Protein AF-A0A956GUH8-F1 (afdb_monomer_lite)

Secondary structure (DSSP, 8-state):
-PEEEEE-HHHHHHHHHHHHHS---SS--HHHHHHHHHHHHHHHHHHHTTPPBP-S-----GGGSPPSEE-PPEEEEETTTTEEEEE-HHHHHTT-SSTHHHHHHTTTSGGGGTS-STHHHHHSTTEE---EEEEB-TTPPSEEEEEPTTEEEEEEEEE---GGG--EEEEEEEEE-HHHHHHHTTTTHHHH--SS--GGGEEEE--TT--SS-EEEETTT--EEEEGGGGGG--HHHHHHHH--SHHHHHHHHT-EEETT-SHHHH-S--SS--S-TTTS-HHHHHHHHHHHHHHHHTT--SSTTHHHHHHHHHHHTT-PPTTPPPPHHHHHHHHHHHHHTTS--EEEE--GGGTT--EEEEEGGGTEEEEEE-GGGTS--GGGTHHHHHHHHHHHHHHHHHHHHHHT-EEEEEETTS---HHHHHHHHTTTSPPPPGGGS---

Structure (mmCIF, N/CA/C/O backbone):
data_AF-A0A956GUH8-F1
#
_entry.id   AF-A0A956GUH8-F1
#
loop_
_atom_site.group_PDB
_atom_site.id
_atom_site.type_symbol
_atom_site.label_atom_id
_atom_site.label_alt_id
_atom_site.label_comp_id
_atom_site.label_asym_id
_atom_site.label_entity_id
_atom_site.label_seq_id
_atom_site.pdbx_PDB_ins_code
_atom_site.Cartn_x
_atom_site.Cartn_y
_atom_site.Cartn_z
_atom_site.occupancy
_atom_site.B_iso_or_equiv
_atom_site.auth_seq_id
_atom_site.auth_comp_id
_atom_site.auth_asym_id
_atom_site.auth_atom_id
_atom_site.pdbx_PDB_model_num
ATOM 1 N N . MET A 1 1 ? -29.004 4.337 26.528 1.00 63.50 1 MET A N 1
ATOM 2 C CA . MET A 1 1 ? -27.646 3.787 26.706 1.00 63.50 1 MET A CA 1
ATOM 3 C C . MET A 1 1 ? -27.148 3.359 25.343 1.00 63.50 1 MET A C 1
ATOM 5 O O . MET A 1 1 ? -27.968 2.829 24.595 1.00 63.50 1 MET A O 1
ATOM 9 N N . PRO A 1 2 ? -25.886 3.648 24.997 1.00 78.38 2 PRO A N 1
ATOM 10 C CA . PRO A 1 2 ? -25.337 3.213 23.726 1.00 78.38 2 PRO A CA 1
ATOM 11 C C . PRO A 1 2 ? -25.348 1.683 23.643 1.00 78.38 2 PRO A C 1
ATOM 13 O O . PRO A 1 2 ? -25.110 1.008 24.643 1.00 78.38 2 PRO A O 1
ATOM 16 N N . ILE A 1 3 ? -25.642 1.142 22.463 1.00 85.44 3 ILE A N 1
ATOM 17 C CA . ILE A 1 3 ? -25.472 -0.281 22.170 1.00 85.44 3 ILE A CA 1
ATOM 18 C C . ILE A 1 3 ? -23.972 -0.587 22.245 1.00 85.44 3 ILE A C 1
ATOM 20 O O . ILE A 1 3 ? -23.157 0.117 21.645 1.00 85.44 3 ILE A O 1
ATOM 24 N N . GLU A 1 4 ? -23.614 -1.632 22.979 1.00 91.31 4 GLU A N 1
ATOM 25 C CA . GLU A 1 4 ? -22.242 -2.120 23.080 1.00 91.31 4 GLU A CA 1
ATOM 26 C C . GLU A 1 4 ? -22.052 -3.299 22.126 1.00 91.31 4 GLU A C 1
ATOM 28 O O . GLU A 1 4 ? -22.771 -4.290 22.220 1.00 91.31 4 GLU A O 1
ATOM 33 N N . VAL A 1 5 ? -21.092 -3.194 21.203 1.00 94.00 5 VAL A N 1
ATOM 34 C CA . VAL A 1 5 ? -20.653 -4.323 20.364 1.00 94.00 5 VAL A CA 1
ATOM 35 C C . VAL A 1 5 ? -19.319 -4.824 20.889 1.00 94.00 5 VAL A C 1
ATOM 37 O O . VAL A 1 5 ? -18.309 -4.128 20.735 1.00 94.00 5 VAL A O 1
ATOM 40 N N . PRO A 1 6 ? -19.284 -6.020 21.488 1.00 95.75 6 PRO A N 1
ATOM 41 C CA . PRO A 1 6 ? -18.037 -6.665 21.850 1.00 95.75 6 PRO A CA 1
ATOM 42 C C . PRO A 1 6 ? -17.247 -7.020 20.591 1.00 95.75 6 PRO A C 1
ATOM 44 O O . PRO A 1 6 ? -17.747 -7.726 19.720 1.00 95.75 6 PRO A O 1
ATOM 47 N N . VAL A 1 7 ? -15.994 -6.584 20.511 1.00 96.81 7 VAL A N 1
ATOM 48 C CA . VAL A 1 7 ? -15.049 -7.071 19.500 1.00 96.81 7 VAL A CA 1
ATOM 49 C C . VAL A 1 7 ? -14.087 -8.022 20.197 1.00 96.81 7 VAL A C 1
ATOM 51 O O . VAL A 1 7 ? -13.165 -7.595 20.893 1.00 96.81 7 VAL A O 1
ATOM 54 N N . SER A 1 8 ? -14.361 -9.321 20.067 1.00 96.81 8 SER A N 1
ATOM 55 C CA . SER A 1 8 ? -13.638 -10.378 20.785 1.00 96.81 8 SER A CA 1
ATOM 56 C C . SER A 1 8 ? -12.213 -10.604 20.261 1.00 96.81 8 SER A C 1
ATOM 58 O O . SER A 1 8 ? -11.855 -10.193 19.157 1.00 96.81 8 SER A O 1
ATOM 60 N N . SER A 1 9 ? -11.400 -11.330 21.030 1.00 95.00 9 SER A N 1
ATOM 61 C CA . SER A 1 9 ? -10.072 -11.767 20.590 1.00 95.00 9 SER A CA 1
ATOM 62 C C . SER A 1 9 ? -10.132 -12.646 19.332 1.00 95.00 9 SER A C 1
ATOM 64 O O . SER A 1 9 ? -9.258 -12.539 18.476 1.00 95.00 9 SER A O 1
ATOM 66 N N . ASP A 1 10 ? -11.185 -13.452 19.150 1.00 95.44 10 ASP A N 1
ATOM 67 C CA . ASP A 1 10 ? -11.367 -14.252 17.930 1.00 95.44 10 ASP A CA 1
ATOM 68 C C . ASP A 1 10 ? -11.594 -13.367 16.693 1.00 95.44 10 ASP A C 1
ATOM 70 O O . ASP A 1 10 ? -10.982 -13.609 15.655 1.00 95.44 10 ASP A O 1
ATOM 74 N N . HIS A 1 11 ? -12.361 -12.275 16.812 1.00 97.12 11 HIS A N 1
ATOM 75 C CA . HIS A 1 11 ? -12.510 -11.288 15.732 1.00 97.12 11 HIS A CA 1
ATOM 76 C C . HIS A 1 11 ? -11.162 -10.702 15.299 1.00 97.12 11 HIS A C 1
ATOM 78 O O . HIS A 1 11 ? -10.900 -10.560 14.099 1.00 97.12 11 HIS A O 1
ATOM 84 N N . VAL A 1 12 ? -10.300 -10.387 16.272 1.00 96.06 12 VAL A N 1
ATOM 85 C CA . VAL A 1 12 ? -8.937 -9.901 16.026 1.00 96.06 12 VAL A CA 1
ATOM 86 C C . VAL A 1 12 ? -8.097 -10.996 15.363 1.00 96.06 12 VAL A C 1
ATOM 88 O O . VAL A 1 12 ? -7.492 -10.742 14.324 1.00 96.06 12 VAL A O 1
ATOM 91 N N . ARG A 1 13 ? -8.118 -12.234 15.880 1.00 94.62 13 ARG A N 1
ATOM 92 C CA . ARG A 1 13 ? -7.367 -13.367 15.309 1.00 94.62 13 ARG A CA 1
ATOM 93 C C . ARG A 1 13 ? -7.743 -13.596 13.849 1.00 94.62 13 ARG A C 1
ATOM 95 O O . ARG A 1 13 ? -6.864 -13.666 12.995 1.00 94.62 13 ARG A O 1
ATOM 102 N N . ARG A 1 14 ? -9.046 -13.662 13.549 1.00 93.50 14 ARG A N 1
ATOM 103 C CA . ARG A 1 14 ? -9.557 -13.841 12.182 1.00 93.50 14 ARG A CA 1
ATOM 104 C C . ARG A 1 14 ? -9.120 -12.702 11.266 1.00 93.50 14 ARG A C 1
ATOM 106 O O . ARG A 1 14 ? -8.728 -12.978 10.138 1.00 93.50 14 ARG A O 1
ATOM 113 N N . ALA A 1 15 ? -9.144 -11.452 11.734 1.00 95.50 15 ALA A N 1
ATOM 114 C CA . ALA A 1 15 ? -8.703 -10.313 10.930 1.00 95.50 15 ALA A CA 1
ATOM 115 C C . ALA A 1 15 ? -7.225 -10.429 10.530 1.00 95.50 15 ALA A C 1
ATOM 117 O O . ALA A 1 15 ? -6.894 -10.290 9.354 1.00 95.50 15 ALA A O 1
ATOM 118 N N . PHE A 1 16 ? -6.348 -10.722 11.494 1.00 93.44 16 PHE A N 1
ATOM 119 C CA . PHE A 1 16 ? -4.915 -10.871 11.242 1.00 93.44 16 PHE A CA 1
ATOM 120 C C . PHE A 1 16 ? -4.612 -12.066 10.335 1.00 93.44 16 PHE A C 1
ATOM 122 O O . PHE A 1 16 ? -3.887 -11.900 9.359 1.00 93.44 16 PHE A O 1
ATOM 129 N N . MET A 1 17 ? -5.209 -13.234 10.594 1.00 89.31 17 MET A N 1
ATOM 130 C CA . MET A 1 17 ? -4.996 -14.425 9.762 1.00 89.31 17 MET A CA 1
ATOM 131 C C . MET A 1 17 ? -5.504 -14.223 8.331 1.00 89.31 17 MET A C 1
ATOM 133 O O . MET A 1 17 ? -4.785 -14.508 7.383 1.00 89.31 17 MET A O 1
ATOM 137 N N . ARG A 1 18 ? -6.688 -13.620 8.147 1.00 91.44 18 ARG A N 1
ATOM 138 C CA . ARG A 1 18 ? -7.182 -13.281 6.803 1.00 91.44 18 ARG A CA 1
ATOM 139 C C . ARG A 1 18 ? -6.256 -12.295 6.094 1.00 91.44 18 ARG A C 1
ATOM 141 O O . ARG A 1 18 ? -6.012 -12.455 4.908 1.00 91.44 18 ARG A O 1
ATOM 148 N N . ALA A 1 19 ? -5.737 -11.285 6.796 1.00 91.00 19 ALA A N 1
ATOM 149 C CA . ALA A 1 19 ? -4.821 -10.313 6.198 1.00 91.00 19 ALA A CA 1
ATOM 150 C C . ALA A 1 19 ? -3.511 -10.971 5.756 1.00 91.00 19 ALA A C 1
ATOM 152 O O . ALA A 1 19 ? -2.982 -10.650 4.693 1.00 91.00 19 ALA A O 1
ATOM 153 N N . VAL A 1 20 ? -3.024 -11.911 6.559 1.00 84.44 20 VAL A N 1
ATOM 154 C CA . VAL A 1 20 ? -1.877 -12.763 6.261 1.00 84.44 20 VAL A CA 1
ATOM 155 C C . VAL A 1 20 ? -2.119 -13.622 5.010 1.00 84.44 20 VAL A C 1
ATOM 157 O O . VAL A 1 20 ? -1.280 -13.616 4.111 1.00 84.44 20 VAL A O 1
ATOM 160 N N . ASP A 1 21 ? -3.290 -14.251 4.903 1.00 83.25 21 ASP A N 1
ATOM 161 C CA . ASP A 1 21 ? -3.670 -15.116 3.776 1.00 83.25 21 ASP A CA 1
ATOM 162 C C . ASP A 1 21 ? -3.989 -14.343 2.482 1.00 83.25 21 ASP A C 1
ATOM 164 O O . ASP A 1 21 ? -4.051 -14.930 1.398 1.00 83.25 21 ASP A O 1
ATOM 168 N N . LEU A 1 22 ? -4.200 -13.023 2.562 1.00 84.88 22 LEU A N 1
ATOM 169 C CA . LEU A 1 22 ? -4.392 -12.198 1.372 1.00 84.88 22 LEU A CA 1
ATOM 170 C C . LEU A 1 22 ? -3.118 -12.188 0.528 1.00 84.88 22 LEU A C 1
ATOM 172 O O . LEU A 1 22 ? -2.041 -11.809 0.987 1.00 84.88 22 LEU A O 1
ATOM 176 N N . ALA A 1 23 ? -3.260 -12.550 -0.744 1.00 73.25 23 ALA A N 1
ATOM 177 C CA . ALA A 1 23 ? -2.186 -12.383 -1.705 1.00 73.25 23 ALA A CA 1
ATOM 178 C C . ALA A 1 23 ? -1.826 -10.888 -1.837 1.00 73.25 23 ALA A C 1
ATOM 180 O O . ALA A 1 23 ? -2.742 -10.061 -1.911 1.00 73.25 23 ALA A O 1
ATOM 181 N N . PRO A 1 24 ? -0.528 -10.537 -1.935 1.00 69.44 24 PRO A N 1
ATOM 182 C CA . PRO A 1 24 ? -0.069 -9.213 -2.334 1.00 69.44 24 PRO A CA 1
ATOM 183 C C . PRO A 1 24 ? -0.874 -8.676 -3.517 1.00 69.44 24 PRO A C 1
ATOM 185 O O . PRO A 1 24 ? -0.795 -9.197 -4.634 1.00 69.44 24 PRO A O 1
ATOM 188 N N . THR A 1 25 ? -1.657 -7.623 -3.295 1.00 63.94 25 THR A N 1
ATOM 189 C CA . THR A 1 25 ? -2.315 -6.904 -4.389 1.00 63.94 25 THR A CA 1
ATOM 190 C C . THR A 1 25 ? -1.521 -5.644 -4.687 1.00 63.94 25 THR A C 1
ATOM 192 O O . THR A 1 25 ? -0.944 -5.040 -3.786 1.00 63.94 25 THR A O 1
ATOM 195 N N . ARG A 1 26 ? -1.514 -5.156 -5.937 1.00 54.47 26 ARG A N 1
ATOM 196 C CA . ARG A 1 26 ? -0.841 -3.867 -6.199 1.00 54.47 26 ARG A CA 1
ATOM 197 C C . ARG A 1 26 ? -1.619 -2.633 -5.683 1.00 54.47 26 ARG A C 1
ATOM 199 O O . ARG A 1 26 ? -1.192 -1.520 -5.971 1.00 54.47 26 ARG A O 1
ATOM 206 N N . ARG A 1 27 ? -2.748 -2.790 -4.960 1.00 53.59 27 ARG A N 1
ATOM 207 C CA . ARG A 1 27 ? -3.555 -1.666 -4.413 1.00 53.59 27 ARG A CA 1
ATOM 208 C C . ARG A 1 27 ? -3.230 -1.326 -2.966 1.00 53.59 27 ARG A C 1
ATOM 210 O O . ARG A 1 27 ? -3.296 -0.156 -2.610 1.00 53.59 27 ARG A O 1
ATOM 217 N N . SER A 1 28 ? -2.924 -2.325 -2.152 1.00 72.25 28 SER A N 1
ATOM 218 C CA . SER A 1 28 ? -2.795 -2.206 -0.699 1.00 72.25 28 SER A CA 1
ATOM 219 C C . SER A 1 28 ? -1.472 -2.797 -0.239 1.00 72.25 28 SER A C 1
ATOM 221 O O . SER A 1 28 ? -0.873 -3.624 -0.918 1.00 72.25 28 SER A O 1
ATOM 223 N N . ASP A 1 29 ? -0.919 -2.265 0.846 1.00 88.19 29 ASP A N 1
ATOM 224 C CA . ASP A 1 29 ? 0.162 -2.937 1.566 1.00 88.19 29 ASP A CA 1
ATOM 225 C C . ASP A 1 29 ? -0.411 -3.768 2.725 1.00 88.19 29 ASP A C 1
ATOM 227 O O . ASP A 1 29 ? -1.602 -3.674 3.035 1.00 88.19 29 ASP A O 1
ATOM 231 N N . PHE A 1 30 ? 0.436 -4.554 3.392 1.00 92.25 30 PHE A N 1
ATOM 232 C CA . PHE A 1 30 ? 0.013 -5.370 4.531 1.00 92.25 30 PHE A CA 1
ATOM 233 C C . PHE A 1 30 ? -0.740 -4.589 5.626 1.00 92.25 30 PHE A C 1
ATOM 235 O O . PHE A 1 30 ? -1.679 -5.123 6.214 1.00 92.25 30 PHE A O 1
ATOM 242 N N . PHE A 1 31 ? -0.390 -3.328 5.912 1.00 93.44 31 PHE A N 1
ATOM 243 C CA . PHE A 1 31 ? -1.117 -2.548 6.920 1.00 93.44 31 PHE A CA 1
ATOM 244 C C . PHE A 1 31 ? -2.520 -2.182 6.447 1.00 93.44 31 PHE A C 1
ATOM 246 O O . PHE A 1 31 ? -3.473 -2.317 7.216 1.00 93.44 31 PHE A O 1
ATOM 253 N N . ALA A 1 32 ? -2.674 -1.770 5.191 1.00 91.81 32 ALA A N 1
ATOM 254 C CA . ALA A 1 32 ? -3.987 -1.546 4.597 1.00 91.81 32 ALA A CA 1
ATOM 255 C C . ALA A 1 32 ? -4.836 -2.836 4.583 1.00 91.81 32 ALA A C 1
ATOM 257 O O . ALA A 1 32 ? -6.034 -2.786 4.878 1.00 91.81 32 ALA A O 1
ATOM 258 N N . ASP A 1 33 ? -4.222 -3.997 4.342 1.00 92.81 33 ASP A N 1
ATOM 259 C CA . ASP A 1 33 ? -4.909 -5.294 4.380 1.00 92.81 33 ASP A CA 1
ATOM 260 C C . ASP A 1 33 ? -5.386 -5.656 5.793 1.00 92.81 33 ASP A C 1
ATOM 262 O O . ASP A 1 33 ? -6.557 -5.998 5.976 1.00 92.81 33 ASP A O 1
ATOM 266 N N . VAL A 1 34 ? -4.534 -5.494 6.814 1.00 94.56 34 VAL A N 1
ATOM 267 C CA . VAL A 1 34 ? -4.920 -5.670 8.227 1.00 94.56 34 VAL A CA 1
ATOM 268 C C . VAL A 1 34 ? -6.087 -4.752 8.585 1.00 94.56 34 VAL A C 1
ATOM 270 O O . VAL A 1 34 ? -7.063 -5.197 9.186 1.00 94.56 34 VAL A O 1
ATOM 273 N N . ARG A 1 35 ? -6.046 -3.483 8.169 1.00 94.88 35 ARG A N 1
ATOM 274 C CA . ARG A 1 35 ? -7.131 -2.518 8.415 1.00 94.88 35 ARG A CA 1
ATOM 275 C C . ARG A 1 35 ? -8.437 -2.923 7.739 1.00 94.88 35 ARG A C 1
ATOM 277 O O . ARG A 1 35 ? -9.499 -2.816 8.351 1.00 94.88 35 ARG A O 1
ATOM 284 N N . SER A 1 36 ? -8.366 -3.398 6.499 1.00 93.19 36 SER A N 1
ATOM 285 C CA . SER A 1 36 ? -9.522 -3.894 5.748 1.00 93.19 36 SER A CA 1
ATOM 286 C C . SER A 1 36 ? -10.155 -5.115 6.426 1.00 93.19 36 SER A C 1
ATOM 288 O O . SER A 1 36 ? -11.377 -5.183 6.605 1.00 93.19 36 SER A O 1
ATOM 290 N N . MET A 1 37 ? -9.328 -6.059 6.881 1.00 95.44 37 MET A N 1
ATOM 291 C CA . MET A 1 37 ? -9.799 -7.254 7.580 1.00 95.44 37 MET A CA 1
ATOM 292 C C . MET A 1 37 ? -10.326 -6.942 8.980 1.00 95.44 37 MET A C 1
ATOM 294 O O . MET A 1 37 ? -11.349 -7.496 9.372 1.00 95.44 37 MET A O 1
ATOM 298 N N . LEU A 1 38 ? -9.726 -5.992 9.702 1.00 96.69 38 LEU A N 1
ATOM 299 C CA . LEU A 1 38 ? -10.272 -5.503 10.969 1.00 96.69 38 LEU A CA 1
ATOM 300 C C . LEU A 1 38 ? -11.622 -4.815 10.766 1.00 96.69 38 LEU A C 1
ATOM 302 O O . LEU A 1 38 ? -12.553 -5.093 11.512 1.00 96.69 38 LEU A O 1
ATOM 306 N N . ARG A 1 39 ? -11.776 -3.976 9.733 1.00 95.69 39 ARG A N 1
ATOM 307 C CA . ARG A 1 39 ? -13.078 -3.381 9.393 1.00 95.69 39 ARG A CA 1
ATOM 308 C C . ARG A 1 39 ? -14.136 -4.462 9.157 1.00 95.69 39 ARG A C 1
ATOM 310 O O . ARG A 1 39 ? -15.240 -4.343 9.677 1.00 95.69 39 ARG A O 1
ATOM 317 N N . THR A 1 40 ? -13.780 -5.520 8.431 1.00 95.94 40 THR A N 1
ATOM 318 C CA . THR A 1 40 ? -14.668 -6.671 8.196 1.00 95.94 40 THR A CA 1
ATOM 319 C C . THR A 1 40 ? -15.043 -7.360 9.510 1.00 95.94 40 THR A C 1
ATOM 321 O O . THR A 1 40 ? -16.219 -7.595 9.764 1.00 95.94 40 THR A O 1
ATOM 324 N N . SER A 1 41 ? -14.079 -7.615 10.397 1.00 96.56 41 SER A N 1
ATOM 325 C CA . SER A 1 41 ? -14.352 -8.191 11.720 1.00 96.56 41 SER A CA 1
ATOM 326 C C . SER A 1 41 ? -15.214 -7.285 12.612 1.00 96.56 41 SER A C 1
ATOM 328 O O . SER A 1 41 ? -16.003 -7.785 13.407 1.00 96.56 41 SER A O 1
ATOM 330 N N . PHE A 1 42 ? -15.101 -5.959 12.492 1.00 96.44 42 PHE A N 1
ATOM 331 C CA . PHE A 1 42 ? -15.964 -5.015 13.215 1.00 96.44 42 PHE A CA 1
ATOM 332 C C . PHE A 1 42 ? -17.403 -5.064 12.682 1.00 96.44 42 PHE A C 1
ATOM 334 O O . PHE A 1 42 ? -18.351 -4.996 13.461 1.00 96.44 42 PHE A O 1
ATOM 341 N N . GLU A 1 43 ? -17.575 -5.210 11.366 1.00 96.12 43 GLU A N 1
ATOM 342 C CA . GLU A 1 43 ? -18.882 -5.425 10.737 1.00 96.12 43 GLU A CA 1
ATOM 343 C C . GLU A 1 43 ? -19.509 -6.760 11.170 1.00 96.12 43 GLU A C 1
ATOM 345 O O . GLU A 1 43 ? -20.700 -6.792 11.477 1.00 96.12 43 GLU A O 1
ATOM 350 N N . GLU A 1 44 ? -18.722 -7.837 11.261 1.00 96.62 44 GLU A N 1
ATOM 351 C CA . GLU A 1 44 ? -19.163 -9.131 11.809 1.00 96.62 44 GLU A CA 1
ATOM 352 C C . GLU A 1 44 ? -19.641 -8.985 13.262 1.00 96.62 44 GLU A C 1
ATOM 354 O O . GLU A 1 44 ? -20.774 -9.352 13.571 1.00 96.62 44 GLU A O 1
ATOM 359 N N . ALA A 1 45 ? -18.836 -8.352 14.121 1.00 96.62 45 ALA A N 1
ATOM 360 C CA . ALA A 1 45 ? -19.189 -8.110 15.520 1.00 96.62 45 ALA A CA 1
ATOM 361 C C . ALA A 1 45 ? -20.474 -7.271 15.662 1.00 96.62 45 ALA A C 1
ATOM 363 O O . ALA A 1 45 ? -21.303 -7.519 16.540 1.00 96.62 45 ALA A O 1
ATOM 364 N N . MET A 1 46 ? -20.685 -6.291 14.773 1.00 94.62 46 MET A N 1
ATOM 365 C CA . MET A 1 46 ? -21.941 -5.538 14.716 1.00 94.62 46 MET A CA 1
ATOM 366 C C . MET A 1 46 ? -23.132 -6.443 14.414 1.00 94.62 46 MET A C 1
ATOM 368 O O . MET A 1 46 ? -24.144 -6.359 15.109 1.00 94.62 46 MET A O 1
ATOM 372 N N . VAL A 1 47 ? -23.011 -7.316 13.410 1.00 94.62 47 VAL A N 1
ATOM 373 C CA . VAL A 1 47 ? -24.077 -8.251 13.030 1.00 94.62 47 VAL A CA 1
ATOM 374 C C . VAL A 1 47 ? -24.402 -9.207 14.178 1.00 94.62 47 VAL A C 1
ATOM 376 O O . VAL A 1 47 ? -25.581 -9.417 14.463 1.00 94.62 47 VAL A O 1
ATOM 379 N N . GLU A 1 48 ? -23.387 -9.728 14.872 1.00 95.19 48 GLU A N 1
ATOM 380 C CA . GLU A 1 48 ? -23.549 -10.598 16.046 1.00 95.19 48 GLU A CA 1
ATOM 381 C C . GLU A 1 48 ? -24.306 -9.902 17.192 1.00 95.19 48 GLU A C 1
ATOM 383 O O . GLU A 1 48 ? -25.130 -10.526 17.859 1.00 95.19 48 GLU A O 1
ATOM 388 N N . ALA A 1 49 ? -24.111 -8.592 17.374 1.00 92.44 49 ALA A N 1
ATOM 389 C CA . ALA A 1 49 ? -24.858 -7.789 18.347 1.00 92.44 49 ALA A CA 1
ATOM 390 C C . ALA A 1 49 ? -26.212 -7.259 17.827 1.00 92.44 49 ALA A C 1
ATOM 392 O O . ALA A 1 49 ? -26.853 -6.434 18.482 1.00 92.44 49 ALA A O 1
ATOM 393 N N . GLY A 1 50 ? -26.652 -7.677 16.635 1.00 91.25 50 GLY A N 1
ATOM 394 C CA . GLY A 1 50 ? -27.919 -7.249 16.036 1.00 91.25 50 GLY A CA 1
ATOM 395 C C . GLY A 1 50 ? -27.904 -5.849 15.406 1.00 91.25 50 GLY A C 1
ATOM 396 O O . GLY A 1 50 ? -28.965 -5.314 15.078 1.00 91.25 50 GLY A O 1
ATOM 397 N N . VAL A 1 51 ? -26.729 -5.250 15.196 1.00 90.38 51 VAL A N 1
ATOM 398 C CA . VAL A 1 51 ? -26.552 -3.959 14.517 1.00 90.38 51 VAL A CA 1
ATOM 399 C C . VAL A 1 51 ? -26.218 -4.192 13.044 1.00 90.38 51 VAL A C 1
ATOM 401 O O . VAL A 1 51 ? -25.286 -4.915 12.705 1.00 90.38 51 VAL A O 1
ATOM 404 N N . ARG A 1 52 ? -26.959 -3.557 12.128 1.00 88.31 52 ARG A N 1
ATOM 405 C CA . ARG A 1 52 ? -26.715 -3.710 10.685 1.00 88.31 52 ARG A CA 1
ATOM 406 C C . ARG A 1 52 ? -25.721 -2.659 10.166 1.00 88.31 52 ARG A C 1
ATOM 408 O O . ARG A 1 52 ? -26.038 -1.467 10.210 1.00 88.31 52 ARG A O 1
ATOM 415 N N . PRO A 1 53 ? -24.556 -3.059 9.624 1.00 91.81 53 PRO A N 1
ATOM 416 C CA . PRO A 1 53 ? -23.693 -2.138 8.895 1.00 91.81 53 PRO A CA 1
ATOM 417 C C . PRO A 1 53 ? -24.344 -1.722 7.567 1.00 91.81 53 PRO A C 1
ATOM 419 O O . PRO A 1 53 ? -25.150 -2.454 6.984 1.00 91.81 53 PRO A O 1
ATOM 422 N N . ALA A 1 54 ? -24.004 -0.532 7.077 1.00 89.69 54 ALA A N 1
ATOM 423 C CA . ALA A 1 54 ? -24.459 -0.039 5.779 1.00 89.69 54 ALA A CA 1
ATOM 424 C C . ALA A 1 54 ? -23.393 -0.217 4.691 1.00 89.69 54 ALA A C 1
ATOM 426 O O . ALA A 1 54 ? -22.193 -0.154 4.941 1.00 89.69 54 ALA A O 1
ATOM 427 N N . GLN A 1 55 ? -23.850 -0.371 3.448 1.00 83.75 55 GLN A N 1
ATOM 428 C CA . GLN A 1 55 ? -22.994 -0.494 2.268 1.00 83.75 55 GLN A CA 1
ATOM 429 C C . GLN A 1 55 ? -23.012 0.808 1.460 1.00 83.75 55 GLN A C 1
ATOM 431 O O . GLN A 1 55 ? -23.679 0.924 0.432 1.00 83.75 55 GLN A O 1
ATOM 436 N N . TRP A 1 56 ? -22.308 1.827 1.951 1.00 84.75 56 TRP A N 1
ATOM 437 C CA . TRP A 1 56 ? -22.059 3.061 1.203 1.00 84.75 56 TRP A CA 1
ATOM 438 C C . TRP A 1 56 ? -20.692 3.661 1.535 1.00 84.75 56 TRP A C 1
ATOM 440 O O . TRP A 1 56 ? -20.153 3.437 2.615 1.00 84.75 56 TRP A O 1
ATOM 450 N N . ASP A 1 57 ? -20.142 4.453 0.613 1.00 80.88 57 ASP A N 1
ATOM 451 C CA . ASP A 1 57 ? -18.882 5.169 0.839 1.00 80.88 57 ASP A CA 1
ATOM 452 C C . ASP A 1 57 ? -19.113 6.414 1.716 1.00 80.88 57 ASP A C 1
ATOM 454 O O . ASP A 1 57 ? -19.918 7.298 1.367 1.00 80.88 57 ASP A O 1
ATOM 458 N N . VAL A 1 58 ? -18.405 6.475 2.849 1.00 83.50 58 VAL A N 1
ATOM 459 C CA . VAL A 1 58 ? -18.438 7.568 3.833 1.00 83.50 58 VAL A CA 1
ATOM 460 C C . VAL A 1 58 ? -17.019 8.050 4.101 1.00 83.50 58 VAL A C 1
ATOM 462 O O . VAL A 1 58 ? -16.142 7.268 4.458 1.00 83.50 58 VAL A O 1
ATOM 465 N N . ARG A 1 59 ? -16.806 9.364 3.980 1.00 82.19 59 ARG A N 1
ATOM 466 C CA . ARG A 1 59 ? -15.518 10.021 4.241 1.00 82.19 59 ARG A CA 1
ATOM 467 C C . ARG A 1 59 ? -15.729 11.248 5.127 1.00 82.19 59 ARG A C 1
ATOM 469 O O . ARG A 1 59 ? -15.792 12.367 4.617 1.00 82.19 59 ARG A O 1
ATOM 476 N N . PRO A 1 60 ? -15.944 11.052 6.435 1.00 83.19 60 PRO A N 1
ATOM 477 C CA . PRO A 1 60 ? -16.245 12.154 7.331 1.00 83.19 60 PRO A CA 1
ATOM 478 C C . PRO A 1 60 ? -14.976 12.914 7.730 1.00 83.19 60 PRO A C 1
ATOM 480 O O . PRO A 1 60 ? -13.874 12.366 7.754 1.00 83.19 60 PRO A O 1
ATOM 483 N N . GLN A 1 61 ? -15.140 14.178 8.116 1.00 83.50 61 GLN A N 1
ATOM 484 C CA . GLN A 1 61 ? -14.087 14.940 8.787 1.00 83.50 61 GLN A CA 1
ATOM 485 C C . GLN A 1 61 ? -14.114 14.622 10.285 1.00 83.50 61 GLN A C 1
ATOM 487 O O . GLN A 1 61 ? -14.789 15.306 11.054 1.00 83.50 61 GLN A O 1
ATOM 492 N N . LEU A 1 62 ? -13.393 13.572 10.695 1.00 81.56 62 LEU A N 1
ATOM 493 C CA . LEU A 1 62 ? -13.395 13.098 12.085 1.00 81.56 62 LEU A CA 1
ATOM 494 C C . LEU A 1 62 ? -12.968 14.176 13.094 1.00 81.56 62 LEU A C 1
ATOM 496 O O . LEU A 1 62 ? -13.563 14.263 14.159 1.00 81.56 62 LEU A O 1
ATOM 500 N N . SER A 1 63 ? -12.016 15.044 12.745 1.00 76.62 63 SER A N 1
ATOM 501 C CA . SER A 1 63 ? -11.536 16.134 13.614 1.00 76.62 63 SER A CA 1
ATOM 502 C C . SER A 1 63 ? -12.596 17.180 13.977 1.00 76.62 63 SER A C 1
ATOM 504 O O . SER A 1 63 ? -12.419 17.931 14.932 1.00 76.62 63 SER A O 1
ATOM 506 N N . ARG A 1 64 ? -13.696 17.247 13.218 1.00 78.56 64 ARG A N 1
ATOM 507 C CA . ARG A 1 64 ? -14.838 18.134 13.488 1.00 78.56 64 ARG A CA 1
ATOM 508 C C . ARG A 1 64 ? -16.021 17.399 14.109 1.00 78.56 64 ARG A C 1
ATOM 510 O O . ARG A 1 64 ? -17.018 18.033 14.451 1.00 78.56 64 ARG A O 1
ATOM 517 N N . ALA A 1 65 ? -15.945 16.076 14.206 1.00 76.12 65 ALA A N 1
ATOM 518 C CA . ALA A 1 65 ? -16.995 15.277 14.802 1.00 76.12 65 ALA A CA 1
ATOM 519 C C . ALA A 1 65 ? -16.842 15.276 16.325 1.00 76.12 65 ALA A C 1
ATOM 521 O O . ALA A 1 65 ? -15.737 15.247 16.866 1.00 76.12 65 ALA A O 1
ATOM 522 N N . ARG A 1 66 ? -17.973 15.316 17.030 1.00 69.31 66 ARG A N 1
ATOM 523 C CA . ARG A 1 66 ? -17.979 15.228 18.488 1.00 69.31 66 ARG A CA 1
ATOM 524 C C . ARG A 1 66 ? -17.663 13.785 18.882 1.00 69.31 66 ARG A C 1
ATOM 526 O O . ARG A 1 66 ? -18.408 12.881 18.507 1.00 69.31 66 ARG A O 1
ATOM 533 N N . ALA A 1 67 ? -16.569 13.578 19.613 1.00 66.62 67 ALA A N 1
ATOM 534 C CA . ALA A 1 67 ? -16.284 12.285 20.222 1.00 66.62 67 ALA A CA 1
ATOM 535 C C . ALA A 1 67 ? -17.415 11.919 21.188 1.00 66.62 67 ALA A C 1
ATOM 537 O O . ALA A 1 67 ? -17.892 12.763 21.950 1.00 66.62 67 ALA A O 1
ATOM 538 N N . VAL A 1 68 ? -17.862 10.671 21.101 1.00 61.81 68 VAL A N 1
ATOM 539 C CA . VAL A 1 68 ? -18.931 10.128 21.946 1.00 61.81 68 VAL A CA 1
ATOM 540 C C . VAL A 1 68 ? -18.335 9.541 23.223 1.00 61.81 68 VAL A C 1
ATOM 542 O O . VAL A 1 68 ? -18.964 9.594 24.273 1.00 61.81 68 VAL A O 1
ATOM 545 N N . ASP A 1 69 ? -17.102 9.036 23.142 1.00 71.44 69 ASP A N 1
ATOM 546 C CA . ASP A 1 69 ? -16.371 8.467 24.271 1.00 71.44 69 ASP A CA 1
ATOM 547 C C . ASP A 1 69 ? -14.853 8.588 24.045 1.00 71.44 69 ASP A C 1
ATOM 549 O O . ASP A 1 69 ? -14.369 8.433 22.916 1.00 71.44 69 ASP A O 1
ATOM 553 N N . SER A 1 70 ? -14.105 8.857 25.114 1.00 73.00 70 SER A N 1
ATOM 554 C CA . SER A 1 70 ? -12.642 8.924 25.127 1.00 73.00 70 SER A CA 1
ATOM 555 C C . SER A 1 70 ? -12.104 7.905 26.128 1.00 73.00 70 SER A C 1
ATOM 557 O O . SER A 1 70 ? -12.286 8.065 27.334 1.00 73.00 70 SER A O 1
ATOM 559 N N . GLY A 1 71 ? -11.432 6.875 25.621 1.00 72.19 71 GLY A N 1
ATOM 560 C CA . GLY A 1 71 ? -10.710 5.898 26.429 1.00 72.19 71 GLY A CA 1
ATOM 561 C C . GLY A 1 71 ? -9.387 6.450 26.963 1.00 72.19 71 GLY A C 1
ATOM 562 O O . GLY A 1 71 ? -9.010 7.596 26.709 1.00 72.19 71 GLY A O 1
ATOM 563 N N . THR A 1 72 ? -8.661 5.614 27.710 1.00 80.44 72 THR A N 1
ATOM 564 C CA . THR A 1 72 ? -7.350 5.970 28.268 1.00 80.44 72 THR A CA 1
ATOM 565 C C . THR A 1 72 ? -6.354 6.256 27.140 1.00 80.44 72 THR A C 1
ATOM 567 O O . THR A 1 72 ? -6.067 5.340 26.359 1.00 80.44 72 THR A O 1
ATOM 570 N N . PRO A 1 73 ? -5.791 7.478 27.065 1.00 84.25 73 PRO A N 1
ATOM 571 C CA . PRO A 1 73 ? -4.789 7.816 26.066 1.00 84.25 73 PRO A CA 1
ATOM 572 C C . PRO A 1 73 ? -3.569 6.897 26.132 1.00 84.25 73 PRO A C 1
ATOM 574 O O . PRO A 1 73 ? -3.208 6.391 27.198 1.00 84.25 73 PRO A O 1
ATOM 577 N N . ILE A 1 74 ? -2.898 6.721 24.998 1.00 83.81 74 ILE A N 1
ATOM 578 C CA . ILE A 1 74 ? -1.648 5.962 24.940 1.00 83.81 74 ILE A CA 1
ATOM 579 C C . ILE A 1 74 ? -0.482 6.929 25.055 1.00 83.81 74 ILE A C 1
ATOM 581 O O . ILE A 1 74 ? -0.469 7.984 24.427 1.00 83.81 74 ILE A O 1
ATOM 585 N N . GLN A 1 75 ? 0.495 6.581 25.883 1.00 80.50 75 GLN A N 1
ATOM 586 C CA . GLN A 1 75 ? 1.678 7.399 26.100 1.00 80.50 75 GLN A CA 1
ATOM 587 C C . GLN A 1 75 ? 2.890 6.719 25.477 1.00 80.50 75 GLN A C 1
ATOM 589 O O . GLN A 1 75 ? 3.246 5.606 25.853 1.00 80.50 75 GLN A O 1
ATOM 594 N N . HIS A 1 76 ? 3.544 7.412 24.552 1.00 72.94 76 HIS A N 1
ATOM 595 C CA . HIS A 1 76 ? 4.826 6.997 23.990 1.00 72.94 76 HIS A CA 1
ATOM 596 C C . HIS A 1 76 ? 5.934 7.936 24.461 1.00 72.94 76 HIS A C 1
ATOM 598 O O . HIS A 1 76 ? 5.696 9.114 24.729 1.00 72.94 76 HIS A O 1
ATOM 604 N N . ARG A 1 77 ? 7.166 7.431 24.537 1.00 66.75 77 ARG A N 1
ATOM 605 C CA . ARG A 1 77 ? 8.357 8.264 24.745 1.00 66.75 77 ARG A CA 1
ATOM 606 C C . ARG A 1 77 ? 8.996 8.555 23.392 1.00 66.75 77 ARG A C 1
ATOM 608 O O . ARG A 1 77 ? 9.215 7.633 22.615 1.00 66.75 77 ARG A O 1
ATOM 615 N N . ALA A 1 78 ? 9.275 9.826 23.118 1.00 60.38 78 ALA A N 1
ATOM 616 C CA . ALA A 1 78 ? 9.799 10.291 21.839 1.00 60.38 78 ALA A CA 1
ATOM 617 C C . ALA A 1 78 ? 11.105 11.086 21.992 1.00 60.38 78 ALA A C 1
ATOM 619 O O . ALA A 1 78 ? 11.207 11.960 22.859 1.00 60.38 78 ALA A O 1
ATOM 620 N N . GLY A 1 79 ? 12.048 10.837 21.076 1.00 52.66 79 GLY A N 1
ATOM 621 C CA . GLY A 1 79 ? 13.319 11.559 20.943 1.00 52.66 79 GLY A CA 1
ATOM 622 C C . GLY A 1 79 ? 14.342 11.274 22.048 1.00 52.66 79 GLY A C 1
ATOM 623 O O . GLY A 1 79 ? 14.036 10.614 23.042 1.00 52.66 79 GLY A O 1
ATOM 624 N N . ASP A 1 80 ? 15.546 11.833 21.891 1.00 45.00 80 ASP A N 1
ATOM 625 C CA . ASP A 1 80 ? 16.676 11.653 22.822 1.00 45.00 80 ASP A CA 1
ATOM 626 C C . ASP A 1 80 ? 16.359 12.128 24.251 1.00 45.00 80 ASP A C 1
ATOM 628 O O . ASP A 1 80 ? 16.895 11.615 25.230 1.00 45.00 80 ASP A O 1
ATOM 632 N N . TYR A 1 81 ? 15.423 13.072 24.383 1.00 54.25 81 TYR A N 1
ATOM 633 C CA . TYR A 1 81 ? 14.983 13.641 25.661 1.00 54.25 81 TYR A CA 1
ATOM 634 C C . TYR A 1 81 ? 13.783 12.915 26.294 1.00 54.25 81 TYR A C 1
ATOM 636 O O . TYR A 1 81 ? 13.245 13.394 27.289 1.00 54.25 81 TYR A O 1
ATOM 644 N N . GLN A 1 82 ? 13.329 11.794 25.717 1.00 62.97 82 GLN A N 1
ATOM 645 C CA . GLN A 1 82 ? 12.188 11.001 26.197 1.00 62.97 82 GLN A CA 1
ATOM 646 C C . GLN A 1 82 ? 10.928 11.827 26.503 1.00 62.97 82 GLN A C 1
ATOM 648 O O . GLN A 1 82 ? 10.254 11.622 27.517 1.00 62.97 82 GLN A O 1
ATOM 653 N N . LYS A 1 83 ? 10.576 12.763 25.616 1.00 63.03 83 LYS A N 1
ATOM 654 C CA . LYS A 1 83 ? 9.349 13.544 25.777 1.00 63.03 83 LYS A CA 1
ATOM 655 C C . LYS A 1 83 ? 8.151 12.599 25.709 1.00 63.03 83 LYS A C 1
ATOM 657 O O . LYS A 1 83 ? 8.006 11.847 24.746 1.00 63.03 83 LYS A O 1
ATOM 662 N N . LEU A 1 84 ? 7.294 12.653 26.724 1.00 72.56 84 LEU A N 1
ATOM 663 C CA . LEU A 1 84 ? 6.047 11.902 26.740 1.00 72.56 84 LEU A CA 1
ATOM 664 C C . LEU A 1 84 ? 5.081 12.518 25.721 1.00 72.56 84 LEU A C 1
ATOM 666 O O . LEU A 1 84 ? 4.743 13.700 25.810 1.00 72.56 84 LEU A O 1
ATOM 670 N N . VAL A 1 85 ? 4.658 11.724 24.746 1.00 78.56 85 VAL A N 1
ATOM 671 C CA . VAL A 1 85 ? 3.620 12.077 23.780 1.00 78.56 85 VAL A CA 1
ATOM 672 C C . VAL A 1 85 ? 2.364 11.310 24.142 1.00 78.56 85 VAL A C 1
ATOM 674 O O . VAL A 1 85 ? 2.386 10.084 24.227 1.00 78.56 85 VAL A O 1
ATOM 677 N N . THR A 1 86 ? 1.270 12.042 24.314 1.00 84.38 86 THR A N 1
ATOM 678 C CA . THR A 1 86 ? -0.054 11.476 24.553 1.00 84.38 86 THR A CA 1
ATOM 679 C C . THR A 1 86 ? -0.808 11.368 23.230 1.00 84.38 86 THR A C 1
ATOM 681 O O . THR A 1 86 ? -1.076 12.376 22.580 1.00 84.38 86 THR A O 1
ATOM 684 N N . LEU A 1 87 ? -1.155 10.144 22.846 1.00 86.44 87 LEU A N 1
ATOM 685 C CA . LEU A 1 87 ? -2.050 9.825 21.741 1.00 86.44 87 LEU A CA 1
ATOM 686 C C . LEU A 1 87 ? -3.460 9.658 22.315 1.00 86.44 87 LEU A C 1
ATOM 688 O O . LEU A 1 87 ? -3.832 8.583 22.786 1.00 86.44 87 LEU A O 1
ATOM 692 N N . ASP A 1 88 ? -4.221 10.749 22.345 1.00 89.12 88 ASP A N 1
ATOM 693 C CA . ASP A 1 88 ? -5.622 10.749 22.765 1.00 89.12 88 ASP A CA 1
ATOM 694 C C . ASP A 1 88 ? -6.582 10.656 21.563 1.00 89.12 88 ASP A C 1
ATOM 696 O O . ASP A 1 88 ? -6.179 10.558 20.397 1.00 89.12 88 ASP A O 1
ATOM 700 N N . SER A 1 89 ? -7.885 10.659 21.849 1.00 89.19 89 SER A N 1
ATOM 701 C CA . SER A 1 89 ? -8.925 10.563 20.822 1.00 89.19 89 SER A CA 1
ATOM 702 C C . SER A 1 89 ? -8.903 11.753 19.854 1.00 89.19 89 SER A C 1
ATOM 704 O O . SER A 1 89 ? -9.127 11.565 18.658 1.00 89.19 89 SER A O 1
ATOM 706 N N . ALA A 1 90 ? -8.573 12.958 20.327 1.00 88.00 90 ALA A N 1
ATOM 707 C CA . ALA A 1 90 ? -8.494 14.153 19.492 1.00 88.00 90 ALA A CA 1
ATOM 708 C C . ALA A 1 90 ? -7.310 14.078 18.516 1.00 88.00 90 ALA A C 1
ATOM 710 O O . ALA A 1 90 ? -7.478 14.353 17.325 1.00 88.00 90 ALA A O 1
ATOM 711 N N . PHE A 1 91 ? -6.143 13.633 18.994 1.00 88.75 91 PHE A N 1
ATOM 712 C CA . PHE A 1 91 ? -4.975 13.366 18.158 1.00 88.75 91 PHE A CA 1
ATOM 713 C C . PHE A 1 91 ? -5.311 12.344 17.071 1.00 88.75 91 PHE A C 1
ATOM 715 O O . PHE A 1 91 ? -5.093 12.606 15.888 1.00 88.75 91 PHE A O 1
ATOM 722 N N . CYS A 1 92 ? -5.908 11.209 17.450 1.00 90.81 92 CYS A N 1
ATOM 723 C CA . CYS A 1 92 ? -6.271 10.157 16.503 1.00 90.81 92 CYS A CA 1
ATOM 724 C C . CYS A 1 92 ? -7.271 10.664 15.451 1.00 90.81 92 CYS A C 1
ATOM 726 O O . CYS A 1 92 ? -7.062 10.459 14.255 1.00 90.81 92 CYS A O 1
ATOM 728 N N . ALA A 1 93 ? -8.321 11.386 15.860 1.00 89.56 93 ALA A N 1
ATOM 729 C CA . ALA A 1 93 ? -9.327 11.944 14.951 1.00 89.56 93 ALA A CA 1
ATOM 730 C C . ALA A 1 93 ? -8.743 12.934 13.922 1.00 89.56 93 ALA A C 1
ATOM 732 O O . ALA A 1 93 ? -9.276 13.056 12.814 1.00 89.56 93 ALA A O 1
ATOM 733 N N . GLY A 1 94 ? -7.635 13.606 14.254 1.00 87.75 94 GLY A N 1
ATOM 734 C CA . GLY A 1 94 ? -6.918 14.523 13.364 1.00 87.75 94 GLY A CA 1
ATOM 735 C C . GLY A 1 94 ? -6.452 13.899 12.043 1.00 87.75 94 GLY A C 1
ATOM 736 O O . GLY A 1 94 ? -6.346 14.609 11.045 1.00 87.75 94 GLY A O 1
ATOM 737 N N . TYR A 1 95 ? -6.245 12.578 12.007 1.00 87.50 95 TYR A N 1
ATOM 738 C CA . TYR A 1 95 ? -5.670 11.868 10.857 1.00 87.50 95 TYR A CA 1
ATOM 739 C C . TYR A 1 95 ? -6.689 11.109 9.990 1.00 87.50 95 TYR A C 1
ATOM 741 O O . TYR A 1 95 ? -6.304 10.380 9.075 1.00 87.50 95 TYR A O 1
ATOM 749 N N . GLY A 1 96 ? -7.993 11.292 10.232 1.00 88.75 96 GLY A N 1
ATOM 750 C CA . GLY A 1 96 ? -9.054 10.703 9.403 1.00 88.75 96 GLY A CA 1
ATOM 751 C C . GLY A 1 96 ? -9.041 9.167 9.392 1.00 88.75 96 GLY A C 1
ATOM 752 O O . GLY A 1 96 ? -8.562 8.543 10.328 1.00 88.75 96 GLY A O 1
ATOM 753 N N . THR A 1 97 ? -9.597 8.537 8.354 1.00 85.38 97 THR A N 1
ATOM 754 C CA . THR A 1 97 ? -9.760 7.064 8.270 1.00 85.38 97 THR A CA 1
ATOM 755 C C . THR A 1 97 ? -9.023 6.432 7.090 1.00 85.38 97 THR A C 1
ATOM 757 O O . THR A 1 97 ? -9.184 5.241 6.824 1.00 85.38 97 THR A O 1
ATOM 760 N N . ALA A 1 98 ? -8.227 7.214 6.360 1.00 84.19 98 ALA A N 1
ATOM 761 C CA . ALA A 1 98 ? -7.402 6.715 5.263 1.00 84.19 98 ALA A CA 1
ATOM 762 C C . ALA A 1 98 ? -6.218 5.876 5.784 1.00 84.19 98 ALA A C 1
ATOM 764 O O . ALA A 1 98 ? -5.928 5.884 6.984 1.00 84.19 98 ALA A O 1
ATOM 765 N N . ASP A 1 99 ? -5.520 5.181 4.881 1.00 80.31 99 ASP A N 1
ATOM 766 C CA . ASP A 1 99 ? -4.337 4.357 5.203 1.00 80.31 99 ASP A CA 1
ATOM 767 C C . ASP A 1 99 ? -3.251 5.150 5.935 1.00 80.31 99 ASP A C 1
ATOM 769 O O . ASP A 1 99 ? -2.645 4.654 6.887 1.00 80.31 99 ASP A O 1
ATOM 773 N N . TYR A 1 100 ? -3.110 6.436 5.601 1.00 83.00 100 TYR A N 1
ATOM 774 C CA . TYR A 1 100 ? -2.217 7.361 6.294 1.00 83.00 100 TYR A CA 1
ATOM 775 C C . TYR A 1 100 ? -2.444 7.419 7.817 1.00 83.00 100 TYR A C 1
ATOM 777 O O . TYR A 1 100 ? -1.476 7.610 8.555 1.00 83.00 100 TYR A O 1
ATOM 785 N N . SER A 1 101 ? -3.671 7.200 8.312 1.00 89.56 101 SER A N 1
ATOM 786 C CA . SER A 1 101 ? -3.969 7.257 9.754 1.00 89.56 101 SER A CA 1
ATOM 787 C C . SER A 1 101 ? -3.114 6.289 10.576 1.00 89.56 101 SER A C 1
ATOM 789 O O . SER A 1 101 ? -2.633 6.667 11.642 1.00 89.56 101 SER A O 1
ATOM 791 N N . ALA A 1 102 ? -2.847 5.081 10.066 1.00 90.62 102 ALA A N 1
ATOM 792 C CA . ALA A 1 102 ? -1.982 4.115 10.739 1.00 90.62 102 ALA A CA 1
ATOM 793 C C . ALA A 1 102 ? -0.534 4.618 10.807 1.00 90.62 102 ALA A C 1
ATOM 795 O O . ALA A 1 102 ? 0.081 4.598 11.871 1.00 90.62 102 ALA A O 1
ATOM 796 N N . SER A 1 103 ? -0.002 5.145 9.702 1.00 87.06 103 SER A N 1
ATOM 797 C CA . SER A 1 103 ? 1.362 5.691 9.677 1.00 87.06 103 SER A CA 1
ATOM 798 C C . SER A 1 103 ? 1.528 6.908 10.600 1.00 87.06 103 SER A C 1
ATOM 800 O O . SER A 1 103 ? 2.549 7.045 11.270 1.00 87.06 103 SER A O 1
ATOM 802 N N . ALA A 1 104 ? 0.508 7.768 10.677 1.00 86.88 104 ALA A N 1
ATOM 803 C CA . ALA A 1 104 ? 0.534 8.990 11.468 1.00 86.88 104 ALA A CA 1
ATOM 804 C C . ALA A 1 104 ? 0.418 8.721 12.969 1.00 86.88 104 ALA A C 1
ATOM 806 O O . ALA A 1 104 ? 1.098 9.368 13.757 1.00 86.88 104 ALA A O 1
ATOM 807 N N . ILE A 1 105 ? -0.407 7.752 13.372 1.00 90.50 105 ILE A N 1
ATOM 808 C CA . ILE A 1 105 ? -0.544 7.356 14.779 1.00 90.50 105 ILE A CA 1
ATOM 809 C C . ILE A 1 105 ? 0.711 6.607 15.251 1.00 90.50 105 ILE A C 1
ATOM 811 O O . ILE A 1 105 ? 1.175 6.834 16.365 1.00 90.50 105 ILE A O 1
ATOM 815 N N . ASN A 1 106 ? 1.329 5.805 14.381 1.00 91.12 106 ASN A N 1
ATOM 816 C CA . ASN A 1 106 ? 2.561 5.072 14.682 1.00 91.12 106 ASN A CA 1
ATOM 817 C C . ASN A 1 106 ? 3.847 5.867 14.408 1.00 91.12 106 ASN A C 1
ATOM 819 O O . ASN A 1 106 ? 4.917 5.274 14.318 1.00 91.12 106 ASN A O 1
ATOM 823 N N . TYR A 1 107 ? 3.804 7.194 14.266 1.00 85.94 107 TYR A N 1
ATOM 824 C CA . TYR A 1 107 ? 4.973 7.978 13.834 1.00 85.94 107 TYR A CA 1
ATOM 825 C C . TYR A 1 107 ? 6.210 7.854 14.752 1.00 85.94 107 TYR A C 1
ATOM 827 O O . TYR A 1 107 ? 7.323 8.162 14.326 1.00 85.94 107 TYR A O 1
ATOM 835 N N . LEU A 1 108 ? 6.019 7.397 15.995 1.00 83.69 108 LEU A N 1
ATOM 836 C CA . LEU A 1 108 ? 7.067 7.135 16.990 1.00 83.69 108 LEU A CA 1
ATOM 837 C C . LEU A 1 108 ? 7.595 5.696 16.976 1.00 83.69 108 LEU A C 1
ATOM 839 O O . LEU A 1 108 ? 8.570 5.398 17.656 1.00 83.69 108 LEU A O 1
ATOM 843 N N . CYS A 1 109 ? 6.988 4.803 16.197 1.00 84.12 109 CYS A N 1
ATOM 844 C CA . CYS A 1 109 ? 7.394 3.401 16.075 1.00 84.12 109 CYS A CA 1
ATOM 845 C C . CYS A 1 109 ? 8.567 3.211 15.094 1.00 84.12 109 CYS A C 1
ATOM 847 O O . CYS A 1 109 ? 8.846 2.090 14.662 1.00 84.12 109 CYS A O 1
ATOM 849 N N . GLY A 1 110 ? 9.230 4.306 14.707 1.00 79.38 110 GLY A N 1
ATOM 850 C CA . GLY A 1 110 ? 10.400 4.296 13.839 1.00 79.38 110 GLY A CA 1
ATOM 851 C C . GLY A 1 110 ? 10.139 3.557 12.518 1.00 79.38 110 GLY A C 1
ATOM 852 O O . GLY A 1 110 ? 9.080 3.734 11.899 1.00 79.38 110 GLY A O 1
ATOM 853 N N . PRO A 1 111 ? 11.063 2.688 12.079 1.00 76.94 111 PRO A N 1
ATOM 854 C CA . PRO A 1 111 ? 10.930 1.952 10.826 1.00 76.94 111 PRO A CA 1
ATOM 855 C C . PRO A 1 111 ? 9.723 1.002 10.759 1.00 76.94 111 PRO A C 1
ATOM 857 O O . PRO A 1 111 ? 9.278 0.662 9.661 1.00 76.94 111 PRO A O 1
ATOM 860 N N . HIS A 1 112 ? 9.160 0.564 11.892 1.00 85.06 112 HIS A N 1
ATOM 861 C CA . HIS A 1 112 ? 7.962 -0.288 11.894 1.00 85.06 112 HIS A CA 1
ATOM 862 C C . HIS A 1 112 ? 6.731 0.430 11.341 1.00 85.06 112 HIS A C 1
ATOM 864 O O . HIS A 1 112 ? 5.875 -0.214 10.752 1.00 85.06 112 HIS A O 1
ATOM 870 N N . ALA A 1 113 ? 6.655 1.757 11.452 1.00 85.62 113 ALA A N 1
ATOM 871 C CA . ALA A 1 113 ? 5.521 2.529 10.941 1.00 85.62 113 ALA A CA 1
ATOM 872 C C . ALA A 1 113 ? 5.476 2.622 9.409 1.00 85.62 113 ALA A C 1
ATOM 874 O O . ALA A 1 113 ? 4.434 2.938 8.840 1.00 85.62 113 ALA A O 1
ATOM 875 N N . LYS A 1 114 ? 6.616 2.393 8.747 1.00 83.56 114 LYS A N 1
ATOM 876 C CA . LYS A 1 114 ? 6.785 2.574 7.297 1.00 83.56 114 LYS A CA 1
ATOM 877 C C . LYS A 1 114 ? 6.961 1.269 6.535 1.00 83.56 114 LYS A C 1
ATOM 879 O O . LYS A 1 114 ? 6.876 1.278 5.313 1.00 83.56 114 LYS A O 1
ATOM 884 N N . LEU A 1 115 ? 7.252 0.180 7.244 1.00 87.88 115 LEU A N 1
ATOM 885 C CA . LEU A 1 115 ? 7.500 -1.127 6.658 1.00 87.88 115 LEU A CA 1
ATOM 886 C C . LEU A 1 115 ? 6.373 -2.101 7.017 1.00 87.88 115 LEU A C 1
ATOM 888 O O . LEU A 1 115 ? 6.398 -2.690 8.104 1.00 87.88 115 LEU A O 1
ATOM 892 N N . PRO A 1 116 ? 5.391 -2.256 6.114 1.00 91.25 116 PRO A N 1
ATOM 893 C CA . PRO A 1 116 ? 4.163 -2.982 6.381 1.00 91.25 116 PRO A CA 1
ATOM 894 C C . PRO A 1 116 ? 4.449 -4.481 6.511 1.00 91.25 116 PRO A C 1
ATOM 896 O O . PRO A 1 116 ? 4.758 -5.163 5.539 1.00 91.25 116 PRO A O 1
ATOM 899 N N . SER A 1 117 ? 4.392 -4.984 7.745 1.00 92.44 117 SER A N 1
ATOM 900 C CA . SER A 1 117 ? 4.576 -6.402 8.076 1.00 92.44 117 SER A CA 1
ATOM 901 C C . SER A 1 117 ? 3.980 -6.736 9.443 1.00 92.44 117 SER A C 1
ATOM 903 O O . SER A 1 117 ? 3.846 -5.869 10.313 1.00 92.44 117 SER A O 1
ATOM 905 N N . LEU A 1 118 ? 3.675 -8.013 9.664 1.00 92.81 118 LEU A N 1
ATOM 906 C CA . LEU A 1 118 ? 3.186 -8.549 10.931 1.00 92.81 118 LEU A CA 1
ATOM 907 C C . LEU A 1 118 ? 4.175 -8.288 12.073 1.00 92.81 118 LEU A C 1
ATOM 909 O O . LEU A 1 118 ? 3.761 -8.037 13.204 1.00 92.81 118 LEU A O 1
ATOM 913 N N . ARG A 1 119 ? 5.477 -8.250 11.761 1.00 90.44 119 ARG A N 1
ATOM 914 C CA . ARG A 1 119 ? 6.554 -7.928 12.704 1.00 90.44 119 ARG A CA 1
ATOM 915 C C . ARG A 1 119 ? 6.282 -6.659 13.520 1.00 90.44 119 ARG A C 1
ATOM 917 O O . ARG A 1 119 ? 6.589 -6.639 14.707 1.00 90.44 119 ARG A O 1
ATOM 924 N N . ALA A 1 120 ? 5.674 -5.624 12.932 1.00 91.88 120 ALA A N 1
ATOM 925 C CA . ALA A 1 120 ? 5.347 -4.392 13.654 1.00 91.88 120 ALA A CA 1
ATOM 926 C C . ALA A 1 120 ? 4.451 -4.645 14.880 1.00 91.88 120 ALA A C 1
ATOM 928 O O . ALA A 1 120 ? 4.749 -4.152 15.963 1.00 91.88 120 ALA A O 1
ATOM 929 N N . PHE A 1 121 ? 3.428 -5.489 14.737 1.00 93.19 121 PHE A N 1
ATOM 930 C CA . PHE A 1 121 ? 2.512 -5.853 15.823 1.00 93.19 121 PHE A CA 1
ATOM 931 C C . PHE A 1 121 ? 3.128 -6.838 16.832 1.00 93.19 121 PHE A C 1
ATOM 933 O O . PHE A 1 121 ? 2.670 -6.930 17.968 1.00 93.19 121 PHE A O 1
ATOM 940 N N . LEU A 1 122 ? 4.171 -7.576 16.434 1.00 90.50 122 LEU A N 1
ATOM 941 C CA . LEU A 1 122 ? 4.839 -8.577 17.275 1.00 90.50 122 LEU A CA 1
ATOM 942 C C . LEU A 1 122 ? 6.050 -8.032 18.044 1.00 90.50 122 LEU A C 1
ATOM 944 O O . LEU A 1 122 ? 6.503 -8.673 19.001 1.00 90.50 122 LEU A O 1
ATOM 948 N N . GLU A 1 123 ? 6.581 -6.874 17.654 1.00 87.25 123 GLU A N 1
ATOM 949 C CA . GLU A 1 123 ? 7.764 -6.258 18.272 1.00 87.25 123 GLU A CA 1
ATOM 950 C C . GLU A 1 123 ? 7.481 -4.927 18.956 1.00 87.25 123 GLU A C 1
ATOM 952 O O . GLU A 1 123 ? 8.120 -4.624 19.963 1.00 87.25 123 GLU A O 1
ATOM 957 N N . VAL A 1 124 ? 6.508 -4.157 18.465 1.00 89.06 124 VAL A N 1
ATOM 958 C CA . VAL A 1 124 ? 6.167 -2.857 19.039 1.00 89.06 124 VAL A CA 1
ATOM 959 C C . VAL A 1 124 ? 4.919 -2.998 19.896 1.00 89.06 124 VAL A C 1
ATOM 961 O O . VAL A 1 124 ? 3.849 -3.358 19.410 1.00 89.06 124 VAL A O 1
ATOM 964 N N . ASP A 1 125 ? 5.059 -2.707 21.188 1.00 90.75 125 ASP A N 1
ATOM 965 C CA . ASP A 1 125 ? 3.912 -2.685 22.088 1.00 90.75 125 ASP A CA 1
ATOM 966 C C . ASP A 1 125 ? 2.988 -1.510 21.774 1.00 90.75 125 ASP A C 1
ATOM 968 O O . ASP A 1 125 ? 3.445 -0.387 21.547 1.00 90.75 125 ASP A O 1
ATOM 972 N N . LEU A 1 126 ? 1.684 -1.795 21.740 1.00 92.44 126 LEU A N 1
ATOM 973 C CA . LEU A 1 126 ? 0.637 -0.853 21.352 1.00 92.44 126 LEU A CA 1
ATOM 974 C C . LEU A 1 126 ? 0.818 -0.287 19.935 1.00 92.44 126 LEU A C 1
ATOM 976 O O . LEU A 1 126 ? 0.458 0.863 19.684 1.00 92.44 126 LEU A O 1
ATOM 980 N N . PHE A 1 127 ? 1.320 -1.080 18.982 1.00 94.25 127 PHE A N 1
ATOM 981 C CA . PHE A 1 127 ? 1.269 -0.697 17.567 1.00 94.25 127 PHE A CA 1
ATOM 982 C C . PHE A 1 127 ? -0.189 -0.558 17.099 1.00 94.25 127 PHE A C 1
ATOM 984 O O . PHE A 1 127 ? -1.058 -1.352 17.471 1.00 94.25 127 PHE A O 1
ATOM 991 N N . SER A 1 128 ? -0.468 0.470 16.300 1.00 95.38 128 SER A N 1
ATOM 992 C CA . SER A 1 128 ? -1.821 0.847 15.887 1.00 95.38 128 SER A CA 1
ATOM 993 C C . SER A 1 128 ? -2.166 0.372 14.475 1.00 95.38 128 SER A C 1
ATOM 995 O O . SER A 1 128 ? -1.363 0.502 13.556 1.00 95.38 128 SER A O 1
ATOM 997 N N . ALA A 1 129 ? -3.406 -0.059 14.253 1.00 96.00 129 ALA A N 1
ATOM 998 C CA . ALA A 1 129 ? -4.004 -0.133 12.915 1.00 96.00 129 ALA A CA 1
ATOM 999 C C . ALA A 1 129 ? -4.599 1.221 12.461 1.00 96.00 129 ALA A C 1
ATOM 1001 O O . ALA A 1 129 ? -5.241 1.319 11.412 1.00 96.00 129 ALA A O 1
ATOM 1002 N N . GLY A 1 130 ? -4.394 2.289 13.235 1.00 95.12 130 GLY A N 1
ATOM 1003 C CA . GLY A 1 130 ? -4.952 3.608 12.972 1.00 95.12 130 GLY A CA 1
ATOM 1004 C C . GLY A 1 130 ? -6.434 3.687 13.329 1.00 95.12 130 GLY A C 1
ATOM 1005 O O . GLY A 1 130 ? -6.890 3.056 14.283 1.00 95.12 130 GLY A O 1
ATOM 1006 N N . ASN A 1 131 ? -7.195 4.476 12.571 1.00 95.12 131 ASN A N 1
ATOM 1007 C CA . ASN A 1 131 ? -8.637 4.612 12.786 1.00 95.12 131 ASN A CA 1
ATOM 1008 C C . ASN A 1 131 ? -9.412 3.657 11.872 1.00 95.12 131 ASN A C 1
ATOM 1010 O O . ASN A 1 131 ? -9.081 3.519 10.689 1.00 95.12 131 ASN A O 1
ATOM 1014 N N . ILE A 1 132 ? -10.479 3.056 12.398 1.00 95.50 132 ILE A N 1
ATOM 1015 C CA . ILE A 1 132 ? -11.356 2.131 11.668 1.00 95.50 132 ILE A CA 1
ATOM 1016 C C . ILE A 1 132 ? -12.764 2.707 11.640 1.00 95.50 132 ILE A C 1
ATOM 1018 O O . ILE A 1 132 ? -13.304 3.061 12.684 1.00 95.50 132 ILE A O 1
ATOM 1022 N N . LEU A 1 133 ? -13.361 2.796 10.450 1.00 93.94 133 LEU A N 1
ATOM 1023 C CA . LEU A 1 133 ? -14.717 3.305 10.253 1.00 93.94 133 LEU A CA 1
ATOM 1024 C C . LEU A 1 133 ? -15.620 2.242 9.643 1.00 93.94 133 LEU A C 1
ATOM 1026 O O . LEU A 1 133 ? -15.265 1.600 8.652 1.00 93.94 133 LEU A O 1
ATOM 1030 N N . VAL A 1 134 ? -16.824 2.137 10.198 1.00 94.12 134 VAL A N 1
ATOM 1031 C CA . VAL A 1 134 ? -17.908 1.315 9.669 1.00 94.12 134 VAL A CA 1
ATOM 1032 C C . VAL A 1 134 ? -19.129 2.204 9.403 1.00 94.12 134 VAL A C 1
ATOM 1034 O O . VAL A 1 134 ? -19.569 2.934 10.296 1.00 94.12 134 VAL A O 1
ATOM 1037 N N . PRO A 1 135 ? -19.693 2.202 8.183 1.00 92.38 135 PRO A N 1
ATOM 1038 C CA . PRO A 1 135 ? -20.940 2.904 7.911 1.00 92.38 135 PRO A CA 1
ATOM 1039 C C . PRO A 1 135 ? -22.129 2.257 8.635 1.00 92.38 135 PRO A C 1
ATOM 1041 O O . PRO A 1 135 ? -22.229 1.034 8.717 1.00 92.38 135 PRO A O 1
ATOM 1044 N N . LEU A 1 136 ? -23.069 3.069 9.115 1.00 90.12 136 LEU A N 1
ATOM 1045 C CA . LEU A 1 136 ? -24.245 2.613 9.863 1.00 90.12 136 LEU A CA 1
ATOM 1046 C C . LEU A 1 136 ? -25.518 2.725 9.033 1.00 90.12 136 LEU A C 1
ATOM 1048 O O . LEU A 1 136 ? -25.647 3.616 8.196 1.00 90.12 136 LEU A O 1
ATOM 1052 N N . THR A 1 137 ? -26.513 1.882 9.303 1.00 86.88 137 THR A N 1
ATOM 1053 C CA . THR A 1 137 ? -27.866 2.130 8.793 1.00 86.88 137 THR A CA 1
ATOM 1054 C C . THR A 1 137 ? -28.512 3.341 9.489 1.00 86.88 137 THR A C 1
ATOM 1056 O O . THR A 1 137 ? -28.264 3.574 10.674 1.00 86.88 137 THR A O 1
ATOM 1059 N N . PRO A 1 138 ? -29.355 4.140 8.808 1.00 85.38 138 PRO A N 1
ATOM 1060 C CA . PRO A 1 138 ? -30.026 5.285 9.424 1.00 85.38 138 PRO A CA 1
ATOM 1061 C C . PRO A 1 138 ? -30.960 4.846 10.547 1.00 85.38 138 PRO A C 1
ATOM 1063 O O . PRO A 1 138 ? -31.656 3.846 10.399 1.00 85.38 138 PRO A O 1
ATOM 1066 N N . GLY A 1 139 ? -31.010 5.622 11.630 1.00 80.50 139 GLY A N 1
ATOM 1067 C CA . GLY A 1 139 ? -31.844 5.303 12.792 1.00 80.50 139 GLY A CA 1
ATOM 1068 C C . GLY A 1 139 ? -31.235 4.263 13.737 1.00 80.50 139 GLY A C 1
ATOM 1069 O O . GLY A 1 139 ? -31.916 3.816 14.653 1.00 80.50 139 GLY A O 1
ATOM 1070 N N . THR A 1 140 ? -29.966 3.888 13.539 1.00 83.19 140 THR A N 1
ATOM 1071 C CA . THR A 1 140 ? -29.206 3.133 14.546 1.00 83.19 140 THR A CA 1
ATOM 1072 C C . THR A 1 140 ? -29.064 3.995 15.804 1.00 83.19 140 THR A C 1
ATOM 1074 O O . THR A 1 140 ? -28.726 5.172 15.698 1.00 83.19 140 THR A O 1
ATOM 1077 N N . ASN A 1 141 ? -29.336 3.432 16.984 1.00 82.62 141 ASN A N 1
ATOM 1078 C CA . ASN A 1 141 ? -29.136 4.124 18.263 1.00 82.62 141 ASN A CA 1
ATOM 1079 C C . ASN A 1 141 ? -27.655 4.473 18.488 1.00 82.62 141 ASN A C 1
ATOM 1081 O O . ASN A 1 141 ? -26.781 3.968 17.782 1.00 82.62 141 ASN A O 1
ATOM 1085 N N . GLU A 1 142 ? -27.366 5.323 19.484 1.00 80.62 142 GLU A N 1
ATOM 1086 C CA . GLU A 1 142 ? -25.983 5.531 19.936 1.00 80.62 142 GLU A CA 1
ATOM 1087 C C . GLU A 1 142 ? -25.299 4.187 20.189 1.00 80.62 142 GLU A C 1
ATOM 1089 O O . GLU A 1 142 ? -25.925 3.231 20.648 1.00 80.62 142 GLU A O 1
ATOM 1094 N N . PHE A 1 143 ? -24.024 4.107 19.830 1.00 82.00 143 PHE A N 1
ATOM 1095 C CA . PHE A 1 143 ? -23.345 2.840 19.617 1.00 82.00 143 PHE A CA 1
ATOM 1096 C C . PHE A 1 143 ? -21.836 2.988 19.858 1.00 82.00 143 PHE A C 1
ATOM 1098 O O . PHE A 1 143 ? -21.254 3.995 19.443 1.00 82.00 143 PHE A O 1
ATOM 1105 N N . ARG A 1 144 ? -21.200 1.995 20.499 1.00 88.75 144 ARG A N 1
ATOM 1106 C CA . ARG A 1 144 ? -19.738 1.926 20.676 1.00 88.75 144 ARG A CA 1
ATOM 1107 C C . ARG A 1 144 ? -19.197 0.499 20.571 1.00 88.75 144 ARG A C 1
ATOM 1109 O O . ARG A 1 144 ? -19.880 -0.461 20.931 1.00 88.75 144 ARG A O 1
ATOM 1116 N N . PHE A 1 145 ? -17.943 0.376 20.140 1.00 93.19 145 PHE A N 1
ATOM 1117 C CA . PHE A 1 145 ? -17.216 -0.889 20.203 1.00 93.19 145 PHE A CA 1
ATOM 1118 C C . PHE A 1 145 ? -16.628 -1.081 21.603 1.00 93.19 145 PHE A C 1
ATOM 1120 O O . PHE A 1 145 ? -16.112 -0.145 22.213 1.00 93.19 145 PHE A O 1
ATOM 1127 N N . VAL A 1 146 ? -16.693 -2.307 22.107 1.00 93.88 146 VAL A N 1
ATOM 1128 C CA . VAL A 1 146 ? -16.080 -2.714 23.370 1.00 93.88 146 VAL A CA 1
ATOM 1129 C C . VAL A 1 146 ? -14.963 -3.700 23.029 1.00 93.88 146 VAL A C 1
ATOM 1131 O O . VAL A 1 146 ? -15.249 -4.855 22.705 1.00 93.88 146 VAL A O 1
ATOM 1134 N N . PRO A 1 147 ? -13.695 -3.253 23.010 1.00 94.62 147 PRO A N 1
ATOM 1135 C CA . PRO A 1 147 ? -12.588 -4.102 22.603 1.00 94.62 147 PRO A CA 1
ATOM 1136 C C . PRO A 1 147 ? -12.249 -5.115 23.705 1.00 94.62 147 PRO A C 1
ATOM 1138 O O . PRO A 1 147 ? -12.129 -4.748 24.873 1.00 94.62 147 PRO A O 1
ATOM 1141 N N . ALA A 1 148 ? -12.065 -6.382 23.334 1.00 94.31 148 ALA A N 1
ATOM 1142 C CA . ALA A 1 148 ? -11.428 -7.375 24.194 1.00 94.31 148 ALA A CA 1
ATOM 1143 C C . ALA A 1 148 ? -9.902 -7.349 24.016 1.00 94.31 148 ALA A C 1
ATOM 1145 O O . ALA A 1 148 ? -9.396 -6.972 22.954 1.00 94.31 148 ALA A O 1
ATOM 1146 N N . THR A 1 149 ? -9.161 -7.809 25.028 1.00 91.69 149 THR A N 1
ATOM 1147 C CA . THR A 1 149 ? -7.712 -8.021 24.908 1.00 91.69 149 THR A CA 1
ATOM 1148 C C . THR A 1 149 ? -7.407 -8.959 23.727 1.00 91.69 149 THR A C 1
ATOM 1150 O O . THR A 1 149 ? -8.166 -9.901 23.479 1.00 91.69 149 THR A O 1
ATOM 1153 N N . PRO A 1 150 ? -6.335 -8.713 22.947 1.00 94.44 150 PRO A N 1
ATOM 1154 C CA . PRO A 1 150 ? -5.274 -7.714 23.150 1.00 94.44 150 PRO A CA 1
ATOM 1155 C C . PRO A 1 150 ? -5.548 -6.326 22.548 1.00 94.44 150 PRO A C 1
ATOM 1157 O O . PRO A 1 150 ? -4.634 -5.509 22.457 1.00 94.44 150 PRO A O 1
ATOM 1160 N N . MET A 1 151 ? -6.763 -6.056 22.068 1.00 96.25 151 MET A N 1
ATOM 1161 C CA . MET A 1 151 ? -7.083 -4.801 21.393 1.00 96.25 151 MET A CA 1
ATOM 1162 C C . MET A 1 151 ? -7.457 -3.701 22.390 1.00 96.25 151 MET A C 1
ATOM 1164 O O . MET A 1 151 ? -8.143 -3.927 23.385 1.00 96.25 151 MET A O 1
ATOM 1168 N N . ARG A 1 152 ? -7.055 -2.470 22.077 1.00 94.81 152 ARG A N 1
ATOM 1169 C CA . ARG A 1 152 ? -7.429 -1.247 22.786 1.00 94.81 152 ARG A CA 1
ATOM 1170 C C . ARG A 1 152 ? -7.909 -0.204 21.788 1.00 94.81 152 ARG A C 1
ATOM 1172 O O . ARG A 1 152 ? -7.341 -0.065 20.711 1.00 94.81 152 ARG A O 1
ATOM 1179 N N . ILE A 1 153 ? -8.940 0.546 22.160 1.00 94.75 153 ILE A N 1
ATOM 1180 C CA . ILE A 1 153 ? -9.474 1.651 21.358 1.00 94.75 153 ILE A CA 1
ATOM 1181 C C . ILE A 1 153 ? -9.364 2.928 22.189 1.00 94.75 153 ILE A C 1
ATOM 1183 O O . ILE A 1 153 ? -9.846 2.974 23.321 1.00 94.75 153 ILE A O 1
ATOM 1187 N N . VAL A 1 154 ? -8.715 3.956 21.639 1.00 93.19 154 VAL A N 1
ATOM 1188 C CA . VAL A 1 154 ? -8.473 5.234 22.330 1.00 93.19 154 VAL A CA 1
ATOM 1189 C C . VAL A 1 154 ? -9.731 6.104 22.373 1.00 93.19 154 VAL A C 1
ATOM 1191 O O . VAL A 1 154 ? -9.912 6.887 23.302 1.00 93.19 154 VAL A O 1
ATOM 1194 N N . GLY A 1 155 ? -10.635 5.986 21.404 1.00 91.88 155 GLY A N 1
ATOM 1195 C CA . GLY A 1 155 ? -11.905 6.710 21.451 1.00 91.88 155 GLY A CA 1
ATOM 1196 C C . GLY A 1 155 ? -12.904 6.293 20.386 1.00 91.88 155 GLY A C 1
ATOM 1197 O O . GLY A 1 155 ? -12.593 5.510 19.492 1.00 91.88 155 GLY A O 1
ATOM 1198 N N . HIS A 1 156 ? -14.109 6.849 20.474 1.00 91.50 156 HIS A N 1
ATOM 1199 C CA . HIS A 1 156 ? -15.201 6.551 19.554 1.00 91.50 156 HIS A CA 1
ATOM 1200 C C . HIS A 1 156 ? -15.873 7.818 19.034 1.00 91.50 156 HIS A C 1
ATOM 1202 O O . HIS A 1 156 ? -16.130 8.769 19.776 1.00 91.50 156 HIS A O 1
ATOM 1208 N N . ILE A 1 157 ? -16.225 7.797 17.751 1.00 90.31 157 ILE A N 1
ATOM 1209 C CA . ILE A 1 157 ? -17.123 8.770 17.127 1.00 90.31 157 ILE A CA 1
ATOM 1210 C C . ILE A 1 157 ? -18.297 7.999 16.542 1.00 90.31 157 ILE A C 1
ATOM 1212 O O . ILE A 1 157 ? -18.082 7.065 15.777 1.00 90.31 157 ILE A O 1
ATOM 1216 N N . ALA A 1 158 ? -19.525 8.412 16.844 1.00 88.94 158 ALA A N 1
ATOM 1217 C CA . ALA A 1 158 ? -20.720 7.897 16.190 1.00 88.94 158 ALA A CA 1
ATOM 1218 C C . ALA A 1 158 ? -21.563 9.065 15.660 1.00 88.94 158 ALA A C 1
ATOM 1220 O O . ALA A 1 158 ? -21.962 9.947 16.418 1.00 88.94 158 ALA A O 1
ATOM 1221 N N . ASP A 1 159 ? -21.831 9.070 14.354 1.00 87.25 159 ASP A N 1
ATOM 1222 C CA . ASP A 1 159 ? -22.865 9.899 13.730 1.00 87.25 159 ASP A CA 1
ATOM 1223 C C . ASP A 1 159 ? -24.037 8.981 13.378 1.00 87.25 159 ASP A C 1
ATOM 1225 O O . ASP A 1 159 ? -23.969 8.204 12.427 1.00 87.25 159 ASP A O 1
ATOM 1229 N N . THR A 1 160 ? -25.107 9.057 14.166 1.00 83.38 160 THR A N 1
ATOM 1230 C CA . THR A 1 160 ? -26.344 8.274 14.001 1.00 83.38 160 THR A CA 1
ATOM 1231 C C . THR A 1 160 ? -27.431 9.039 13.240 1.00 83.38 160 THR A C 1
ATOM 1233 O O . THR A 1 160 ? -28.608 8.673 13.259 1.00 83.38 160 THR A O 1
ATOM 1236 N N . GLY A 1 161 ? -27.050 10.124 12.558 1.00 82.56 161 GLY A N 1
ATOM 1237 C CA . GLY A 1 161 ? -27.960 11.008 11.847 1.00 82.56 161 GLY A CA 1
ATOM 1238 C C . GLY A 1 161 ? -28.727 10.353 10.684 1.00 82.56 161 GLY A C 1
ATOM 1239 O O . GLY A 1 161 ? -28.541 9.184 10.337 1.00 82.56 161 GLY A O 1
ATOM 1240 N N . PRO A 1 162 ? -29.618 11.113 10.022 1.00 80.31 162 PRO A N 1
ATOM 1241 C CA . PRO A 1 162 ? -30.420 10.607 8.911 1.00 80.31 162 PRO A CA 1
ATOM 1242 C C . PRO A 1 162 ? -29.556 10.183 7.716 1.00 80.31 162 PRO A C 1
ATOM 1244 O O . PRO A 1 162 ? -28.458 10.694 7.508 1.00 80.31 162 PRO A O 1
ATOM 1247 N N . ARG A 1 163 ? -30.113 9.337 6.835 1.00 77.88 163 ARG A N 1
ATOM 1248 C CA . ARG A 1 163 ? -29.449 8.782 5.633 1.00 77.88 163 ARG A CA 1
ATOM 1249 C C . ARG A 1 163 ? -28.642 9.797 4.814 1.00 77.88 163 ARG A C 1
ATOM 1251 O O . ARG A 1 163 ? -27.569 9.462 4.329 1.00 77.88 163 ARG A O 1
ATOM 1258 N N . LYS A 1 164 ? -29.140 11.033 4.670 1.00 79.38 164 LYS A N 1
ATOM 1259 C CA . LYS A 1 164 ? -28.469 12.115 3.921 1.00 79.38 164 LYS A CA 1
ATOM 1260 C C . LYS A 1 164 ? -27.082 12.471 4.475 1.00 79.38 164 LYS A C 1
ATOM 1262 O O . LYS A 1 164 ? -26.232 12.893 3.702 1.00 79.38 164 LYS A O 1
ATOM 1267 N N . ARG A 1 165 ? -26.848 12.285 5.779 1.00 79.19 165 ARG A N 1
ATOM 1268 C CA . ARG A 1 165 ? -25.548 12.505 6.435 1.00 79.19 165 ARG A CA 1
ATOM 1269 C C . ARG A 1 165 ? -24.595 11.320 6.303 1.00 79.19 165 ARG A C 1
ATOM 1271 O O . ARG A 1 165 ? -23.432 11.475 6.646 1.00 79.19 165 ARG A O 1
ATOM 1278 N N . LYS A 1 166 ? -25.074 10.182 5.776 1.00 86.12 166 LYS A N 1
ATOM 1279 C CA . LYS A 1 166 ? -24.341 8.911 5.701 1.00 86.12 166 LYS A CA 1
ATOM 1280 C C . LYS A 1 166 ? -23.784 8.519 7.080 1.00 86.12 166 LYS A C 1
ATOM 1282 O O . LYS A 1 166 ? -22.581 8.643 7.301 1.00 86.12 166 LYS A O 1
ATOM 1287 N N . PRO A 1 167 ? -24.660 8.101 8.008 1.00 89.75 167 PRO A N 1
ATOM 1288 C CA . PRO A 1 167 ? -24.263 7.783 9.374 1.00 89.75 167 PRO A CA 1
ATOM 1289 C C . PRO A 1 167 ? -23.151 6.728 9.420 1.00 89.75 167 PRO A C 1
ATOM 1291 O O . PRO A 1 167 ? -23.027 5.883 8.524 1.00 89.75 167 PRO A O 1
ATOM 1294 N N . TYR A 1 168 ? -22.320 6.811 10.453 1.00 91.56 168 TYR A N 1
ATOM 1295 C CA . TYR A 1 168 ? -21.115 6.005 10.617 1.00 91.56 168 TYR A CA 1
ATOM 1296 C C . TYR A 1 168 ? -20.703 5.907 12.086 1.00 91.56 168 TYR A C 1
ATOM 1298 O O . TYR A 1 168 ? -21.077 6.734 12.916 1.00 91.56 168 TYR A O 1
ATOM 1306 N N . VAL A 1 169 ? -19.862 4.922 12.376 1.00 92.38 169 VAL A N 1
ATOM 1307 C CA . VAL A 1 169 ? -19.111 4.798 13.623 1.00 92.38 169 VAL A CA 1
ATOM 1308 C C . VAL A 1 169 ? -17.629 4.665 13.297 1.00 92.38 169 VAL A C 1
ATOM 1310 O O . VAL A 1 169 ? -17.259 4.001 12.329 1.00 92.38 169 VAL A O 1
ATOM 1313 N N . ALA A 1 170 ? -16.775 5.313 14.080 1.00 93.38 170 ALA A N 1
ATOM 1314 C CA . ALA A 1 170 ? -15.332 5.210 13.972 1.00 93.38 170 ALA A CA 1
ATOM 1315 C C . ALA A 1 170 ? -14.709 4.863 15.328 1.00 93.38 170 ALA A C 1
ATOM 1317 O O . ALA A 1 170 ? -14.944 5.560 16.316 1.00 93.38 170 ALA A O 1
ATOM 1318 N N . ALA A 1 171 ? -13.894 3.810 15.345 1.00 94.81 171 ALA A N 1
ATOM 1319 C CA . ALA A 1 171 ? -12.952 3.514 16.413 1.00 94.81 171 ALA A CA 1
ATOM 1320 C C . ALA A 1 171 ? -11.650 4.276 16.141 1.00 94.81 171 ALA A C 1
ATOM 1322 O O . ALA A 1 171 ? -11.042 4.137 15.075 1.00 94.81 171 ALA A O 1
ATOM 1323 N N . LEU A 1 172 ? -11.258 5.116 17.092 1.00 94.69 172 LEU A N 1
ATOM 1324 C CA . LEU A 1 172 ? -10.088 5.978 17.013 1.00 94.69 172 LEU A CA 1
ATOM 1325 C C . LEU A 1 172 ? -8.913 5.331 17.730 1.00 94.69 172 LEU A C 1
ATOM 1327 O O . LEU A 1 172 ? -9.075 4.913 18.876 1.00 94.69 172 LEU A O 1
ATOM 1331 N N . GLY A 1 173 ? -7.749 5.297 17.079 1.00 93.94 173 GLY A N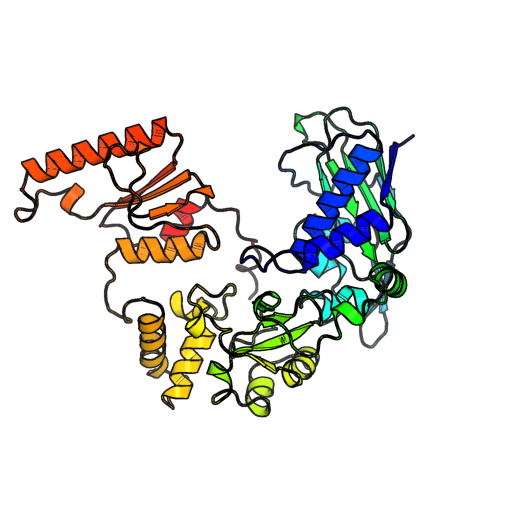 1
ATOM 1332 C CA . GLY A 1 173 ? -6.541 4.682 17.622 1.00 93.94 173 GLY A CA 1
ATOM 1333 C C . GLY A 1 173 ? -6.815 3.243 18.046 1.00 93.94 173 GLY A C 1
ATOM 1334 O O . GLY A 1 173 ? -7.026 2.968 19.224 1.00 93.94 173 GLY A O 1
ATOM 1335 N N . VAL A 1 174 ? -6.865 2.321 17.088 1.00 96.44 174 VAL A N 1
ATOM 1336 C CA . VAL A 1 174 ? -7.018 0.889 17.369 1.00 96.44 174 VAL A CA 1
ATOM 1337 C C . VAL A 1 174 ? -5.628 0.296 17.584 1.00 96.44 174 VAL A C 1
ATOM 1339 O O . VAL A 1 174 ? -4.895 0.100 16.620 1.00 96.44 174 VAL A O 1
ATOM 1342 N N . HIS A 1 175 ? -5.246 0.057 18.838 1.00 96.00 175 HIS A N 1
ATOM 1343 C CA . HIS A 1 175 ? -3.923 -0.434 19.243 1.00 96.00 175 HIS A CA 1
ATOM 1344 C C . HIS A 1 175 ? -3.973 -1.875 19.733 1.00 96.00 175 HIS A C 1
ATOM 1346 O O . HIS A 1 175 ? -5.015 -2.348 20.185 1.00 96.00 175 HIS A O 1
ATOM 1352 N N . PHE A 1 176 ? -2.827 -2.549 19.689 1.00 95.75 176 PHE A N 1
ATOM 1353 C CA . PHE A 1 176 ? -2.716 -3.943 20.099 1.00 95.75 176 PHE A CA 1
ATOM 1354 C C . PHE A 1 176 ? -1.559 -4.168 21.068 1.00 95.75 176 PHE A C 1
ATOM 1356 O O . PHE A 1 176 ? -0.434 -3.740 20.821 1.00 95.75 176 PHE A O 1
ATOM 1363 N N . GLU A 1 177 ? -1.835 -4.860 22.169 1.00 94.19 177 GLU A N 1
ATOM 1364 C CA . GLU A 1 177 ? -0.820 -5.293 23.129 1.00 94.19 177 GLU A CA 1
ATOM 1365 C C . GLU A 1 177 ? 0.071 -6.366 22.499 1.00 94.19 177 GLU A C 1
ATOM 1367 O O . GLU A 1 177 ? -0.415 -7.396 22.018 1.00 94.19 177 GLU A O 1
ATOM 1372 N N . ARG A 1 178 ? 1.390 -6.145 22.522 1.00 91.69 178 ARG A N 1
ATOM 1373 C CA . ARG A 1 178 ? 2.363 -7.007 21.834 1.00 91.69 178 ARG A CA 1
ATOM 1374 C C . ARG A 1 178 ? 2.285 -8.448 22.313 1.00 91.69 178 ARG A C 1
ATOM 1376 O O . ARG A 1 178 ? 2.294 -9.366 21.497 1.00 91.69 178 ARG A O 1
ATOM 1383 N N . GLN A 1 179 ? 2.252 -8.655 23.632 1.00 90.81 179 GLN A N 1
ATOM 1384 C CA . GLN A 1 179 ? 2.233 -10.008 24.185 1.00 90.81 179 GLN A CA 1
ATOM 1385 C C . GLN A 1 179 ? 0.927 -10.718 23.835 1.00 90.81 179 GLN A C 1
ATOM 1387 O O . GLN A 1 179 ? 0.962 -11.835 23.340 1.00 90.81 179 GLN A O 1
ATOM 1392 N N . GLY A 1 180 ? -0.213 -10.045 23.977 1.00 92.69 180 GLY A N 1
ATOM 1393 C CA . GLY A 1 180 ? -1.479 -10.693 23.677 1.00 92.69 180 GLY A CA 1
ATOM 1394 C C . GLY A 1 180 ? -1.690 -10.970 22.180 1.00 92.69 180 GLY A C 1
ATOM 1395 O O . GLY A 1 180 ? -2.353 -11.948 21.859 1.00 92.69 180 GLY A O 1
ATOM 1396 N N . ILE A 1 181 ? -1.094 -10.205 21.248 1.00 93.06 181 ILE A N 1
ATOM 1397 C CA . ILE A 1 181 ? -1.067 -10.603 19.824 1.00 93.06 181 ILE A CA 1
ATOM 1398 C C . ILE A 1 181 ? -0.188 -11.836 19.601 1.00 93.06 181 ILE A C 1
ATOM 1400 O O . ILE A 1 181 ? -0.581 -12.710 18.829 1.00 93.06 181 ILE A O 1
ATOM 1404 N N . ARG A 1 182 ? 0.970 -11.939 20.269 1.00 90.81 182 ARG A N 1
ATOM 1405 C CA . ARG A 1 182 ? 1.804 -13.153 20.206 1.00 90.81 182 ARG A CA 1
ATOM 1406 C C . ARG A 1 182 ? 1.004 -14.367 20.661 1.00 90.81 182 ARG A C 1
ATOM 1408 O O . ARG A 1 182 ? 0.890 -15.318 19.898 1.00 90.81 182 ARG A O 1
ATOM 1415 N N . ASP A 1 183 ? 0.378 -14.285 21.830 1.00 90.31 183 ASP A N 1
ATOM 1416 C CA . ASP A 1 183 ? -0.423 -15.375 22.391 1.00 90.31 183 ASP A CA 1
ATOM 1417 C C . ASP A 1 183 ? -1.587 -15.746 21.450 1.00 90.31 183 ASP A C 1
ATOM 1419 O O . ASP A 1 183 ? -1.824 -16.919 21.158 1.00 90.31 183 ASP A O 1
ATOM 1423 N N . LEU A 1 184 ? -2.282 -14.737 20.908 1.00 90.31 184 LEU A N 1
ATOM 1424 C CA . LEU A 1 184 ? -3.431 -14.921 20.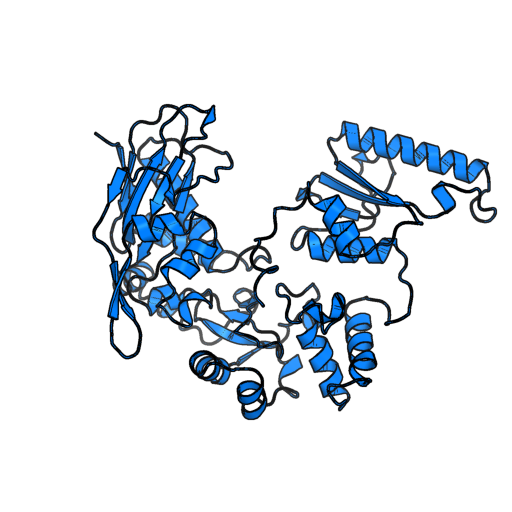018 1.00 90.31 184 LEU A CA 1
ATOM 1425 C C . LEU A 1 184 ? -3.071 -15.617 18.702 1.00 90.31 184 LEU A C 1
ATOM 1427 O O . LEU A 1 184 ? -3.889 -16.352 18.147 1.00 90.31 184 LEU A O 1
ATOM 1431 N N . LEU A 1 185 ? -1.865 -15.371 18.194 1.00 87.44 185 LEU A N 1
ATOM 1432 C CA . LEU A 1 185 ? -1.351 -15.959 16.960 1.00 87.44 185 LEU A CA 1
ATOM 1433 C C . LEU A 1 185 ? -0.495 -17.213 17.220 1.00 87.44 185 LEU A C 1
ATOM 1435 O O . LEU A 1 185 ? 0.279 -17.604 16.350 1.00 87.44 185 LEU A O 1
ATOM 1439 N N . GLY A 1 186 ? -0.628 -17.851 18.392 1.00 73.31 186 GLY A N 1
ATOM 1440 C CA . GLY A 1 186 ? 0.086 -19.088 18.730 1.00 73.31 186 GLY A CA 1
ATOM 1441 C C . GLY A 1 186 ? 1.591 -18.867 18.892 1.00 73.31 186 GLY A C 1
ATOM 1442 O O . GLY A 1 186 ? 2.390 -19.475 18.183 1.00 73.31 186 GLY A O 1
ATOM 1443 N N . ASP A 1 187 ? 1.946 -17.941 19.784 1.00 64.19 187 ASP A N 1
ATOM 1444 C CA . ASP A 1 187 ? 3.271 -17.360 20.040 1.00 64.19 187 ASP A CA 1
ATOM 1445 C C . ASP A 1 187 ? 3.852 -16.481 18.927 1.00 64.19 187 ASP A C 1
ATOM 1447 O O . ASP A 1 187 ? 4.920 -15.903 19.124 1.00 64.19 187 ASP A O 1
ATOM 1451 N N . GLY A 1 188 ? 3.184 -16.318 17.776 1.00 58.28 188 GLY A N 1
ATOM 1452 C CA . GLY A 1 188 ? 3.590 -15.441 16.662 1.00 58.28 188 GLY A CA 1
ATOM 1453 C C . GLY A 1 188 ? 4.939 -15.788 16.006 1.00 58.28 188 GLY A C 1
ATOM 1454 O O . GLY A 1 188 ? 5.174 -15.416 14.859 1.00 58.28 188 GLY A O 1
ATOM 1455 N N . ALA A 1 189 ? 5.797 -16.531 16.708 1.00 59.09 189 ALA A N 1
ATOM 1456 C CA . ALA A 1 189 ? 7.109 -17.000 16.319 1.00 59.09 189 ALA A CA 1
ATOM 1457 C C . ALA A 1 189 ? 6.996 -17.940 15.129 1.00 59.09 189 ALA A C 1
ATOM 1459 O O . ALA A 1 189 ? 7.703 -17.734 14.163 1.00 59.09 189 ALA A O 1
ATOM 1460 N N . THR A 1 190 ? 6.040 -18.870 15.109 1.00 67.19 190 THR A N 1
ATOM 1461 C CA . THR A 1 190 ? 5.839 -19.779 13.965 1.00 67.19 190 THR A CA 1
ATOM 1462 C C . THR A 1 190 ? 5.507 -19.048 12.661 1.00 67.19 190 THR A C 1
ATOM 1464 O O . THR A 1 190 ? 5.898 -19.504 11.591 1.00 67.19 190 THR A O 1
ATOM 1467 N N . LEU A 1 191 ? 4.830 -17.895 12.731 1.00 73.38 191 LEU A N 1
ATOM 1468 C CA . LEU A 1 191 ? 4.494 -17.094 11.551 1.00 73.38 191 LEU A CA 1
ATOM 1469 C C . LEU A 1 191 ? 5.688 -16.289 11.026 1.00 73.38 191 LEU A C 1
ATOM 1471 O O . LEU A 1 191 ? 5.770 -16.054 9.826 1.00 73.38 191 LEU A O 1
ATOM 1475 N N . ILE A 1 192 ? 6.601 -15.846 11.897 1.00 78.75 192 ILE A N 1
ATOM 1476 C CA . ILE A 1 192 ? 7.757 -15.017 11.501 1.00 78.75 192 ILE A CA 1
ATOM 1477 C C . ILE A 1 192 ? 9.078 -15.789 11.411 1.00 78.75 192 ILE A C 1
ATOM 1479 O O . ILE A 1 192 ? 10.030 -15.305 10.796 1.00 78.75 192 ILE A O 1
ATOM 1483 N N . ASP A 1 193 ? 9.144 -16.968 12.019 1.00 77.06 193 ASP A N 1
ATOM 1484 C CA . ASP A 1 193 ? 10.291 -17.869 12.061 1.00 77.06 193 ASP A CA 1
ATOM 1485 C C . ASP A 1 193 ? 10.166 -18.918 10.959 1.00 77.06 193 ASP A C 1
ATOM 1487 O O . ASP A 1 193 ? 10.082 -20.124 11.180 1.00 77.06 193 ASP A O 1
ATOM 1491 N N . HIS A 1 194 ? 10.092 -18.424 9.727 1.00 82.44 194 HIS A N 1
ATOM 1492 C CA . HIS A 1 194 ? 10.206 -19.259 8.545 1.00 82.44 194 HIS A CA 1
ATOM 1493 C C . HIS A 1 194 ? 11.648 -19.196 8.014 1.00 82.44 194 HIS A C 1
ATOM 1495 O O . HIS A 1 194 ? 12.276 -18.126 7.932 1.00 82.44 194 HIS A O 1
ATOM 1501 N N . GLU A 1 195 ? 12.176 -20.355 7.616 1.00 80.75 195 GLU A N 1
ATOM 1502 C CA . GLU A 1 195 ? 13.547 -20.490 7.114 1.00 80.75 195 GLU A CA 1
ATOM 1503 C C . GLU A 1 195 ? 13.760 -19.640 5.849 1.00 80.75 195 GLU A C 1
ATOM 1505 O O . GLU A 1 195 ? 14.775 -18.954 5.706 1.00 80.75 195 GLU A O 1
ATOM 1510 N N . ARG A 1 196 ? 12.755 -19.609 4.961 1.00 84.31 196 ARG A N 1
ATOM 1511 C CA . ARG A 1 196 ? 12.756 -18.841 3.708 1.00 84.31 196 ARG A CA 1
ATOM 1512 C C . ARG A 1 196 ? 11.428 -18.119 3.507 1.00 84.31 196 ARG A C 1
ATOM 1514 O O . ARG A 1 196 ? 10.378 -18.661 3.825 1.00 84.31 196 ARG A O 1
ATOM 1521 N N . CYS A 1 197 ? 11.486 -16.908 2.957 1.00 89.75 197 CYS A N 1
ATOM 1522 C CA . CYS A 1 197 ? 10.295 -16.160 2.559 1.00 89.75 197 CYS A CA 1
ATOM 1523 C C . CYS A 1 197 ? 9.857 -16.604 1.161 1.00 89.75 197 CYS A C 1
ATOM 1525 O O . CYS A 1 197 ? 10.655 -16.528 0.222 1.00 89.75 197 CYS A O 1
ATOM 1527 N N . GLU A 1 198 ? 8.603 -17.015 0.997 1.00 88.38 198 GLU A N 1
ATOM 1528 C CA . GLU A 1 198 ? 8.060 -17.299 -0.331 1.00 88.38 198 GLU A CA 1
ATOM 1529 C C . GLU A 1 198 ? 7.816 -16.010 -1.116 1.00 88.38 198 GLU A C 1
ATOM 1531 O O . GLU A 1 198 ? 7.400 -14.993 -0.567 1.00 88.38 198 GLU A O 1
ATOM 1536 N N . VAL A 1 199 ? 8.000 -16.064 -2.438 1.00 87.81 199 VAL A N 1
ATOM 1537 C CA . VAL A 1 199 ? 7.747 -14.926 -3.340 1.00 87.81 199 VAL A CA 1
ATOM 1538 C C . VAL A 1 199 ? 6.305 -14.413 -3.235 1.00 87.81 199 VAL A C 1
ATOM 1540 O O . VAL A 1 199 ? 6.067 -13.217 -3.402 1.00 87.81 199 VAL A O 1
ATOM 1543 N N . ALA A 1 200 ? 5.352 -15.298 -2.928 1.00 85.81 200 ALA A N 1
ATOM 1544 C CA . ALA A 1 200 ? 3.947 -14.953 -2.724 1.00 85.81 200 ALA A CA 1
ATOM 1545 C C . ALA A 1 200 ? 3.698 -14.105 -1.463 1.00 85.81 200 ALA A C 1
ATOM 1547 O O . ALA A 1 200 ? 2.624 -13.537 -1.323 1.00 85.81 200 ALA A O 1
ATOM 1548 N N . TRP A 1 201 ? 4.667 -14.003 -0.552 1.00 88.12 201 TRP A N 1
ATOM 1549 C CA . TRP A 1 201 ? 4.549 -13.253 0.702 1.00 88.12 201 TRP A CA 1
ATOM 1550 C C . TRP A 1 201 ? 5.226 -11.881 0.653 1.00 88.12 201 TRP A C 1
ATOM 1552 O O . TRP A 1 201 ? 5.248 -11.174 1.662 1.00 88.12 201 TRP A O 1
ATOM 1562 N N . LEU A 1 202 ? 5.844 -11.535 -0.478 1.00 91.12 202 LEU A N 1
ATOM 1563 C CA . LEU A 1 202 ? 6.705 -10.366 -0.604 1.00 91.12 202 LEU A CA 1
ATOM 1564 C C . LEU A 1 202 ? 5.957 -9.192 -1.252 1.00 91.12 202 LEU A C 1
ATOM 1566 O O . LEU A 1 202 ? 5.615 -9.247 -2.434 1.00 91.12 202 LEU A O 1
ATOM 1570 N N . ASP A 1 203 ? 5.770 -8.113 -0.492 1.00 90.44 203 ASP A N 1
ATOM 1571 C CA . ASP A 1 203 ? 5.181 -6.855 -0.963 1.00 90.44 203 ASP A CA 1
ATOM 1572 C C . ASP A 1 203 ? 6.266 -5.896 -1.453 1.00 90.44 203 ASP A C 1
ATOM 1574 O O . ASP A 1 203 ? 7.279 -5.716 -0.782 1.00 90.44 203 ASP A O 1
ATOM 1578 N N . GLU A 1 204 ? 6.056 -5.236 -2.596 1.00 90.94 204 GLU A N 1
ATOM 1579 C CA . GLU A 1 204 ? 6.962 -4.178 -3.062 1.00 90.94 204 GLU A CA 1
ATOM 1580 C C . GLU A 1 204 ? 6.908 -2.972 -2.114 1.00 90.94 204 GLU A C 1
ATOM 1582 O O . GLU A 1 204 ? 5.840 -2.398 -1.870 1.00 90.94 204 GLU A O 1
ATOM 1587 N N . VAL A 1 205 ? 8.069 -2.544 -1.622 1.00 89.75 205 VAL A N 1
ATOM 1588 C CA . VAL A 1 205 ? 8.211 -1.414 -0.698 1.00 89.75 205 VAL A CA 1
ATOM 1589 C C . VAL A 1 205 ? 9.240 -0.413 -1.196 1.00 89.75 205 VAL A C 1
ATOM 1591 O O . VAL A 1 205 ? 10.107 -0.712 -2.014 1.00 89.75 205 VAL A O 1
ATOM 1594 N N . HIS A 1 206 ? 9.153 0.795 -0.653 1.00 85.94 206 HIS A N 1
ATOM 1595 C CA . HIS A 1 206 ? 10.131 1.844 -0.870 1.00 85.94 206 HIS A CA 1
ATOM 1596 C C . HIS A 1 206 ? 10.636 2.333 0.489 1.00 85.94 206 HIS A C 1
ATOM 1598 O O . HIS A 1 206 ? 9.851 2.720 1.356 1.00 85.94 206 HIS A O 1
ATOM 1604 N N . VAL A 1 207 ? 11.953 2.276 0.688 1.00 81.94 207 VAL A N 1
ATOM 1605 C CA . VAL A 1 207 ? 12.614 2.696 1.927 1.00 81.94 207 VAL A CA 1
ATOM 1606 C C . VAL A 1 207 ? 13.321 4.021 1.674 1.00 81.94 207 VAL A C 1
ATOM 1608 O O . VAL A 1 207 ? 14.261 4.093 0.889 1.00 81.94 207 VAL A O 1
ATOM 1611 N N . GLY A 1 208 ? 12.876 5.081 2.349 1.00 75.69 208 GLY A N 1
ATOM 1612 C CA . GLY A 1 208 ? 13.511 6.397 2.279 1.00 75.69 208 GLY A CA 1
ATOM 1613 C C . GLY A 1 208 ? 13.586 6.956 0.852 1.00 75.69 208 GLY A C 1
ATOM 1614 O O . GLY A 1 208 ? 12.559 7.191 0.225 1.00 75.69 208 GLY A O 1
ATOM 1615 N N . THR A 1 209 ? 14.806 7.219 0.380 1.00 73.81 209 THR A N 1
ATOM 1616 C CA . THR A 1 209 ? 15.117 7.739 -0.968 1.00 73.81 209 THR A CA 1
ATOM 1617 C C . THR A 1 209 ? 15.809 6.695 -1.852 1.00 73.81 209 THR A C 1
ATOM 1619 O O . THR A 1 209 ? 16.446 7.038 -2.854 1.00 73.81 209 THR A O 1
ATOM 1622 N N . ILE A 1 210 ? 15.751 5.425 -1.445 1.00 76.50 210 ILE A N 1
ATOM 1623 C CA . ILE A 1 210 ? 16.451 4.330 -2.107 1.00 76.50 210 ILE A CA 1
ATOM 1624 C C . ILE A 1 210 ? 15.729 3.980 -3.398 1.00 76.50 210 ILE A C 1
ATOM 1626 O O . ILE A 1 210 ? 14.612 3.476 -3.392 1.00 76.50 210 ILE A O 1
ATOM 1630 N N . HIS A 1 211 ? 16.420 4.170 -4.511 1.00 83.06 211 HIS A N 1
ATOM 1631 C CA . HIS A 1 211 ? 15.930 3.820 -5.839 1.00 83.06 211 HIS A CA 1
ATOM 1632 C C . HIS A 1 211 ? 16.664 2.622 -6.450 1.00 83.06 211 HIS A C 1
ATOM 1634 O O . HIS A 1 211 ? 16.332 2.217 -7.558 1.00 83.06 211 HIS A O 1
ATOM 1640 N N . PHE A 1 212 ? 17.647 2.043 -5.753 1.00 89.56 212 PHE A N 1
ATOM 1641 C CA . PHE A 1 212 ? 18.383 0.872 -6.221 1.00 89.56 212 PHE A CA 1
ATOM 1642 C C . PHE A 1 212 ? 18.895 0.021 -5.041 1.00 89.56 212 PHE A C 1
ATOM 1644 O O . PHE A 1 212 ? 19.589 0.562 -4.177 1.00 89.56 212 PHE A O 1
ATOM 1651 N N . PRO A 1 213 ? 18.593 -1.293 -4.989 1.00 92.69 213 PRO A N 1
ATOM 1652 C CA . PRO A 1 213 ? 17.722 -2.046 -5.894 1.00 92.69 213 PRO A CA 1
ATOM 1653 C C . PRO A 1 213 ? 16.235 -1.743 -5.642 1.00 92.69 213 PRO A C 1
ATOM 1655 O O . PRO A 1 213 ? 15.882 -1.033 -4.703 1.00 92.69 213 PRO A O 1
ATOM 1658 N N . ILE A 1 214 ? 15.350 -2.320 -6.461 1.00 92.94 214 ILE A N 1
ATOM 1659 C CA . ILE A 1 214 ? 13.936 -2.437 -6.082 1.00 92.94 214 ILE A CA 1
ATOM 1660 C C . ILE A 1 214 ? 13.809 -3.347 -4.852 1.00 92.94 214 ILE A C 1
ATOM 1662 O O . ILE A 1 214 ? 14.459 -4.396 -4.785 1.00 92.94 214 ILE A O 1
ATOM 1666 N N . LEU A 1 215 ? 12.976 -2.943 -3.891 1.00 93.69 215 LEU A N 1
ATOM 1667 C CA . LEU A 1 215 ? 12.851 -3.601 -2.596 1.00 93.69 215 LEU A CA 1
ATOM 1668 C C . LEU A 1 215 ? 11.484 -4.244 -2.412 1.00 93.69 215 LEU A C 1
ATOM 1670 O O . LEU A 1 215 ? 10.452 -3.727 -2.839 1.00 93.69 215 LEU A O 1
ATOM 1674 N N . TYR A 1 216 ? 11.501 -5.362 -1.703 1.00 94.00 216 TYR A N 1
ATOM 1675 C CA . TYR A 1 216 ? 10.323 -6.075 -1.256 1.00 94.00 216 TYR A CA 1
ATOM 1676 C C . TYR A 1 216 ? 10.449 -6.391 0.234 1.00 94.00 216 TYR A C 1
ATOM 1678 O O . TYR A 1 216 ? 11.558 -6.527 0.747 1.00 94.00 216 TYR A O 1
ATOM 1686 N N . ILE A 1 217 ? 9.329 -6.523 0.934 1.00 92.88 217 ILE A N 1
ATOM 1687 C CA . ILE A 1 217 ? 9.285 -6.922 2.339 1.00 92.88 217 ILE A CA 1
ATOM 1688 C C . ILE A 1 217 ? 8.454 -8.184 2.507 1.00 92.88 217 ILE A C 1
ATOM 1690 O O . ILE A 1 217 ? 7.385 -8.313 1.913 1.00 92.88 217 ILE A O 1
ATOM 1694 N N . CYS A 1 218 ? 8.915 -9.106 3.347 1.00 91.88 218 CYS A N 1
ATOM 1695 C CA . CYS A 1 218 ? 8.071 -10.207 3.784 1.00 91.88 218 CYS A CA 1
ATOM 1696 C C . CYS A 1 218 ? 6.977 -9.697 4.723 1.00 91.88 218 CYS A C 1
ATOM 1698 O O . CYS A 1 218 ? 7.271 -9.180 5.805 1.00 91.88 218 CYS A O 1
ATOM 1700 N N . ARG A 1 219 ? 5.714 -9.908 4.333 1.00 90.44 219 ARG A N 1
ATOM 1701 C CA . ARG A 1 219 ? 4.522 -9.532 5.112 1.00 90.44 219 ARG A CA 1
ATOM 1702 C C . ARG A 1 219 ? 4.507 -10.156 6.507 1.00 90.44 219 ARG A C 1
ATOM 1704 O O . ARG A 1 219 ? 3.909 -9.596 7.415 1.00 90.44 219 ARG A O 1
ATOM 1711 N N . TYR A 1 220 ? 5.207 -11.269 6.697 1.00 88.69 220 TYR A N 1
ATOM 1712 C CA . TYR A 1 220 ? 5.281 -11.998 7.956 1.00 88.69 220 TYR A CA 1
ATOM 1713 C C . TYR A 1 220 ? 6.454 -11.502 8.803 1.00 88.69 220 TYR A C 1
ATOM 1715 O O . TYR A 1 220 ? 6.284 -10.734 9.751 1.00 88.69 220 TYR A O 1
ATOM 1723 N N . CYS A 1 221 ? 7.671 -11.907 8.438 1.00 89.00 221 CYS A N 1
ATOM 1724 C CA . CYS A 1 221 ? 8.850 -11.691 9.267 1.00 89.00 221 CYS A CA 1
ATOM 1725 C C . CYS A 1 221 ? 9.460 -10.290 9.157 1.00 89.00 221 CYS A C 1
ATOM 1727 O O . CYS A 1 221 ? 10.355 -9.970 9.941 1.00 89.00 221 CYS A O 1
ATOM 1729 N N . GLY A 1 222 ? 9.030 -9.475 8.187 1.00 89.94 222 GLY A N 1
ATOM 1730 C CA . GLY A 1 222 ? 9.538 -8.123 7.953 1.00 89.94 222 GLY A CA 1
ATOM 1731 C C . GLY A 1 222 ? 10.935 -8.041 7.322 1.00 89.94 222 GLY A C 1
ATOM 1732 O O . GLY A 1 222 ? 11.466 -6.938 7.209 1.00 89.94 222 GLY A O 1
ATOM 1733 N N . ARG A 1 223 ? 11.550 -9.166 6.917 1.00 90.75 223 ARG A N 1
ATOM 1734 C CA . ARG A 1 223 ? 12.844 -9.152 6.207 1.00 90.75 223 ARG A CA 1
ATOM 1735 C C . ARG A 1 223 ? 12.703 -8.459 4.855 1.00 90.75 223 ARG A C 1
ATOM 1737 O O . ARG A 1 223 ? 11.693 -8.629 4.168 1.00 90.75 223 ARG A O 1
ATOM 1744 N N . LEU A 1 224 ? 13.734 -7.705 4.483 1.00 93.00 224 LEU A N 1
ATOM 1745 C CA . LEU A 1 224 ? 13.835 -7.073 3.175 1.00 93.00 224 LEU A CA 1
ATOM 1746 C C . LEU A 1 224 ? 14.450 -8.030 2.154 1.00 93.00 224 LEU A C 1
ATOM 1748 O O . LEU A 1 224 ? 15.385 -8.782 2.446 1.00 93.00 224 LEU A O 1
ATOM 1752 N N . HIS A 1 225 ? 13.928 -7.949 0.937 1.00 94.75 225 HIS A N 1
ATOM 1753 C CA . HIS A 1 225 ? 14.340 -8.735 -0.211 1.00 94.75 225 HIS A CA 1
ATOM 1754 C C . HIS A 1 225 ? 14.600 -7.838 -1.417 1.00 94.75 225 HIS A C 1
ATOM 1756 O O . HIS A 1 225 ? 13.847 -6.904 -1.692 1.00 94.75 225 HIS A O 1
ATOM 1762 N N . ALA A 1 226 ? 15.628 -8.174 -2.183 1.00 95.75 226 ALA A N 1
ATOM 1763 C CA . ALA A 1 226 ? 15.834 -7.701 -3.542 1.00 95.75 226 ALA A CA 1
ATOM 1764 C C . ALA A 1 226 ? 15.895 -8.902 -4.492 1.00 95.75 226 ALA A C 1
ATOM 1766 O O . ALA A 1 226 ? 16.072 -10.047 -4.077 1.00 95.75 226 ALA A O 1
ATOM 1767 N N . CYS A 1 227 ? 15.732 -8.666 -5.790 1.00 96.88 227 CYS A N 1
ATOM 1768 C CA . CYS A 1 227 ? 15.879 -9.748 -6.756 1.00 96.88 227 CYS A CA 1
ATOM 1769 C C . CYS A 1 227 ? 17.356 -10.055 -7.014 1.00 96.88 227 CYS A C 1
ATOM 1771 O O . CYS A 1 227 ? 18.147 -9.128 -7.186 1.00 96.88 227 CYS A O 1
ATOM 1773 N N . GLU A 1 228 ? 17.706 -11.335 -7.161 1.00 96.94 228 GLU A N 1
ATOM 1774 C CA . GLU A 1 228 ? 19.057 -11.776 -7.562 1.00 96.94 228 GLU A CA 1
ATOM 1775 C C . GLU A 1 228 ? 19.587 -11.071 -8.823 1.00 96.94 228 GLU A C 1
ATOM 1777 O O . GLU A 1 228 ? 20.788 -10.863 -8.947 1.00 96.94 228 GLU A O 1
ATOM 1782 N N . CYS A 1 229 ? 18.714 -10.600 -9.725 1.00 96.81 229 CYS A N 1
ATOM 1783 C CA . CYS A 1 229 ? 19.116 -9.802 -10.889 1.00 96.81 229 CYS A CA 1
ATOM 1784 C C . CYS A 1 229 ? 19.943 -8.554 -10.546 1.00 96.81 229 CYS A C 1
ATOM 1786 O O . CYS A 1 229 ? 20.693 -8.091 -11.405 1.00 96.81 229 CYS A O 1
ATOM 1788 N N . PHE A 1 230 ? 19.778 -8.010 -9.338 1.00 95.69 230 PHE A N 1
ATOM 1789 C CA . PHE A 1 230 ? 20.485 -6.831 -8.840 1.00 95.69 230 PHE A CA 1
ATOM 1790 C C . PHE A 1 230 ? 21.755 -7.189 -8.066 1.00 95.69 230 PHE A C 1
ATOM 1792 O O . PHE A 1 230 ? 22.646 -6.351 -7.964 1.00 95.69 230 PHE A O 1
ATOM 1799 N N . GLN A 1 231 ? 21.856 -8.413 -7.539 1.00 94.81 231 GLN A N 1
ATOM 1800 C CA . GLN A 1 231 ? 22.904 -8.821 -6.601 1.00 94.81 231 GLN A CA 1
ATOM 1801 C C . GLN A 1 231 ? 24.330 -8.603 -7.131 1.00 94.81 231 GLN A C 1
ATOM 1803 O O . GLN A 1 231 ? 25.128 -8.028 -6.396 1.00 94.81 231 GLN A O 1
ATOM 1808 N N . PRO A 1 232 ? 24.676 -8.953 -8.389 1.00 94.62 232 PRO A N 1
ATOM 1809 C CA . PRO A 1 232 ? 26.034 -8.741 -8.900 1.00 94.62 232 PRO A CA 1
ATOM 1810 C C . PRO A 1 232 ? 26.409 -7.263 -9.073 1.00 94.62 232 PRO A C 1
ATOM 1812 O O . PRO A 1 232 ? 27.575 -6.943 -9.279 1.00 94.62 232 PRO A O 1
ATOM 1815 N N . HIS A 1 233 ? 25.420 -6.366 -9.037 1.00 92.69 233 HIS A N 1
ATOM 1816 C CA . HIS A 1 233 ? 25.573 -4.944 -9.338 1.00 92.69 233 HIS A CA 1
ATOM 1817 C C . HIS A 1 233 ? 25.253 -4.045 -8.139 1.00 92.69 233 HIS A C 1
ATOM 1819 O O . HIS A 1 233 ? 25.251 -2.822 -8.287 1.00 92.69 233 HIS A O 1
ATOM 1825 N N . PHE A 1 234 ? 24.967 -4.629 -6.974 1.00 90.06 234 PHE A N 1
ATOM 1826 C CA . PHE A 1 234 ? 24.662 -3.906 -5.747 1.00 90.06 234 PHE A CA 1
ATOM 1827 C C . PHE A 1 234 ? 25.803 -4.070 -4.747 1.00 90.06 234 PHE A C 1
ATOM 1829 O O . PHE A 1 234 ? 25.991 -5.138 -4.164 1.00 90.06 234 PHE A O 1
ATOM 1836 N N . ASP A 1 235 ? 26.557 -2.994 -4.539 1.00 86.69 235 ASP A N 1
ATOM 1837 C CA . ASP A 1 235 ? 27.554 -2.935 -3.480 1.00 86.69 235 ASP A CA 1
ATOM 1838 C C . ASP A 1 235 ? 26.834 -2.553 -2.190 1.00 86.69 235 ASP A C 1
ATOM 1840 O O . ASP A 1 235 ? 26.606 -1.377 -1.917 1.00 86.69 235 ASP A O 1
ATOM 1844 N N . VAL A 1 236 ? 26.470 -3.557 -1.391 1.00 79.81 236 VAL A N 1
ATOM 1845 C CA . VAL A 1 236 ? 25.742 -3.374 -0.127 1.00 79.81 236 VAL A CA 1
ATOM 1846 C C . VAL A 1 236 ? 26.385 -2.281 0.732 1.00 79.81 236 VAL A C 1
ATOM 1848 O O . VAL A 1 236 ? 25.686 -1.430 1.262 1.00 79.81 236 VAL A O 1
ATOM 1851 N N . GLN A 1 237 ? 27.712 -2.235 0.841 1.00 80.00 237 GLN A N 1
ATOM 1852 C CA . GLN A 1 237 ? 28.381 -1.277 1.719 1.00 80.00 237 GLN A CA 1
ATOM 1853 C C . GLN A 1 237 ? 28.390 0.136 1.135 1.00 80.00 237 GLN A C 1
ATOM 1855 O O . GLN A 1 237 ? 28.084 1.100 1.843 1.00 80.00 237 GLN A O 1
ATOM 1860 N N . MET A 1 238 ? 28.754 0.290 -0.138 1.00 80.56 238 MET A N 1
ATOM 1861 C CA . MET A 1 238 ? 28.851 1.611 -0.759 1.00 80.56 238 MET A CA 1
ATOM 1862 C C . MET A 1 238 ? 27.484 2.177 -1.140 1.00 80.56 238 MET A C 1
ATOM 1864 O O . MET A 1 238 ? 27.231 3.359 -0.898 1.00 80.56 238 MET A O 1
ATOM 1868 N N . ASP A 1 239 ? 26.596 1.362 -1.704 1.00 82.25 239 ASP A N 1
ATOM 1869 C CA . ASP A 1 239 ? 25.271 1.796 -2.140 1.00 82.25 239 ASP A CA 1
ATOM 1870 C C . ASP A 1 239 ? 24.371 2.117 -0.948 1.00 82.25 239 ASP A C 1
ATOM 1872 O O . ASP A 1 239 ? 23.726 3.162 -0.970 1.00 82.25 239 ASP A O 1
ATOM 1876 N N . ILE A 1 240 ? 24.387 1.332 0.141 1.00 81.12 240 ILE A N 1
ATOM 1877 C CA . ILE A 1 240 ? 23.628 1.697 1.352 1.00 81.12 240 ILE A CA 1
ATOM 1878 C C . ILE A 1 240 ? 24.120 3.039 1.901 1.00 81.12 240 ILE A C 1
ATOM 1880 O O . ILE A 1 240 ? 23.321 3.929 2.184 1.00 81.12 240 ILE A O 1
ATOM 1884 N N . ARG A 1 241 ? 25.439 3.249 2.000 1.00 79.06 241 ARG A N 1
ATOM 1885 C CA . ARG A 1 241 ? 25.984 4.526 2.495 1.00 79.06 241 ARG A CA 1
ATOM 1886 C C . ARG A 1 241 ? 25.597 5.717 1.618 1.00 79.06 241 ARG A C 1
ATOM 1888 O O . ARG A 1 241 ? 25.370 6.798 2.158 1.00 79.06 241 ARG A O 1
ATOM 1895 N N . ARG A 1 242 ? 25.551 5.533 0.294 1.00 76.12 242 ARG A N 1
ATOM 1896 C CA . ARG A 1 242 ? 25.241 6.589 -0.686 1.00 76.12 242 ARG A CA 1
ATOM 1897 C C . ARG A 1 242 ? 23.748 6.884 -0.795 1.00 76.12 242 ARG A C 1
ATOM 1899 O O . ARG A 1 242 ? 23.373 8.047 -0.894 1.00 76.12 242 ARG A O 1
ATOM 1906 N N . LEU A 1 243 ? 22.916 5.846 -0.809 1.00 74.56 243 LEU A N 1
ATOM 1907 C CA . LEU A 1 243 ? 21.488 5.937 -1.122 1.00 74.56 243 LEU A CA 1
ATOM 1908 C C . LEU A 1 243 ? 20.609 6.062 0.129 1.00 74.56 243 LEU A C 1
ATOM 1910 O O . LEU A 1 243 ? 19.471 6.527 0.035 1.00 74.56 243 LEU A O 1
ATOM 1914 N N . VAL A 1 244 ? 21.133 5.683 1.300 1.00 75.19 244 VAL A N 1
ATOM 1915 C CA . VAL A 1 244 ? 20.401 5.679 2.571 1.00 75.19 244 VAL A CA 1
ATOM 1916 C C . VAL A 1 244 ? 20.925 6.770 3.497 1.00 75.19 244 VAL A C 1
ATOM 1918 O O . VAL A 1 244 ? 22.000 6.665 4.097 1.00 75.19 244 VAL A O 1
ATOM 1921 N N . ALA A 1 245 ? 20.139 7.835 3.642 1.00 70.81 245 ALA A N 1
ATOM 1922 C CA . ALA A 1 245 ? 20.505 8.973 4.483 1.00 70.81 245 ALA A CA 1
ATOM 1923 C C . ALA A 1 245 ? 20.332 8.700 5.990 1.00 70.81 245 ALA A C 1
ATOM 1925 O O . ALA A 1 245 ? 21.094 9.222 6.798 1.00 70.81 245 ALA A O 1
ATOM 1926 N N . ARG A 1 246 ? 19.332 7.899 6.381 1.00 70.38 246 ARG A N 1
ATOM 1927 C CA . ARG A 1 246 ? 18.970 7.659 7.789 1.00 70.38 246 ARG A CA 1
ATOM 1928 C C . ARG A 1 246 ? 19.646 6.398 8.321 1.00 70.38 246 ARG A C 1
ATOM 1930 O O . ARG A 1 246 ? 19.590 5.371 7.658 1.00 70.38 246 ARG A O 1
ATOM 1937 N N . SER A 1 247 ? 20.232 6.457 9.517 1.00 71.81 247 SER A N 1
ATOM 1938 C CA . SER A 1 247 ? 20.906 5.311 10.151 1.00 71.81 247 SER A CA 1
ATOM 1939 C C . SER A 1 247 ? 19.976 4.113 10.355 1.00 71.81 247 SER A C 1
ATOM 1941 O O . SER A 1 247 ? 20.336 3.007 9.983 1.00 71.81 247 SER A O 1
ATOM 1943 N N . GLU A 1 248 ? 18.752 4.340 10.834 1.00 71.00 248 GLU A N 1
ATOM 1944 C CA . GLU A 1 248 ? 17.759 3.276 11.072 1.00 71.00 248 GLU A CA 1
ATOM 1945 C C . GLU A 1 248 ? 17.399 2.481 9.803 1.00 71.00 248 GLU A C 1
ATOM 1947 O O . GLU A 1 248 ? 17.112 1.285 9.860 1.00 71.00 248 GLU A O 1
ATOM 1952 N N . ASP A 1 249 ? 17.415 3.145 8.643 1.00 74.31 249 ASP A N 1
ATOM 1953 C CA . ASP A 1 249 ? 17.162 2.502 7.353 1.00 74.31 249 ASP A CA 1
ATOM 1954 C C . ASP A 1 249 ? 18.397 1.700 6.884 1.00 74.31 249 ASP A C 1
ATOM 1956 O O . ASP A 1 249 ? 18.244 0.717 6.158 1.00 74.31 249 ASP A O 1
ATOM 1960 N N . ARG A 1 250 ? 19.618 2.073 7.312 1.00 76.69 250 ARG A N 1
ATOM 1961 C CA . ARG A 1 250 ? 20.866 1.363 6.962 1.00 76.69 250 ARG A CA 1
ATOM 1962 C C . ARG A 1 250 ? 20.929 -0.003 7.622 1.00 76.69 250 ARG A C 1
ATOM 1964 O O . ARG A 1 250 ? 21.094 -0.983 6.905 1.00 76.69 250 ARG A O 1
ATOM 1971 N N . ASP A 1 251 ? 20.704 -0.070 8.932 1.00 75.75 251 ASP A N 1
ATOM 1972 C CA . ASP A 1 251 ? 20.757 -1.324 9.700 1.00 75.75 251 ASP A CA 1
ATOM 1973 C C . ASP A 1 251 ? 19.812 -2.383 9.106 1.00 75.75 251 ASP A C 1
ATOM 1975 O O . ASP A 1 251 ? 20.116 -3.572 9.034 1.00 75.75 251 ASP A O 1
ATOM 1979 N N . ARG A 1 252 ? 18.656 -1.942 8.598 1.00 74.44 252 ARG A N 1
ATOM 1980 C CA . ARG A 1 252 ? 17.698 -2.821 7.919 1.00 74.44 252 ARG A CA 1
ATOM 1981 C C . ARG A 1 252 ? 18.191 -3.299 6.562 1.00 74.44 252 ARG A C 1
ATOM 1983 O O . ARG A 1 252 ? 18.053 -4.480 6.249 1.00 74.44 252 ARG A O 1
ATOM 1990 N N . MET A 1 253 ? 18.755 -2.398 5.766 1.00 81.31 253 MET A N 1
ATOM 1991 C CA . MET A 1 253 ? 19.304 -2.724 4.452 1.00 81.31 253 MET A CA 1
ATOM 1992 C C . MET A 1 253 ? 20.543 -3.626 4.543 1.00 81.31 253 MET A C 1
ATOM 1994 O O . MET A 1 253 ? 20.784 -4.406 3.628 1.00 81.31 253 MET A O 1
ATOM 1998 N N . GLU A 1 254 ? 21.297 -3.589 5.644 1.00 79.19 254 GLU A N 1
ATOM 1999 C CA . GLU A 1 254 ? 22.413 -4.516 5.883 1.00 79.19 254 GLU A CA 1
ATOM 2000 C C . GLU A 1 254 ? 21.947 -5.975 6.024 1.00 79.19 254 GLU A C 1
ATOM 2002 O O . GLU A 1 254 ? 22.696 -6.895 5.703 1.00 79.19 254 GLU A O 1
ATOM 2007 N N . SER A 1 255 ? 20.689 -6.193 6.425 1.00 82.19 255 SER A N 1
ATOM 2008 C CA . SER A 1 255 ? 20.049 -7.517 6.486 1.00 82.19 255 SER A CA 1
ATOM 2009 C C . SER A 1 255 ? 19.303 -7.920 5.202 1.00 82.19 255 SER A C 1
ATOM 2011 O O . SER A 1 255 ? 18.553 -8.900 5.204 1.00 82.19 255 SER A O 1
ATOM 2013 N N . LEU A 1 256 ? 19.472 -7.164 4.108 1.00 90.56 256 LEU A N 1
ATOM 2014 C CA . LEU A 1 256 ? 18.829 -7.431 2.821 1.00 90.56 256 LEU A CA 1
ATOM 2015 C C . LEU A 1 256 ? 19.213 -8.818 2.294 1.00 90.56 256 LEU A C 1
ATOM 2017 O O . LEU A 1 256 ? 20.387 -9.174 2.203 1.00 90.56 256 LEU A O 1
ATOM 2021 N N . THR A 1 257 ? 18.207 -9.580 1.879 1.00 92.88 257 THR A N 1
ATOM 2022 C CA . THR A 1 257 ? 18.394 -10.893 1.250 1.00 92.88 257 THR A CA 1
ATOM 2023 C C . THR A 1 257 ? 18.047 -10.846 -0.236 1.00 92.88 257 THR A C 1
ATOM 2025 O O . THR A 1 257 ? 17.309 -9.968 -0.686 1.00 92.88 257 THR A O 1
ATOM 2028 N N . PHE A 1 258 ? 18.582 -11.781 -1.023 1.00 94.19 258 PHE A N 1
ATOM 2029 C CA . PHE A 1 258 ? 18.310 -11.866 -2.457 1.00 94.19 258 PHE A CA 1
ATOM 2030 C C . PHE A 1 258 ? 17.455 -13.088 -2.777 1.00 94.19 258 PHE A C 1
ATOM 2032 O O . PHE A 1 258 ? 17.735 -14.186 -2.301 1.00 94.19 258 PHE A O 1
ATOM 2039 N N . THR A 1 259 ? 16.410 -12.881 -3.579 1.00 94.88 259 THR A N 1
ATOM 2040 C CA . THR A 1 259 ? 15.471 -13.931 -3.988 1.00 94.88 259 THR A CA 1
ATOM 2041 C C . THR A 1 259 ? 15.370 -13.986 -5.509 1.00 94.88 259 THR A C 1
ATOM 2043 O O . THR A 1 259 ? 15.198 -12.959 -6.178 1.00 94.88 259 THR A O 1
ATOM 2046 N N . SER A 1 260 ? 15.461 -15.188 -6.074 1.00 94.25 260 SER A N 1
ATOM 2047 C CA . SER A 1 260 ? 15.305 -15.404 -7.513 1.00 94.25 260 SER A CA 1
ATOM 2048 C C . SER A 1 260 ? 13.893 -15.095 -8.008 1.00 94.25 260 SER A C 1
ATOM 2050 O O . SER A 1 260 ? 12.914 -15.229 -7.276 1.00 94.25 260 SER A O 1
ATOM 2052 N N . GLY A 1 261 ? 13.774 -14.680 -9.271 1.00 92.62 261 GLY A N 1
ATOM 2053 C CA . GLY A 1 261 ? 12.468 -14.496 -9.912 1.00 92.62 261 GLY A CA 1
ATOM 2054 C C . GLY A 1 261 ? 11.588 -13.394 -9.305 1.00 92.62 261 GLY A C 1
ATOM 2055 O O . GLY A 1 261 ? 10.380 -13.415 -9.510 1.00 92.62 261 GLY A O 1
ATOM 2056 N N . LEU A 1 262 ? 12.151 -12.444 -8.549 1.00 93.19 262 LEU A N 1
ATOM 2057 C CA . LEU A 1 262 ? 11.369 -11.481 -7.771 1.00 93.19 262 LEU A CA 1
ATOM 2058 C C . LEU A 1 262 ? 11.043 -10.179 -8.523 1.00 93.19 262 LEU A C 1
ATOM 2060 O O . LEU A 1 262 ? 9.926 -9.689 -8.441 1.00 93.19 262 LEU A O 1
ATOM 2064 N N . CYS A 1 263 ? 11.968 -9.569 -9.254 1.00 94.00 263 CYS A N 1
ATOM 2065 C CA . CYS A 1 263 ? 11.706 -8.240 -9.821 1.00 94.00 263 CYS A CA 1
ATOM 2066 C C . CYS A 1 263 ? 10.785 -8.269 -11.057 1.00 94.00 263 CYS A C 1
ATOM 2068 O O . CYS A 1 263 ? 10.469 -9.328 -11.608 1.00 94.00 263 CYS A O 1
ATOM 2070 N N . HIS A 1 264 ? 10.405 -7.084 -11.541 1.00 88.94 264 HIS A N 1
ATOM 2071 C CA . HIS A 1 264 ? 9.595 -6.936 -12.753 1.00 88.94 264 HIS A CA 1
ATOM 2072 C C . HIS A 1 264 ? 10.333 -7.335 -14.035 1.00 88.94 264 HIS A C 1
ATOM 2074 O O . HIS A 1 264 ? 9.669 -7.625 -15.024 1.00 88.94 264 HIS A O 1
ATOM 2080 N N . LEU A 1 265 ? 11.671 -7.444 -14.038 1.00 91.56 265 LEU A N 1
ATOM 2081 C CA . LEU A 1 265 ? 12.371 -8.067 -15.174 1.00 91.56 265 LEU A CA 1
ATOM 2082 C C . LEU A 1 265 ? 12.045 -9.557 -15.286 1.00 91.56 265 LEU A C 1
ATOM 2084 O O . LEU A 1 265 ? 11.916 -10.061 -16.396 1.00 91.56 265 LEU A O 1
ATOM 2088 N N . CYS A 1 266 ? 11.904 -10.245 -14.149 1.00 91.06 266 CYS A N 1
ATOM 2089 C CA . CYS A 1 266 ? 11.647 -11.683 -14.105 1.00 91.06 266 CYS A CA 1
ATOM 2090 C C . CYS A 1 266 ? 10.175 -12.021 -14.343 1.00 91.06 266 CYS A C 1
ATOM 2092 O O . CYS A 1 266 ? 9.867 -13.007 -15.002 1.00 91.06 266 CYS A O 1
ATOM 2094 N N . ARG A 1 267 ? 9.269 -11.230 -13.754 1.00 84.38 267 ARG A N 1
ATOM 2095 C CA . ARG A 1 267 ? 7.827 -11.535 -13.702 1.00 84.38 267 ARG A CA 1
ATOM 2096 C C . ARG A 1 267 ? 6.975 -10.650 -14.610 1.00 84.38 267 ARG A C 1
ATOM 2098 O O . ARG A 1 267 ? 5.772 -10.868 -14.720 1.00 84.38 267 ARG A O 1
ATOM 2105 N N . GLY A 1 268 ? 7.574 -9.633 -15.223 1.00 78.25 268 GLY A N 1
ATOM 2106 C CA . GLY A 1 268 ? 6.842 -8.580 -15.911 1.00 78.25 268 GLY A CA 1
ATOM 2107 C C . GLY A 1 268 ? 6.053 -7.681 -14.954 1.00 78.25 268 GLY A C 1
ATOM 2108 O O . GLY A 1 268 ? 6.216 -7.689 -13.728 1.00 78.25 268 GLY A O 1
ATOM 2109 N N . GLY A 1 269 ? 5.169 -6.876 -15.536 1.00 75.50 269 GLY A N 1
ATOM 2110 C CA . GLY A 1 269 ? 4.380 -5.887 -14.812 1.00 75.50 269 GLY A CA 1
ATOM 2111 C C . GLY A 1 269 ? 5.104 -4.558 -14.608 1.00 75.50 269 GLY A C 1
ATOM 2112 O O . GLY A 1 269 ? 6.147 -4.277 -15.195 1.00 75.50 269 GLY A O 1
ATOM 2113 N N . VAL A 1 270 ? 4.487 -3.718 -13.787 1.00 76.81 270 VAL A N 1
ATOM 2114 C CA . VAL A 1 270 ? 4.871 -2.323 -13.581 1.00 76.81 270 VAL A CA 1
ATOM 2115 C C . VAL A 1 270 ? 5.203 -2.136 -12.099 1.00 76.81 270 VAL A C 1
ATOM 2117 O O . VAL A 1 270 ? 4.395 -2.589 -11.280 1.00 76.81 270 VAL A O 1
ATOM 2120 N N . PRO A 1 271 ? 6.321 -1.467 -11.750 1.00 85.56 271 PRO A N 1
ATOM 2121 C CA . PRO A 1 271 ? 6.628 -1.131 -10.363 1.00 85.56 271 PRO A CA 1
ATOM 2122 C C . PRO A 1 271 ? 5.489 -0.359 -9.699 1.00 85.56 271 PRO A C 1
ATOM 2124 O O . PRO A 1 271 ? 4.828 0.484 -10.323 1.00 85.56 271 PRO A O 1
ATOM 2127 N N . ARG A 1 272 ? 5.246 -0.661 -8.427 1.00 79.88 272 ARG A N 1
ATOM 2128 C CA . ARG A 1 272 ? 4.230 -0.004 -7.606 1.00 79.88 272 ARG A CA 1
ATOM 2129 C C . ARG A 1 272 ? 4.642 1.419 -7.253 1.00 79.88 272 ARG A C 1
ATOM 2131 O O . ARG A 1 272 ? 3.791 2.308 -7.260 1.00 79.88 272 ARG A O 1
ATOM 2138 N N . HIS A 1 273 ? 5.918 1.633 -6.943 1.00 82.44 273 HIS A N 1
ATOM 2139 C CA . HIS A 1 273 ? 6.410 2.926 -6.467 1.00 82.44 273 HIS A CA 1
ATOM 2140 C C . HIS A 1 273 ? 7.021 3.769 -7.585 1.00 82.44 273 HIS A C 1
ATOM 2142 O O . HIS A 1 273 ? 7.570 3.257 -8.559 1.00 82.44 273 HIS A O 1
ATOM 2148 N N . SER A 1 274 ? 6.936 5.090 -7.421 1.00 82.25 274 SER A N 1
ATOM 2149 C CA . SER A 1 274 ? 7.767 6.029 -8.174 1.00 82.25 274 SER A CA 1
ATOM 2150 C C . SER A 1 274 ? 9.032 6.320 -7.370 1.00 82.25 274 SER A C 1
ATOM 2152 O O . SER A 1 274 ? 8.963 6.577 -6.167 1.00 82.25 274 SER A O 1
ATOM 2154 N N . TYR A 1 275 ? 10.177 6.274 -8.038 1.00 84.94 275 TYR A N 1
ATOM 2155 C CA . TYR A 1 275 ? 11.512 6.403 -7.455 1.00 84.94 275 TYR A CA 1
ATOM 2156 C C . TYR A 1 275 ? 12.199 7.714 -7.850 1.00 84.94 275 TYR A C 1
ATOM 2158 O O . TYR A 1 275 ? 13.006 8.250 -7.096 1.00 84.94 275 TYR A O 1
ATOM 2166 N N . GLY A 1 276 ? 11.894 8.234 -9.040 1.00 80.75 276 GLY A N 1
ATOM 2167 C CA . GLY A 1 276 ? 12.488 9.450 -9.579 1.00 80.75 276 GLY A CA 1
ATOM 2168 C C . GLY A 1 276 ? 11.560 10.659 -9.481 1.00 80.75 276 GLY A C 1
ATOM 2169 O O . GLY A 1 276 ? 10.356 10.556 -9.695 1.00 80.75 276 GLY A O 1
ATOM 2170 N N . HIS A 1 277 ? 12.134 11.834 -9.215 1.00 80.00 277 HIS A N 1
ATOM 2171 C CA . HIS A 1 277 ? 11.409 13.101 -9.279 1.00 80.00 277 HIS A CA 1
ATOM 2172 C C . HIS A 1 277 ? 11.261 13.598 -10.738 1.00 80.00 277 HIS A C 1
ATOM 2174 O O . HIS A 1 277 ? 12.247 13.555 -11.485 1.00 80.00 277 HIS A O 1
ATOM 2180 N N . PRO A 1 278 ? 10.096 14.148 -11.143 1.00 70.75 278 PRO A N 1
ATOM 2181 C CA . PRO A 1 278 ? 9.841 14.594 -12.519 1.00 70.75 278 PRO A CA 1
ATOM 2182 C C . PRO A 1 278 ? 10.804 15.645 -13.071 1.00 70.75 278 PRO A C 1
ATOM 2184 O O . PRO A 1 278 ? 10.997 15.738 -14.277 1.00 70.75 278 PRO A O 1
ATOM 2187 N N . MET A 1 279 ? 11.425 16.431 -12.190 1.00 73.38 279 MET A N 1
ATOM 2188 C CA . MET A 1 279 ? 12.426 17.433 -12.578 1.00 73.38 279 MET A CA 1
ATOM 2189 C C . MET A 1 279 ? 13.682 16.810 -13.205 1.00 73.38 279 MET A C 1
ATOM 2191 O O . MET A 1 279 ? 14.316 17.443 -14.042 1.00 73.38 279 MET A O 1
ATOM 2195 N N . TYR A 1 280 ? 14.052 15.594 -12.792 1.00 78.44 280 TYR A N 1
ATOM 2196 C CA . TYR A 1 280 ? 15.321 14.964 -13.178 1.00 78.44 280 TYR A CA 1
ATOM 2197 C C . TYR A 1 280 ? 15.142 13.769 -14.114 1.00 78.44 280 TYR A C 1
ATOM 2199 O O . TYR A 1 280 ? 16.100 13.353 -14.765 1.00 78.44 280 TYR A O 1
ATOM 2207 N N . TYR A 1 281 ? 13.935 13.204 -14.178 1.00 78.56 281 TYR A N 1
ATOM 2208 C CA . TYR A 1 281 ? 13.688 11.923 -14.826 1.00 78.56 281 TYR A CA 1
ATOM 2209 C C . TYR A 1 281 ? 12.473 11.971 -15.749 1.00 78.56 281 TYR A C 1
ATOM 2211 O O . TYR A 1 281 ? 11.437 12.553 -15.420 1.00 78.56 281 TYR A O 1
ATOM 2219 N N . SER A 1 282 ? 12.592 11.289 -16.893 1.00 73.69 282 SER A N 1
ATOM 2220 C CA . SER A 1 282 ? 11.465 11.038 -17.796 1.00 73.69 282 SER A CA 1
ATOM 2221 C C . SER A 1 282 ? 10.342 10.296 -17.061 1.00 73.69 282 SER A C 1
ATOM 2223 O O . SER A 1 282 ? 10.607 9.599 -16.085 1.00 73.69 282 SER A O 1
ATOM 2225 N N . SER A 1 283 ? 9.096 10.396 -17.528 1.00 69.38 283 SER A N 1
ATOM 2226 C CA . SER A 1 283 ? 7.957 9.676 -16.925 1.00 69.38 283 SER A CA 1
ATOM 2227 C C . SER A 1 283 ? 8.222 8.173 -16.771 1.00 69.38 283 SER A C 1
ATOM 2229 O O . SER A 1 283 ? 7.967 7.594 -15.718 1.00 69.38 283 SER A O 1
ATOM 2231 N N . PHE A 1 284 ? 8.840 7.555 -17.783 1.00 79.62 284 PHE A N 1
ATOM 2232 C CA . PHE A 1 284 ? 9.305 6.171 -17.705 1.00 79.62 284 PHE A CA 1
ATOM 2233 C C . PHE A 1 284 ? 10.348 5.986 -16.593 1.00 79.62 284 PHE A C 1
ATOM 2235 O O . PHE A 1 284 ? 10.173 5.151 -15.706 1.00 79.62 284 PHE A O 1
ATOM 2242 N N . ALA A 1 285 ? 11.419 6.783 -16.602 1.00 84.38 285 ALA A N 1
ATOM 2243 C CA . ALA A 1 285 ? 12.500 6.644 -15.635 1.00 84.38 285 ALA A CA 1
ATOM 2244 C C . ALA A 1 285 ? 12.053 6.930 -14.197 1.00 84.38 285 ALA A C 1
ATOM 2246 O O . ALA A 1 285 ? 12.602 6.324 -13.291 1.00 84.38 285 ALA A O 1
ATOM 2247 N N . GLN A 1 286 ? 11.047 7.776 -13.959 1.00 82.81 286 GLN A N 1
ATOM 2248 C CA . GLN A 1 286 ? 10.523 8.016 -12.610 1.00 82.81 286 GLN A CA 1
ATOM 2249 C C . GLN A 1 286 ? 10.081 6.713 -11.937 1.00 82.81 286 GLN A C 1
ATOM 2251 O O . GLN A 1 286 ? 10.392 6.492 -10.771 1.00 82.81 286 GLN A O 1
ATOM 2256 N N . ARG A 1 287 ? 9.429 5.811 -12.674 1.00 84.31 287 ARG A N 1
ATOM 2257 C CA . ARG A 1 287 ? 8.944 4.533 -12.136 1.00 84.31 287 ARG A CA 1
ATOM 2258 C C . ARG A 1 287 ? 9.920 3.374 -12.336 1.00 84.31 287 ARG A C 1
ATOM 2260 O O . ARG A 1 287 ? 10.025 2.497 -11.487 1.00 84.31 287 ARG A O 1
ATOM 2267 N N . TYR A 1 288 ? 10.656 3.371 -13.442 1.00 88.69 288 TYR A N 1
ATOM 2268 C CA . TYR A 1 288 ? 11.580 2.293 -13.795 1.00 88.69 288 TYR A CA 1
ATOM 2269 C C . TYR A 1 288 ? 13.035 2.576 -13.398 1.00 88.69 288 TYR A C 1
ATOM 2271 O O . TYR A 1 288 ? 13.923 1.823 -13.797 1.00 88.69 288 TYR A O 1
ATOM 2279 N N . LEU A 1 289 ? 13.290 3.613 -12.587 1.00 90.38 289 LEU A N 1
ATOM 2280 C CA . LEU A 1 289 ? 14.634 4.028 -12.167 1.00 90.38 289 LEU A CA 1
ATOM 2281 C C . LEU A 1 289 ? 15.522 2.875 -11.673 1.00 90.38 289 LEU A C 1
ATOM 2283 O O . LEU A 1 289 ? 16.651 2.793 -12.161 1.00 90.38 289 LEU A O 1
ATOM 2287 N N . PRO A 1 290 ? 15.044 1.939 -10.818 1.00 93.50 290 PRO A N 1
ATOM 2288 C CA . PRO A 1 290 ? 15.880 0.823 -10.375 1.00 93.50 290 PRO A CA 1
ATOM 2289 C C . PRO A 1 290 ? 16.415 -0.018 -11.542 1.00 93.50 290 PRO A C 1
ATOM 2291 O O . PRO A 1 290 ? 17.542 -0.504 -11.509 1.00 93.50 290 PRO A O 1
ATOM 2294 N N . TYR A 1 291 ? 15.623 -0.178 -12.602 1.00 94.44 291 TYR A N 1
ATOM 2295 C CA . TYR A 1 291 ? 16.009 -0.952 -13.780 1.00 94.44 291 TYR A CA 1
ATOM 2296 C C . TYR A 1 291 ? 16.915 -0.161 -14.711 1.00 94.44 291 TYR A C 1
ATOM 2298 O O . TYR A 1 291 ? 17.883 -0.718 -15.215 1.00 94.44 291 TYR A O 1
ATOM 2306 N N . VAL A 1 292 ? 16.651 1.134 -14.898 1.00 92.12 292 VAL A N 1
ATOM 2307 C CA . VAL A 1 292 ? 17.548 2.020 -15.656 1.00 92.12 292 VAL A CA 1
ATOM 2308 C C . VAL A 1 292 ? 18.953 1.983 -15.050 1.00 92.12 292 VAL A C 1
ATOM 2310 O O . VAL A 1 292 ? 19.936 1.849 -15.774 1.00 92.12 292 VAL A O 1
ATOM 2313 N N . GLU A 1 293 ? 19.061 2.027 -13.722 1.00 91.50 293 GLU A N 1
ATOM 2314 C CA . GLU A 1 293 ? 20.351 1.900 -13.043 1.00 91.50 293 GLU A CA 1
ATOM 2315 C C . GLU A 1 293 ? 20.950 0.502 -13.144 1.00 91.50 293 GLU A C 1
ATOM 2317 O O . GLU A 1 293 ? 22.161 0.378 -13.324 1.00 91.50 293 GLU A O 1
ATOM 2322 N N . LEU A 1 294 ? 20.127 -0.548 -13.095 1.00 94.25 294 LEU A N 1
ATOM 2323 C CA . LEU A 1 294 ? 20.605 -1.914 -13.290 1.00 94.25 294 LEU A CA 1
ATOM 2324 C C . LEU A 1 294 ? 21.266 -2.088 -14.660 1.00 94.25 294 LEU A C 1
ATOM 2326 O O . LEU A 1 294 ? 22.370 -2.623 -14.742 1.00 94.25 294 LEU A O 1
ATOM 2330 N N . PHE A 1 295 ? 20.610 -1.627 -15.726 1.00 93.94 295 PHE A N 1
ATOM 2331 C CA . PHE A 1 295 ? 21.147 -1.711 -17.083 1.00 93.94 295 PHE A CA 1
ATOM 2332 C C . PHE A 1 295 ? 22.393 -0.837 -17.257 1.00 93.94 295 PHE A C 1
ATOM 2334 O O . PHE A 1 295 ? 23.380 -1.296 -17.826 1.00 93.94 295 PHE A O 1
ATOM 2341 N N . ALA A 1 296 ? 22.421 0.363 -16.665 1.00 92.19 296 ALA A N 1
ATOM 2342 C CA . ALA A 1 296 ? 23.622 1.199 -16.669 1.00 92.19 296 ALA A CA 1
ATOM 2343 C C . ALA A 1 296 ? 24.813 0.482 -16.011 1.00 92.19 296 ALA A C 1
ATOM 2345 O O . ALA A 1 296 ? 25.895 0.417 -16.591 1.00 92.19 296 ALA A O 1
ATOM 2346 N N . ARG A 1 297 ? 24.603 -0.129 -14.837 1.00 91.25 297 ARG A N 1
ATOM 2347 C CA . ARG A 1 297 ? 25.644 -0.877 -14.116 1.00 91.25 297 ARG A CA 1
ATOM 2348 C C . ARG A 1 297 ? 26.082 -2.144 -14.855 1.00 91.25 297 ARG A C 1
ATOM 2350 O O . ARG A 1 297 ? 27.268 -2.457 -14.839 1.00 91.25 297 ARG A O 1
ATOM 2357 N N . ARG A 1 298 ? 25.165 -2.850 -15.527 1.00 92.56 298 ARG A N 1
ATOM 2358 C CA . ARG A 1 298 ? 25.486 -4.007 -16.388 1.00 92.56 298 ARG A CA 1
ATOM 2359 C C . ARG A 1 298 ? 26.396 -3.632 -17.548 1.00 92.56 298 ARG A C 1
ATOM 2361 O O . ARG A 1 298 ? 27.325 -4.371 -17.851 1.00 92.56 298 ARG A O 1
ATOM 2368 N N . ALA A 1 299 ? 26.138 -2.482 -18.159 1.00 90.38 299 ALA A N 1
ATOM 2369 C CA . ALA A 1 299 ? 26.916 -1.968 -19.276 1.00 90.38 299 ALA A CA 1
ATOM 2370 C C . ALA A 1 299 ? 28.194 -1.218 -18.842 1.00 90.38 299 ALA A C 1
ATOM 2372 O O . ALA A 1 299 ? 28.948 -0.761 -19.696 1.00 90.38 299 ALA A O 1
ATOM 2373 N N . GLY A 1 300 ? 28.449 -1.074 -17.534 1.00 88.62 300 GLY A N 1
ATOM 2374 C CA . GLY A 1 300 ? 29.586 -0.308 -17.017 1.00 88.62 300 GLY A CA 1
ATOM 2375 C C . GLY A 1 300 ? 29.499 1.196 -17.304 1.00 88.62 300 GLY A C 1
ATOM 2376 O O . GLY A 1 300 ? 30.525 1.873 -17.328 1.00 88.62 300 GLY A O 1
ATOM 2377 N N . LEU A 1 301 ? 28.292 1.721 -17.538 1.00 83.69 301 LEU A N 1
ATOM 2378 C CA . LEU A 1 301 ? 28.071 3.116 -17.909 1.00 83.69 301 LEU A CA 1
ATOM 2379 C C . LEU A 1 301 ? 28.017 4.021 -16.663 1.00 83.69 301 LEU A C 1
ATOM 2381 O O . LEU A 1 301 ? 27.359 3.674 -15.674 1.00 83.69 301 LEU A O 1
ATOM 2385 N N . PRO A 1 302 ? 28.647 5.209 -16.688 1.00 72.81 302 PRO A N 1
ATOM 2386 C CA . PRO A 1 302 ? 28.493 6.213 -15.647 1.00 72.81 302 PRO A CA 1
ATOM 2387 C C . PRO A 1 302 ? 27.044 6.714 -15.556 1.00 72.81 302 PRO A C 1
ATOM 2389 O O . PRO A 1 302 ? 26.334 6.877 -16.551 1.00 72.81 302 PRO A O 1
ATOM 2392 N N . LEU A 1 303 ? 26.615 7.042 -14.334 1.00 61.88 303 LEU A N 1
ATOM 2393 C CA . LEU A 1 303 ? 25.319 7.664 -14.055 1.00 61.88 303 LEU A CA 1
ATOM 2394 C C . LEU A 1 303 ? 25.340 9.136 -14.524 1.00 61.88 303 LEU A C 1
ATOM 2396 O O . LEU A 1 303 ? 25.534 10.052 -13.731 1.00 61.88 303 LEU A O 1
ATOM 2400 N N . GLY A 1 304 ? 25.181 9.366 -15.831 1.00 63.41 304 GLY A N 1
ATOM 2401 C CA . GLY A 1 304 ? 25.297 10.680 -16.480 1.00 63.41 304 GLY A CA 1
ATOM 2402 C C . GLY A 1 304 ? 24.539 10.764 -17.819 1.00 63.41 304 GLY A C 1
ATOM 2403 O O . GLY A 1 304 ? 23.492 10.131 -17.952 1.00 63.41 304 GLY A O 1
ATOM 2404 N N . PRO A 1 305 ? 25.026 11.516 -18.829 1.00 55.09 305 PRO A N 1
ATOM 2405 C CA . PRO A 1 305 ? 24.394 11.634 -20.157 1.00 55.09 305 PRO A CA 1
ATOM 2406 C C . PRO A 1 305 ? 24.144 10.286 -20.862 1.00 55.09 305 PRO A C 1
ATOM 2408 O O . PRO A 1 305 ? 23.197 10.145 -21.637 1.00 55.09 305 PRO A O 1
ATOM 2411 N N . GLU A 1 306 ? 24.956 9.279 -20.539 1.00 63.34 306 GLU A N 1
ATOM 2412 C CA . GLU A 1 306 ? 24.889 7.904 -21.051 1.00 63.34 306 GLU A CA 1
ATOM 2413 C C . GLU A 1 306 ? 23.706 7.096 -20.484 1.00 63.34 306 GLU A C 1
ATOM 2415 O O . GLU A 1 306 ? 23.373 6.029 -21.002 1.00 63.34 306 GLU A O 1
ATOM 2420 N N . ARG A 1 307 ? 22.973 7.654 -19.504 1.00 73.06 307 ARG A N 1
ATOM 2421 C CA . ARG A 1 307 ? 21.714 7.102 -18.972 1.00 73.06 307 ARG A CA 1
ATOM 2422 C C . ARG A 1 307 ? 20.695 6.821 -20.075 1.00 73.06 307 ARG A C 1
ATOM 2424 O O . ARG A 1 307 ? 19.906 5.899 -19.928 1.00 73.06 307 ARG A O 1
ATOM 2431 N N . ARG A 1 308 ? 20.725 7.556 -21.196 1.00 83.56 308 ARG A N 1
ATOM 2432 C CA . ARG A 1 308 ? 19.806 7.326 -22.325 1.00 83.56 308 ARG A CA 1
ATOM 2433 C C . ARG A 1 308 ? 19.908 5.915 -22.903 1.00 83.56 308 ARG A C 1
ATOM 2435 O O . ARG A 1 308 ? 18.875 5.351 -23.245 1.00 83.56 308 ARG A O 1
ATOM 2442 N N . ALA A 1 309 ? 21.111 5.348 -22.999 1.00 88.38 309 ALA A N 1
ATOM 2443 C CA . ALA A 1 309 ? 21.296 3.997 -23.529 1.00 88.38 309 ALA A CA 1
ATOM 2444 C C . ALA A 1 309 ? 20.683 2.954 -22.585 1.00 88.38 309 ALA A C 1
ATOM 2446 O O . ALA A 1 309 ? 19.851 2.156 -23.006 1.00 88.38 309 ALA A O 1
ATOM 2447 N N . ALA A 1 310 ? 20.999 3.047 -21.292 1.00 91.56 310 ALA A N 1
ATOM 2448 C CA . ALA A 1 310 ? 20.432 2.179 -20.263 1.00 91.56 310 ALA A CA 1
ATOM 2449 C C . ALA A 1 310 ? 18.907 2.335 -20.124 1.00 91.56 310 ALA A C 1
ATOM 2451 O O . ALA A 1 310 ? 18.183 1.366 -19.912 1.00 91.56 310 ALA A O 1
ATOM 2452 N N . GLU A 1 311 ? 18.395 3.559 -20.268 1.00 90.00 311 GLU A N 1
ATOM 2453 C CA . GLU A 1 311 ? 16.960 3.825 -20.250 1.00 90.00 311 GLU A CA 1
ATOM 2454 C C . GLU A 1 311 ? 16.272 3.228 -21.480 1.00 90.00 311 GLU A C 1
ATOM 2456 O O . GLU A 1 311 ? 15.184 2.682 -21.346 1.00 90.00 311 GLU A O 1
ATOM 2461 N N . ASN A 1 312 ? 16.898 3.280 -22.660 1.00 89.06 312 ASN A N 1
ATOM 2462 C CA . ASN A 1 312 ? 16.398 2.614 -23.864 1.00 89.06 312 ASN A CA 1
ATOM 2463 C C . ASN A 1 312 ? 16.416 1.091 -23.740 1.00 89.06 312 ASN A C 1
ATOM 2465 O O . ASN A 1 312 ? 15.476 0.447 -24.192 1.00 89.06 312 ASN A O 1
ATOM 2469 N N . GLU A 1 313 ? 17.428 0.518 -23.095 1.00 92.38 313 GLU A N 1
ATOM 2470 C CA . GLU A 1 313 ? 17.479 -0.920 -22.822 1.00 92.38 313 GLU A CA 1
ATOM 2471 C C . GLU A 1 313 ? 16.365 -1.343 -21.855 1.00 92.38 313 GLU A C 1
ATOM 2473 O O . GLU A 1 313 ? 15.613 -2.278 -22.136 1.00 92.38 313 GLU A O 1
ATOM 2478 N N . ALA A 1 314 ? 16.172 -0.585 -20.770 1.00 90.56 314 ALA A N 1
ATOM 2479 C CA . ALA A 1 314 ? 15.044 -0.778 -19.864 1.00 90.56 314 ALA A CA 1
ATOM 2480 C C . ALA A 1 314 ? 13.708 -0.660 -20.607 1.00 90.56 314 ALA A C 1
ATOM 2482 O O . ALA A 1 314 ? 12.827 -1.503 -20.444 1.00 90.56 314 ALA A O 1
ATOM 2483 N N . ARG A 1 315 ? 13.558 0.369 -21.446 1.00 86.06 315 ARG A N 1
ATOM 2484 C CA . ARG A 1 315 ? 12.361 0.565 -22.260 1.00 86.06 315 ARG A CA 1
ATOM 2485 C C . ARG A 1 315 ? 12.102 -0.630 -23.167 1.00 86.06 315 ARG A C 1
ATOM 2487 O O . ARG A 1 315 ? 11.011 -1.183 -23.094 1.00 86.06 315 ARG A O 1
ATOM 2494 N N . ALA A 1 316 ? 13.095 -1.076 -23.931 1.00 87.50 316 ALA A N 1
ATOM 2495 C CA . ALA A 1 316 ? 12.969 -2.227 -24.816 1.00 87.50 316 ALA A CA 1
ATOM 2496 C C . ALA A 1 316 ? 12.522 -3.485 -24.052 1.00 87.50 316 ALA A C 1
ATOM 2498 O O . ALA A 1 316 ? 11.579 -4.150 -24.479 1.00 87.50 316 ALA A O 1
ATOM 2499 N N . HIS A 1 317 ? 13.117 -3.760 -22.882 1.00 86.19 317 HIS A N 1
ATOM 2500 C CA . HIS A 1 317 ? 12.733 -4.904 -22.043 1.00 86.19 317 HIS A CA 1
ATOM 2501 C C . HIS A 1 317 ? 11.271 -4.837 -21.592 1.00 86.19 317 HIS A C 1
ATOM 2503 O O . HIS A 1 317 ? 10.558 -5.838 -21.618 1.00 86.19 317 HIS A O 1
ATOM 2509 N N . PHE A 1 318 ? 10.806 -3.657 -21.182 1.00 79.19 318 PHE A N 1
ATOM 2510 C CA . PHE A 1 318 ? 9.428 -3.465 -20.726 1.00 79.19 318 PHE A CA 1
ATOM 2511 C C . PHE A 1 318 ? 8.438 -3.154 -21.867 1.00 79.19 318 PHE A C 1
ATOM 2513 O O . PHE A 1 318 ? 7.263 -2.887 -21.606 1.00 79.19 318 PHE A O 1
ATOM 2520 N N . GLY A 1 319 ? 8.876 -3.204 -23.130 1.00 73.62 319 GLY A N 1
ATOM 2521 C CA . GLY A 1 319 ? 8.037 -2.942 -24.302 1.00 73.62 319 GLY A CA 1
ATOM 2522 C C . GLY A 1 319 ? 7.626 -1.473 -24.453 1.00 73.62 319 GLY A C 1
ATOM 2523 O O . GLY A 1 319 ? 6.467 -1.183 -24.746 1.00 73.62 319 GLY A O 1
ATOM 2524 N N . PHE A 1 320 ? 8.564 -0.561 -24.204 1.00 71.69 320 PHE A N 1
ATOM 2525 C CA . PHE A 1 320 ? 8.496 0.874 -24.475 1.00 71.69 320 PHE A CA 1
ATOM 2526 C C . PHE A 1 320 ? 9.469 1.195 -25.639 1.00 71.69 320 PHE A C 1
ATOM 2528 O O . PHE A 1 320 ? 10.535 0.582 -25.712 1.00 71.69 320 PHE A O 1
ATOM 2535 N N . PRO A 1 321 ? 9.152 2.130 -26.553 1.00 68.50 321 PRO A N 1
ATOM 2536 C CA . PRO A 1 321 ? 10.011 2.518 -27.665 1.00 68.50 321 PRO A CA 1
ATOM 2537 C C . PRO A 1 321 ? 11.189 3.338 -27.164 1.00 68.50 321 PRO A C 1
ATOM 2539 O O . PRO A 1 321 ? 11.143 3.913 -26.073 1.00 68.50 321 PRO A O 1
ATOM 2542 N N . ALA A 1 322 ? 12.241 3.438 -27.966 1.00 79.62 322 ALA A N 1
ATOM 2543 C CA . ALA A 1 322 ? 13.407 4.204 -27.565 1.00 79.62 322 ALA A CA 1
ATOM 2544 C C . ALA A 1 322 ? 13.091 5.707 -27.415 1.00 79.62 322 ALA A C 1
ATOM 2546 O O . ALA A 1 322 ? 12.153 6.257 -27.992 1.00 79.62 322 ALA A O 1
ATOM 2547 N N . ILE A 1 323 ? 13.911 6.411 -26.636 1.00 73.00 323 ILE A N 1
ATOM 2548 C CA . ILE A 1 323 ? 13.888 7.873 -26.540 1.00 73.00 323 ILE A CA 1
ATOM 2549 C C . ILE A 1 323 ? 14.061 8.454 -27.942 1.00 73.00 323 ILE A C 1
ATOM 2551 O O . ILE A 1 323 ? 15.079 8.224 -28.590 1.00 73.00 323 ILE A O 1
ATOM 2555 N N . GLY A 1 324 ? 13.090 9.258 -28.372 1.00 67.19 324 GLY A N 1
ATOM 2556 C CA . GLY A 1 324 ? 13.084 9.887 -29.693 1.00 67.19 324 GLY A CA 1
ATOM 2557 C C . GLY A 1 324 ? 12.342 9.085 -30.763 1.00 67.19 324 GLY A C 1
ATOM 2558 O O . GLY A 1 324 ? 12.031 9.645 -31.811 1.00 67.19 324 GLY A O 1
ATOM 2559 N N . GLU A 1 325 ? 11.984 7.829 -30.493 1.00 66.44 325 GLU A N 1
ATOM 2560 C CA . GLU A 1 325 ? 11.056 7.075 -31.331 1.00 66.44 325 GLU A CA 1
ATOM 2561 C C . GLU A 1 325 ? 9.613 7.421 -30.950 1.00 66.44 325 GLU A C 1
ATOM 2563 O O . GLU A 1 325 ? 9.251 7.516 -29.773 1.00 66.44 325 GLU A O 1
ATOM 2568 N N . ARG A 1 326 ? 8.768 7.638 -31.963 1.00 52.72 326 ARG A N 1
ATOM 2569 C CA . ARG A 1 326 ? 7.331 7.796 -31.743 1.00 52.72 326 ARG A CA 1
ATOM 2570 C C . ARG A 1 326 ? 6.740 6.416 -31.511 1.00 52.72 326 ARG A C 1
ATOM 2572 O O . ARG A 1 326 ? 6.942 5.509 -32.311 1.00 52.72 326 ARG A O 1
ATOM 2579 N N . TRP A 1 327 ? 5.969 6.278 -30.448 1.00 52.75 327 TRP A N 1
ATOM 2580 C CA . TRP A 1 327 ? 5.053 5.157 -30.341 1.00 52.75 327 TRP A CA 1
ATOM 2581 C C . TRP A 1 327 ? 3.985 5.233 -31.439 1.00 52.75 327 TRP A C 1
ATOM 2583 O O . TRP A 1 327 ? 3.631 6.322 -31.897 1.00 52.75 327 TRP A O 1
ATOM 2593 N N . THR A 1 328 ? 3.349 4.105 -31.739 1.00 59.66 328 THR A N 1
ATOM 2594 C CA . THR A 1 328 ? 1.942 4.139 -32.142 1.00 59.66 328 THR A CA 1
ATOM 2595 C C . THR A 1 328 ? 1.119 4.629 -30.957 1.00 59.66 328 THR A C 1
ATOM 2597 O O . THR A 1 328 ? 1.227 4.120 -29.842 1.00 59.66 328 THR A O 1
ATOM 2600 N N . SER A 1 329 ? 0.306 5.649 -31.178 1.00 65.88 329 SER A N 1
ATOM 2601 C CA . SER A 1 329 ? -0.437 6.335 -30.124 1.00 65.88 329 SER A CA 1
ATOM 2602 C C . SER A 1 329 ? -1.360 5.422 -29.307 1.00 65.88 329 SER A C 1
ATOM 2604 O O . SER A 1 329 ? -1.549 5.643 -28.115 1.00 65.88 329 SER A O 1
ATOM 2606 N N . GLU A 1 330 ? -1.857 4.345 -29.912 1.00 67.75 330 GLU A N 1
ATOM 2607 C CA . GLU A 1 330 ? -2.624 3.293 -29.239 1.00 67.75 330 GLU A CA 1
ATOM 2608 C C . GLU A 1 330 ? -1.809 2.581 -28.142 1.00 67.75 330 GLU A C 1
ATOM 2610 O O . GLU A 1 330 ? -2.295 2.335 -27.041 1.00 67.75 330 GLU A O 1
ATOM 2615 N N . THR A 1 331 ? -0.523 2.328 -28.394 1.00 70.62 331 THR A N 1
ATOM 2616 C CA . THR A 1 331 ? 0.378 1.674 -27.438 1.00 70.62 331 THR A CA 1
ATOM 2617 C C . THR A 1 331 ? 0.776 2.620 -26.301 1.00 70.62 331 THR A C 1
ATOM 2619 O O . THR A 1 331 ? 0.864 2.178 -25.156 1.00 70.62 331 THR A O 1
ATOM 2622 N N . ILE A 1 332 ? 0.937 3.928 -26.573 1.00 67.88 332 ILE A N 1
ATOM 2623 C CA . ILE A 1 332 ? 1.059 4.944 -25.502 1.00 67.88 332 ILE A CA 1
ATOM 2624 C C . ILE A 1 332 ? -0.169 4.875 -24.616 1.00 67.88 332 ILE A C 1
ATOM 2626 O O . ILE A 1 332 ? -0.052 4.799 -23.395 1.00 67.88 332 ILE A O 1
ATOM 2630 N N . LEU A 1 333 ? -1.343 4.923 -25.243 1.00 73.56 333 LEU A N 1
ATOM 2631 C CA . LEU A 1 333 ? -2.606 4.997 -24.541 1.00 73.56 333 LEU A CA 1
ATOM 2632 C C . LEU A 1 333 ? -2.804 3.769 -23.654 1.00 73.56 333 LEU A C 1
ATOM 2634 O O . LEU A 1 333 ? -3.103 3.935 -22.475 1.00 73.56 333 LEU A O 1
ATOM 2638 N N . LEU A 1 334 ? -2.523 2.568 -24.168 1.00 80.38 334 LEU A N 1
ATOM 2639 C CA . LEU A 1 334 ? -2.529 1.332 -23.388 1.00 80.38 334 LEU A CA 1
ATOM 2640 C C . LEU A 1 334 ? -1.601 1.423 -22.172 1.00 80.38 334 LEU A C 1
ATOM 2642 O O . LEU A 1 334 ? -2.055 1.210 -21.053 1.00 80.38 334 LEU A O 1
ATOM 2646 N N . ARG A 1 335 ? -0.325 1.782 -22.357 1.00 71.12 335 ARG A N 1
ATOM 2647 C CA . ARG A 1 335 ? 0.663 1.816 -21.263 1.00 71.12 335 ARG A CA 1
ATOM 2648 C C . ARG A 1 335 ? 0.360 2.876 -20.214 1.00 71.12 335 ARG A C 1
ATOM 2650 O O . ARG A 1 335 ? 0.492 2.624 -19.017 1.00 71.12 335 ARG A O 1
ATOM 2657 N N . VAL A 1 336 ? -0.049 4.064 -20.651 1.00 71.88 336 VAL A N 1
ATOM 2658 C CA . VAL A 1 336 ? -0.444 5.144 -19.744 1.00 71.88 336 VAL A CA 1
ATOM 2659 C C . VAL A 1 336 ? -1.688 4.729 -18.966 1.00 71.88 336 VAL A C 1
ATOM 2661 O O . VAL A 1 336 ? -1.730 4.903 -17.751 1.00 71.88 336 VAL A O 1
ATOM 2664 N N . VAL A 1 337 ? -2.672 4.113 -19.623 1.00 79.12 337 VAL A N 1
ATOM 2665 C CA . VAL A 1 337 ? -3.852 3.575 -18.943 1.00 79.12 337 VAL A CA 1
ATOM 2666 C C . VAL A 1 337 ? -3.449 2.495 -17.951 1.00 79.12 337 VAL A C 1
ATOM 2668 O O . VAL A 1 337 ? -3.808 2.639 -16.789 1.00 79.12 337 VAL A O 1
ATOM 2671 N N . GLU A 1 338 ? -2.662 1.489 -18.344 1.00 78.06 338 GLU A N 1
ATOM 2672 C CA . GLU A 1 338 ? -2.136 0.440 -17.459 1.00 78.06 338 GLU A CA 1
ATOM 2673 C C . GLU A 1 338 ? -1.468 1.029 -16.215 1.00 78.06 338 GLU A C 1
ATOM 2675 O O . GLU A 1 338 ? -1.747 0.580 -15.107 1.00 78.06 338 GLU A O 1
ATOM 2680 N N . ALA A 1 339 ? -0.635 2.062 -16.371 1.00 67.50 339 ALA A N 1
ATOM 2681 C CA . ALA A 1 339 ? 0.040 2.724 -15.259 1.00 67.50 339 ALA A CA 1
ATOM 2682 C C . ALA A 1 339 ? -0.918 3.518 -14.352 1.00 67.50 339 ALA A C 1
ATOM 2684 O O . ALA A 1 339 ? -0.736 3.521 -13.130 1.00 67.50 339 ALA A O 1
ATOM 2685 N N . LEU A 1 340 ? -1.928 4.179 -14.931 1.00 68.38 340 LEU A N 1
ATOM 2686 C CA . LEU A 1 340 ? -2.905 5.011 -14.216 1.00 68.38 340 LEU A CA 1
ATOM 2687 C C . LEU A 1 340 ? -3.985 4.198 -13.504 1.00 68.38 340 LEU A C 1
ATOM 2689 O O . LEU A 1 340 ? -4.456 4.588 -12.436 1.00 68.38 340 LEU A O 1
ATOM 2693 N N . VAL A 1 341 ? -4.415 3.093 -14.109 1.00 70.44 341 VAL A N 1
ATOM 2694 C CA . VAL A 1 341 ? -5.457 2.215 -13.568 1.00 70.44 341 VAL A CA 1
ATOM 2695 C C . VAL A 1 341 ? -4.866 1.035 -12.805 1.00 70.44 341 VAL A C 1
ATOM 2697 O O . VAL 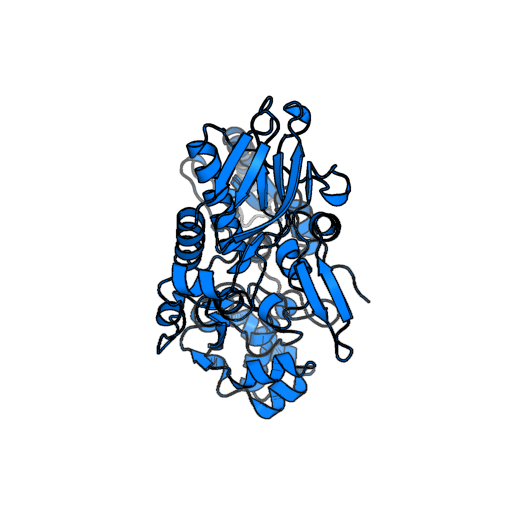A 1 341 ? -5.635 0.274 -12.211 1.00 70.44 341 VAL A O 1
ATOM 2700 N N . ALA A 1 342 ? -3.533 0.893 -12.786 1.00 61.84 342 ALA A N 1
ATOM 2701 C CA . ALA A 1 342 ? -2.835 -0.148 -12.050 1.00 61.84 342 ALA A CA 1
ATOM 2702 C C . ALA A 1 342 ? -3.378 -0.252 -10.616 1.00 61.84 342 ALA A C 1
ATOM 2704 O O . ALA A 1 342 ? -3.514 0.760 -9.925 1.00 61.84 342 ALA A O 1
ATOM 2705 N N . PRO A 1 343 ? -3.681 -1.471 -10.139 1.00 56.69 343 PRO A N 1
ATOM 2706 C CA . PRO A 1 343 ? -3.491 -2.778 -10.776 1.00 56.69 343 PRO A CA 1
ATOM 2707 C C . PRO A 1 343 ? -4.731 -3.377 -11.438 1.00 56.69 343 PRO A C 1
ATOM 2709 O O . PRO A 1 343 ? -4.831 -4.598 -11.501 1.00 56.69 343 PRO A O 1
ATOM 2712 N N . ARG A 1 344 ? -5.715 -2.570 -11.841 1.00 73.00 344 ARG A N 1
ATOM 2713 C CA . ARG A 1 344 ? -6.875 -3.098 -12.574 1.00 73.00 344 ARG A CA 1
ATOM 2714 C C . ARG A 1 344 ? -6.404 -3.885 -13.785 1.00 73.00 344 ARG A C 1
ATOM 2716 O O . ARG A 1 344 ? -5.425 -3.505 -14.427 1.00 73.00 344 ARG A O 1
ATOM 2723 N N . GLU A 1 345 ? -7.123 -4.960 -14.077 1.00 80.56 345 GLU A N 1
ATOM 2724 C CA . GLU A 1 345 ? -6.973 -5.649 -15.348 1.00 80.56 345 GLU A CA 1
ATOM 2725 C C . GLU A 1 345 ? -7.259 -4.663 -16.484 1.00 80.56 345 GLU A C 1
ATOM 2727 O O . GLU A 1 345 ? -8.242 -3.913 -16.451 1.00 80.56 345 GLU A O 1
ATOM 2732 N N . VAL A 1 346 ? -6.366 -4.659 -17.467 1.00 85.38 346 VAL A N 1
ATOM 2733 C CA . VAL A 1 346 ? -6.504 -3.901 -18.703 1.00 85.38 346 VAL A CA 1
ATOM 2734 C C . VAL A 1 346 ? -6.421 -4.905 -19.838 1.00 85.38 346 VAL A C 1
ATOM 2736 O O . VAL A 1 346 ? -5.451 -5.653 -19.936 1.00 85.38 346 VAL A O 1
ATOM 2739 N N . VAL A 1 347 ? -7.457 -4.941 -20.666 1.00 86.12 347 VAL A N 1
ATOM 2740 C CA . VAL A 1 347 ? -7.545 -5.818 -21.832 1.00 86.12 347 VAL A CA 1
ATOM 2741 C C . VAL A 1 347 ? -7.297 -4.976 -23.074 1.00 86.12 347 VAL A C 1
ATOM 2743 O O . VAL A 1 347 ? -7.985 -3.980 -23.300 1.00 86.12 347 VAL A O 1
ATOM 2746 N N . HIS A 1 348 ? -6.309 -5.375 -23.868 1.00 88.81 348 HIS A N 1
ATOM 2747 C CA . HIS A 1 348 ? -5.998 -4.769 -25.162 1.00 88.81 348 HIS A CA 1
ATOM 2748 C C . HIS A 1 348 ? -6.803 -5.468 -26.268 1.00 88.81 348 HIS A C 1
ATOM 2750 O O . HIS A 1 348 ? -6.990 -6.686 -26.203 1.00 88.81 348 HIS A O 1
ATOM 2756 N N . HIS A 1 349 ? -7.314 -4.710 -27.242 1.00 86.31 349 HIS A N 1
ATOM 2757 C CA . HIS A 1 349 ? -8.162 -5.201 -28.340 1.00 86.31 349 HIS A CA 1
ATOM 2758 C C . HIS A 1 349 ? -9.372 -6.033 -27.867 1.00 86.31 349 HIS A C 1
ATOM 2760 O O . HIS A 1 349 ? -9.607 -7.169 -28.298 1.00 86.31 349 HIS A O 1
ATOM 2766 N N . TYR A 1 350 ? -10.167 -5.482 -26.949 1.00 91.38 350 TYR A N 1
ATOM 2767 C CA . TYR A 1 350 ? -11.320 -6.179 -26.386 1.00 91.38 350 TYR A CA 1
ATOM 2768 C C . TYR A 1 350 ? -12.461 -6.319 -27.403 1.00 91.38 350 TYR A C 1
ATOM 2770 O O . TYR A 1 350 ? -13.028 -5.332 -27.866 1.00 91.38 350 TYR A O 1
ATOM 2778 N N . ARG A 1 351 ? -12.852 -7.565 -27.700 1.00 89.44 351 ARG A N 1
ATOM 2779 C CA . ARG A 1 351 ? -13.958 -7.917 -28.612 1.00 89.44 351 ARG A CA 1
ATOM 2780 C C . ARG A 1 351 ? -15.037 -8.736 -27.905 1.00 89.44 351 ARG A C 1
ATOM 2782 O O . ARG A 1 351 ? -15.277 -9.897 -28.240 1.00 89.44 351 ARG A O 1
ATOM 2789 N N . GLY A 1 352 ? -15.670 -8.143 -26.895 1.00 87.31 352 GLY A N 1
ATOM 2790 C CA . GLY A 1 352 ? -16.806 -8.758 -26.203 1.00 87.31 352 GLY A CA 1
ATOM 2791 C C . GLY A 1 352 ? -17.944 -9.124 -27.165 1.00 87.31 352 GLY A C 1
ATOM 2792 O O . GLY A 1 352 ? -18.190 -8.422 -28.148 1.00 87.31 352 GLY A O 1
ATOM 2793 N N . LYS A 1 353 ? -18.673 -10.216 -26.892 1.00 87.94 353 LYS A N 1
ATOM 2794 C CA . LYS A 1 353 ? -19.831 -10.624 -27.718 1.00 87.94 353 LYS A CA 1
ATOM 2795 C C . LYS A 1 353 ? -20.903 -9.533 -27.756 1.00 87.94 353 LYS A C 1
ATOM 2797 O O . LYS A 1 353 ? -21.565 -9.348 -28.773 1.00 87.94 353 LYS A O 1
ATOM 2802 N N . GLU A 1 354 ? -21.034 -8.798 -26.659 1.00 89.38 354 GLU A N 1
ATOM 2803 C CA . GLU A 1 354 ? -21.927 -7.657 -26.502 1.00 89.38 354 GLU A CA 1
ATOM 2804 C C . GLU A 1 354 ? -21.550 -6.454 -27.370 1.00 89.38 354 GLU A C 1
ATOM 2806 O O . GLU A 1 354 ? -22.380 -5.572 -27.549 1.00 89.38 354 GLU A O 1
ATOM 2811 N N . LEU A 1 355 ? -20.330 -6.417 -27.923 1.00 87.81 355 LEU A N 1
ATOM 2812 C CA . LEU A 1 355 ? -19.894 -5.372 -28.848 1.00 87.81 355 LEU A CA 1
ATOM 2813 C C . LEU A 1 355 ? -20.278 -5.660 -30.308 1.00 87.81 355 LEU A C 1
ATOM 2815 O O . LEU A 1 355 ? -19.932 -4.889 -31.201 1.00 87.81 355 LEU A O 1
ATOM 2819 N N . GLU A 1 356 ? -20.997 -6.758 -30.567 1.00 89.69 356 GLU A N 1
ATOM 2820 C CA . GLU A 1 356 ? -21.543 -7.116 -31.885 1.00 89.69 356 GLU A CA 1
ATOM 2821 C C . GLU A 1 356 ? -20.484 -7.116 -33.009 1.00 89.69 356 GLU A C 1
ATOM 2823 O O . GLU A 1 356 ? -20.748 -6.724 -34.148 1.00 89.69 356 GLU A O 1
ATOM 2828 N N . GLY A 1 357 ? -19.267 -7.562 -32.675 1.00 85.50 357 GLY A N 1
ATOM 2829 C CA . GLY A 1 357 ? -18.126 -7.636 -33.592 1.00 85.50 357 GLY A CA 1
ATOM 2830 C C . GLY A 1 357 ? -17.272 -6.367 -33.672 1.00 85.50 357 GLY A C 1
ATOM 2831 O O . GLY A 1 357 ? -16.331 -6.334 -34.463 1.00 85.50 357 GLY A O 1
ATOM 2832 N N . LEU A 1 358 ? -17.573 -5.339 -32.872 1.00 88.44 358 LEU A N 1
ATOM 2833 C CA . LEU A 1 358 ? -16.732 -4.154 -32.702 1.00 88.44 358 LEU A CA 1
ATOM 2834 C C . LEU A 1 358 ? -15.656 -4.398 -31.631 1.00 88.44 358 LEU A C 1
ATOM 2836 O O . LEU A 1 358 ? -15.842 -5.191 -30.709 1.00 88.44 358 LEU A O 1
ATOM 2840 N N . GLU A 1 359 ? -14.527 -3.712 -31.771 1.00 90.88 359 GLU A N 1
ATOM 2841 C CA . GLU A 1 359 ? -13.386 -3.787 -30.854 1.00 90.88 359 GLU A CA 1
ATOM 2842 C C . GLU A 1 359 ? -13.295 -2.520 -30.002 1.00 90.88 359 GLU A C 1
ATOM 2844 O O . GLU A 1 359 ? -13.679 -1.451 -30.475 1.00 90.88 359 GLU A O 1
ATOM 2849 N N . LEU A 1 360 ? -12.800 -2.654 -28.770 1.00 90.62 360 LEU A N 1
ATOM 2850 C CA . LEU A 1 360 ? -12.264 -1.555 -27.974 1.00 90.62 360 LEU A CA 1
ATOM 2851 C C . LEU A 1 360 ? -10.739 -1.645 -27.911 1.00 90.62 360 LEU A C 1
ATOM 2853 O O . LEU A 1 360 ? -10.240 -2.694 -27.498 1.00 90.62 360 LEU A O 1
ATOM 2857 N N . ASP A 1 361 ? -10.022 -0.569 -28.253 1.00 86.62 361 ASP A N 1
ATOM 2858 C CA . ASP A 1 361 ? -8.548 -0.567 -28.206 1.00 86.62 361 ASP A CA 1
ATOM 2859 C C . ASP A 1 361 ? -8.068 -0.936 -26.796 1.00 86.62 361 ASP A C 1
ATOM 2861 O O . ASP A 1 361 ? -7.283 -1.863 -26.613 1.00 86.62 361 ASP A O 1
ATOM 2865 N N . VAL A 1 362 ? -8.612 -0.277 -25.768 1.00 90.00 362 VAL A N 1
ATOM 2866 C CA . VAL A 1 362 ? -8.305 -0.556 -24.361 1.00 90.00 362 VAL A CA 1
ATOM 2867 C C . VAL A 1 362 ? -9.593 -0.693 -23.552 1.00 90.00 362 VAL A C 1
ATOM 2869 O O . VAL A 1 362 ? -10.462 0.178 -23.579 1.00 90.00 362 VAL A O 1
ATOM 2872 N N . TRP A 1 363 ? -9.709 -1.770 -22.777 1.00 93.38 363 TRP A N 1
ATOM 2873 C CA . TRP A 1 363 ? -10.858 -2.050 -21.917 1.00 93.38 363 TRP A CA 1
ATOM 2874 C C . TRP A 1 363 ? -10.432 -2.298 -20.471 1.00 93.38 363 TRP A C 1
ATOM 2876 O O . TRP A 1 363 ? -9.542 -3.099 -20.201 1.00 93.38 363 TRP A O 1
ATOM 2886 N N . VAL A 1 364 ? -11.096 -1.628 -19.528 1.00 89.69 364 VAL A N 1
ATOM 2887 C CA . VAL A 1 364 ? -10.893 -1.802 -18.083 1.00 89.69 364 VAL A CA 1
ATOM 2888 C C . VAL A 1 364 ? -12.196 -2.341 -17.475 1.00 89.69 364 VAL A C 1
ATOM 2890 O O . VAL A 1 364 ? -13.085 -1.541 -17.143 1.00 89.69 364 VAL A O 1
ATOM 2893 N N . PRO A 1 365 ? -12.342 -3.675 -17.314 1.00 86.50 365 PRO A N 1
ATOM 2894 C CA . PRO A 1 365 ? -13.608 -4.308 -16.935 1.00 86.50 365 PRO A CA 1
ATOM 2895 C C . PRO A 1 365 ? -14.192 -3.777 -15.623 1.00 86.50 365 PRO A C 1
ATOM 2897 O O . PRO A 1 365 ? -15.371 -3.430 -15.559 1.00 86.50 365 PRO A O 1
ATOM 2900 N N . GLU A 1 366 ? -13.353 -3.638 -14.590 1.00 84.75 366 GLU A N 1
ATOM 2901 C CA . GLU A 1 366 ? -13.767 -3.156 -13.263 1.00 84.75 366 GLU A CA 1
ATOM 2902 C C . GLU A 1 366 ? -14.403 -1.759 -13.294 1.00 84.75 366 GLU A C 1
ATOM 2904 O O . GLU A 1 366 ? -15.239 -1.437 -12.452 1.00 84.75 366 GLU A O 1
ATOM 2909 N N . LEU A 1 367 ? -13.999 -0.917 -14.249 1.00 84.75 367 LEU A N 1
ATOM 2910 C CA . LEU A 1 367 ? -14.511 0.446 -14.401 1.00 84.75 367 LEU A CA 1
ATOM 2911 C C . LEU A 1 367 ? -15.632 0.553 -15.430 1.00 84.75 367 LEU A C 1
ATOM 2913 O O . LEU A 1 367 ? -16.208 1.631 -15.577 1.00 84.75 367 LEU A O 1
ATOM 2917 N N . ARG A 1 368 ? -15.909 -0.532 -16.164 1.00 90.81 368 ARG A N 1
ATOM 2918 C CA . ARG A 1 368 ? -16.723 -0.510 -17.384 1.00 90.81 368 ARG A CA 1
ATOM 2919 C C . ARG A 1 368 ? -16.272 0.608 -18.330 1.00 90.81 368 ARG A C 1
ATOM 2921 O O . ARG A 1 368 ? -17.094 1.381 -18.824 1.00 90.81 368 ARG A O 1
ATOM 2928 N N . LEU A 1 369 ? -14.957 0.739 -18.504 1.00 92.00 369 LEU A N 1
ATOM 2929 C CA . LEU A 1 369 ? -14.325 1.845 -19.215 1.00 92.00 369 LEU A CA 1
ATOM 2930 C C . LEU A 1 369 ? -13.634 1.340 -20.481 1.00 92.00 369 LEU A C 1
ATOM 2932 O O . LEU A 1 369 ? -12.668 0.586 -20.398 1.00 92.00 369 LEU A O 1
ATOM 2936 N N . GLY A 1 370 ? -14.124 1.792 -21.631 1.00 92.25 370 GLY A N 1
ATOM 2937 C CA . GLY A 1 370 ? -13.481 1.658 -22.932 1.00 92.25 370 GLY A CA 1
ATOM 2938 C C . GLY A 1 370 ? -12.708 2.920 -23.280 1.00 92.25 370 GLY A C 1
ATOM 2939 O O . GLY A 1 370 ? -13.165 4.033 -23.002 1.00 92.25 370 GLY A O 1
ATOM 2940 N N . ILE A 1 371 ? -11.538 2.752 -23.880 1.00 91.25 371 ILE A N 1
ATOM 2941 C CA . ILE A 1 371 ? -10.679 3.846 -24.311 1.00 91.25 371 ILE A CA 1
ATOM 2942 C C . ILE A 1 371 ? -10.201 3.553 -25.732 1.00 91.25 371 ILE A C 1
ATOM 2944 O O . ILE A 1 371 ? -9.798 2.432 -26.024 1.00 91.25 371 ILE A O 1
ATOM 2948 N N . GLU A 1 372 ? -10.270 4.563 -26.594 1.00 88.31 372 GLU A N 1
ATOM 2949 C CA . GLU A 1 372 ? -9.997 4.465 -28.031 1.00 88.31 372 GLU A CA 1
ATOM 2950 C C . GLU A 1 372 ? -9.033 5.556 -28.485 1.00 88.31 372 GLU A C 1
ATOM 2952 O O . GLU A 1 372 ? -9.166 6.715 -28.072 1.00 88.31 372 GLU A O 1
ATOM 2957 N N . TYR A 1 373 ? -8.122 5.212 -29.392 1.00 82.44 373 TYR A N 1
ATOM 2958 C CA . TYR A 1 373 ? -7.313 6.169 -30.131 1.00 82.44 373 TYR A CA 1
ATOM 2959 C C . TYR A 1 373 ? -7.783 6.279 -31.587 1.00 82.44 373 TYR A C 1
ATOM 2961 O O . TYR A 1 373 ? -7.596 5.395 -32.417 1.00 82.44 373 TYR A O 1
ATOM 2969 N N . GLN A 1 374 ? -8.351 7.429 -31.928 1.00 79.44 374 GLN A N 1
ATOM 2970 C CA . GLN A 1 374 ? -8.892 7.723 -33.249 1.00 79.44 374 GLN A CA 1
ATOM 2971 C C . GLN A 1 374 ? -7.813 8.370 -34.127 1.00 79.44 374 GLN A C 1
ATOM 2973 O O . GLN A 1 374 ? -7.624 9.588 -34.090 1.00 79.44 374 GLN A O 1
ATOM 2978 N N . GLY A 1 375 ? -7.126 7.553 -34.932 1.00 70.75 375 GLY A N 1
ATOM 2979 C CA . GLY A 1 375 ? -6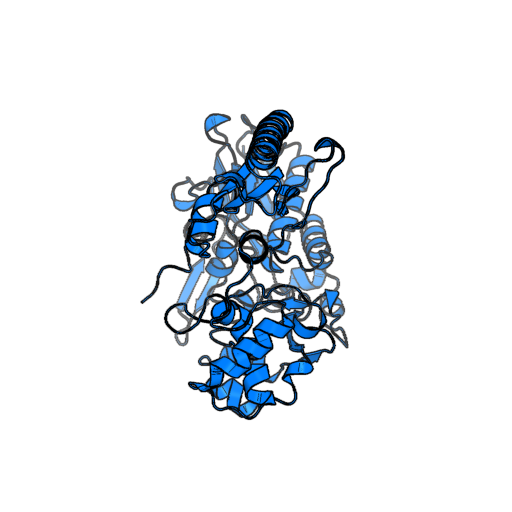.145 8.011 -35.928 1.00 70.75 375 GLY A CA 1
ATOM 2980 C C . GLY A 1 375 ? -6.735 8.922 -37.024 1.00 70.75 375 GLY A C 1
ATOM 2981 O O . GLY A 1 375 ? -7.955 9.032 -37.166 1.00 70.75 375 GLY A O 1
ATOM 2982 N N . GLU A 1 376 ? -5.878 9.545 -37.845 1.00 70.12 376 GLU A N 1
ATOM 2983 C CA . GLU A 1 376 ? -6.261 10.440 -38.964 1.00 70.12 376 GLU A CA 1
ATOM 2984 C C . GLU A 1 376 ? -7.316 9.824 -39.894 1.00 70.12 376 GLU A C 1
ATOM 2986 O O . GLU A 1 376 ? -8.224 10.502 -40.375 1.00 70.12 376 GLU A O 1
ATOM 2991 N N . GLN A 1 377 ? -7.265 8.502 -40.065 1.00 57.34 377 GLN A N 1
ATOM 2992 C CA . GLN A 1 377 ? -8.184 7.733 -40.896 1.00 57.34 377 GLN A CA 1
ATOM 2993 C C . GLN A 1 377 ? -9.662 7.763 -40.453 1.00 57.34 377 GLN A C 1
ATOM 2995 O O . GLN A 1 377 ? -10.524 7.299 -41.202 1.00 57.34 377 GLN A O 1
ATOM 3000 N N . HIS A 1 378 ? -9.965 8.250 -39.243 1.00 68.25 378 HIS A N 1
ATOM 3001 C CA . HIS A 1 378 ? -11.338 8.465 -38.759 1.00 68.25 378 HIS A CA 1
ATOM 3002 C C . HIS A 1 378 ? -11.932 9.806 -39.219 1.00 68.25 378 HIS A C 1
ATOM 3004 O O . HIS A 1 378 ? -13.153 9.988 -39.192 1.00 68.25 378 HIS A O 1
ATOM 3010 N N . TYR A 1 379 ? -11.080 10.733 -39.663 1.00 62.16 379 TYR A N 1
ATOM 3011 C CA . TYR A 1 379 ? -11.448 12.106 -40.006 1.00 62.16 379 TYR A CA 1
ATOM 3012 C C . TYR A 1 379 ? -11.251 12.402 -41.490 1.00 62.16 379 TYR A C 1
ATOM 3014 O O . TYR A 1 379 ? -12.066 13.116 -42.071 1.00 62.16 379 TYR A O 1
ATOM 3022 N N . GLU A 1 380 ? -10.229 11.808 -42.109 1.00 62.81 380 GLU A N 1
ATOM 3023 C CA . GLU A 1 380 ? -9.886 12.043 -43.507 1.00 62.81 380 GLU A CA 1
ATOM 3024 C C . GLU A 1 380 ? -9.917 10.768 -44.354 1.00 62.81 380 GLU A C 1
ATOM 3026 O O . GLU A 1 380 ? -9.627 9.651 -43.910 1.00 62.81 380 GLU A O 1
ATOM 3031 N N . ALA A 1 381 ? -10.284 10.945 -45.621 1.00 59.28 381 ALA A N 1
ATOM 3032 C CA . ALA A 1 381 ? -10.367 9.872 -46.592 1.00 59.28 381 ALA A CA 1
ATOM 3033 C C . ALA A 1 381 ? -8.969 9.501 -47.100 1.00 59.28 381 ALA A C 1
ATOM 3035 O O . ALA A 1 381 ? -8.427 10.099 -48.028 1.00 59.28 381 ALA A O 1
ATOM 3036 N N . ILE A 1 382 ? -8.379 8.464 -46.509 1.00 64.00 382 ILE A N 1
ATOM 3037 C CA . ILE A 1 382 ? -7.065 7.962 -46.920 1.00 64.00 382 ILE A CA 1
ATOM 3038 C C . ILE A 1 382 ? -7.242 6.871 -47.987 1.00 64.00 382 ILE A C 1
ATOM 3040 O O . ILE A 1 382 ? -7.867 5.837 -47.736 1.00 64.00 382 ILE A O 1
ATOM 3044 N N . LYS A 1 383 ? -6.658 7.070 -49.181 1.00 50.47 383 LYS A N 1
ATOM 3045 C CA . LYS A 1 383 ? -6.784 6.161 -50.346 1.00 50.47 383 LYS A CA 1
ATOM 3046 C C . LYS A 1 383 ? -6.432 4.702 -50.040 1.00 50.47 383 LYS A C 1
ATOM 3048 O O . LYS A 1 383 ? -7.142 3.806 -50.482 1.00 50.47 383 LYS A O 1
ATOM 3053 N N . HIS A 1 384 ? -5.378 4.461 -49.257 1.00 50.28 384 HIS A N 1
ATOM 3054 C CA . HIS A 1 384 ? -4.958 3.109 -48.862 1.00 50.28 384 HIS A CA 1
ATOM 3055 C C . HIS A 1 384 ? -6.001 2.380 -47.994 1.00 50.28 384 HIS A C 1
ATOM 3057 O O . HIS A 1 384 ? -6.003 1.159 -47.915 1.00 50.28 384 HIS A O 1
ATOM 3063 N N . TRP A 1 385 ? -6.932 3.123 -47.392 1.00 46.09 385 TRP A N 1
ATOM 3064 C CA . TRP A 1 385 ? -7.975 2.601 -46.519 1.00 46.09 385 TRP A CA 1
ATOM 3065 C C . TRP A 1 385 ? -9.387 2.730 -47.108 1.00 46.09 385 TRP A C 1
ATOM 3067 O O . TRP A 1 385 ? -10.352 2.943 -46.371 1.00 46.09 385 TRP A O 1
ATOM 3077 N N . GLY A 1 386 ? -9.516 2.648 -48.433 1.00 56.03 386 GLY A N 1
ATOM 3078 C CA . GLY A 1 386 ? -10.815 2.664 -49.113 1.00 56.03 386 GLY A CA 1
ATOM 3079 C C . GLY A 1 386 ? -11.423 4.055 -49.320 1.00 56.03 386 GLY A C 1
ATOM 3080 O O . GLY A 1 386 ? -12.612 4.143 -49.612 1.00 56.03 386 GLY A O 1
ATOM 3081 N N . GLY A 1 387 ? -10.638 5.130 -49.166 1.00 71.62 387 GLY A N 1
ATOM 3082 C CA . GLY A 1 387 ? -11.067 6.498 -49.485 1.00 71.62 387 GLY A CA 1
ATOM 3083 C C . GLY A 1 387 ? -12.336 6.925 -48.737 1.00 71.62 387 GLY A C 1
ATOM 3084 O O . GLY A 1 387 ? -12.484 6.641 -47.545 1.00 71.62 387 GLY A O 1
ATOM 3085 N N . ASP A 1 388 ? -13.249 7.598 -49.438 1.00 72.19 388 ASP A N 1
ATOM 3086 C CA . ASP A 1 388 ? -14.480 8.159 -48.864 1.00 72.19 388 ASP A CA 1
ATOM 3087 C C . ASP A 1 388 ? -15.455 7.082 -48.363 1.00 72.19 388 ASP A C 1
ATOM 3089 O O . ASP A 1 388 ? -16.045 7.220 -47.290 1.00 72.19 388 ASP A O 1
ATOM 3093 N N . GLU A 1 389 ? -15.581 5.961 -49.082 1.00 74.12 389 GLU A N 1
ATOM 3094 C CA . GLU A 1 389 ? -16.428 4.836 -48.662 1.00 74.12 389 GLU A CA 1
ATOM 3095 C C . GLU A 1 389 ? -15.888 4.170 -47.388 1.00 74.12 389 GLU A C 1
ATOM 3097 O O . GLU A 1 389 ? -16.642 3.857 -46.458 1.00 74.12 389 GLU A O 1
ATOM 3102 N N . GLY A 1 390 ? -14.564 4.005 -47.301 1.00 73.12 390 GLY A N 1
ATOM 3103 C CA . GLY A 1 390 ? -13.896 3.498 -46.105 1.00 73.12 390 GLY A CA 1
ATOM 3104 C C . GLY A 1 390 ? -14.050 4.436 -44.904 1.00 73.12 390 GLY A C 1
ATOM 3105 O O . GLY A 1 390 ? -14.263 3.978 -43.778 1.00 73.12 390 GLY A O 1
ATOM 3106 N N . LEU A 1 391 ? -13.977 5.753 -45.122 1.00 73.62 391 LEU A N 1
ATOM 3107 C CA . LEU A 1 391 ? -14.235 6.763 -44.090 1.00 73.62 391 LEU A CA 1
ATOM 3108 C C . LEU A 1 391 ? -15.688 6.694 -43.590 1.00 73.62 391 LEU A C 1
ATOM 3110 O O . LEU A 1 391 ? -15.915 6.602 -42.383 1.00 73.62 391 LEU A O 1
ATOM 3114 N N . ALA A 1 392 ? -16.667 6.643 -44.497 1.00 76.88 392 ALA A N 1
ATOM 3115 C CA . ALA A 1 392 ? -18.084 6.559 -44.145 1.00 76.88 392 ALA A CA 1
ATOM 3116 C C . ALA A 1 392 ? -18.403 5.307 -43.309 1.00 76.88 392 ALA A C 1
ATOM 3118 O O . ALA A 1 392 ? -19.137 5.383 -42.316 1.00 76.88 392 ALA A O 1
ATOM 3119 N N . LYS A 1 393 ? -17.805 4.161 -43.663 1.00 81.00 393 LYS A N 1
ATOM 3120 C CA . LYS A 1 393 ? -17.950 2.903 -42.917 1.00 81.00 393 LYS A CA 1
ATOM 3121 C C . LYS A 1 393 ? -17.352 2.988 -41.509 1.00 81.00 393 LYS A C 1
ATOM 3123 O O . LYS A 1 393 ? -17.991 2.544 -40.556 1.00 81.00 393 LYS A O 1
ATOM 3128 N N . ARG A 1 394 ? -16.166 3.588 -41.354 1.00 80.19 394 ARG A N 1
ATOM 3129 C CA . ARG A 1 394 ? -15.534 3.807 -40.038 1.00 80.19 394 ARG A CA 1
ATOM 3130 C C . ARG A 1 394 ? -16.375 4.712 -39.149 1.00 80.19 394 ARG A C 1
ATOM 3132 O O . ARG A 1 394 ? -16.718 4.314 -38.044 1.00 80.19 394 ARG A O 1
ATOM 3139 N N . GLN A 1 395 ? -16.840 5.842 -39.675 1.00 80.94 395 GLN A N 1
ATOM 3140 C CA . GLN A 1 395 ? -17.714 6.747 -38.929 1.00 80.94 395 GLN A CA 1
ATOM 3141 C C . GLN A 1 395 ? -19.045 6.088 -38.530 1.00 80.94 395 GLN A C 1
ATOM 3143 O O . GLN A 1 395 ? -19.585 6.373 -37.459 1.00 80.94 395 GLN A O 1
ATOM 3148 N N . ALA A 1 396 ? -19.598 5.207 -39.373 1.00 84.88 396 ALA A N 1
ATOM 3149 C CA . ALA A 1 396 ? -20.788 4.430 -39.030 1.00 84.88 396 ALA A CA 1
ATOM 3150 C C . ALA A 1 396 ? -20.516 3.443 -37.882 1.00 84.88 396 ALA A C 1
ATOM 3152 O O . ALA A 1 396 ? -21.321 3.359 -36.951 1.00 84.88 396 ALA A O 1
ATOM 3153 N N . ASN A 1 397 ? -19.370 2.758 -37.909 1.00 85.56 397 ASN A N 1
ATOM 3154 C CA . ASN A 1 397 ? -18.939 1.871 -36.831 1.00 85.56 397 ASN A CA 1
ATOM 3155 C C . ASN A 1 397 ? -18.678 2.637 -35.527 1.00 85.56 397 ASN A C 1
ATOM 3157 O O . ASN A 1 397 ? -19.146 2.193 -34.484 1.00 85.56 397 ASN A O 1
ATOM 3161 N N . ASP A 1 398 ? -18.036 3.808 -35.576 1.00 85.88 398 ASP A N 1
ATOM 3162 C CA . ASP A 1 398 ? -17.797 4.654 -34.398 1.00 85.88 398 ASP A CA 1
ATOM 3163 C C . ASP A 1 398 ? -19.117 5.122 -33.768 1.00 85.88 398 ASP A C 1
ATOM 3165 O O . ASP A 1 398 ? -19.304 5.062 -32.552 1.00 85.88 398 ASP A O 1
ATOM 3169 N N . ARG A 1 399 ? -20.095 5.537 -34.591 1.00 88.62 399 ARG A N 1
ATOM 3170 C CA . ARG A 1 399 ? -21.444 5.886 -34.108 1.00 88.62 399 ARG A CA 1
ATOM 3171 C C . ARG A 1 399 ? -22.137 4.698 -33.444 1.00 88.62 399 ARG A C 1
ATOM 3173 O O . ARG A 1 399 ? -22.726 4.865 -32.375 1.00 88.62 399 ARG A O 1
ATOM 3180 N N . ARG A 1 400 ? -22.057 3.510 -34.052 1.00 89.94 400 ARG A N 1
ATOM 3181 C CA . ARG A 1 400 ? -22.628 2.280 -33.488 1.00 89.94 400 ARG A CA 1
ATOM 3182 C C . ARG A 1 400 ? -21.950 1.914 -32.170 1.00 89.94 400 ARG A C 1
ATOM 3184 O O . ARG A 1 400 ? -22.652 1.666 -31.197 1.00 89.94 400 ARG A O 1
ATOM 3191 N N . LYS A 1 401 ? -20.617 1.970 -32.112 1.00 91.38 401 LYS A N 1
ATOM 3192 C CA . LYS A 1 401 ? -19.805 1.718 -30.912 1.00 91.38 401 LYS A CA 1
ATOM 3193 C C . LYS A 1 401 ? -20.237 2.625 -29.758 1.00 91.38 401 LYS A C 1
ATOM 3195 O O . LYS A 1 401 ? -20.599 2.129 -28.695 1.00 91.38 401 LYS A O 1
ATOM 3200 N N . ARG A 1 402 ? -20.324 3.943 -29.990 1.00 91.00 402 ARG A N 1
ATOM 3201 C CA . ARG A 1 402 ? -20.797 4.919 -28.987 1.00 91.00 402 ARG A CA 1
ATOM 3202 C C . ARG A 1 402 ? -22.202 4.601 -28.472 1.00 91.00 402 ARG A C 1
ATOM 3204 O O . ARG A 1 402 ? -22.443 4.667 -27.266 1.00 91.00 402 ARG A O 1
ATOM 3211 N N . ALA A 1 403 ? -23.131 4.260 -29.368 1.00 89.69 403 ALA A N 1
ATOM 3212 C CA . ALA A 1 403 ? -24.501 3.915 -28.992 1.00 89.69 403 ALA A CA 1
ATOM 3213 C C . ALA A 1 403 ? -24.556 2.639 -28.135 1.00 89.69 403 ALA A C 1
ATOM 3215 O O . ALA A 1 403 ? -25.228 2.618 -27.103 1.00 89.69 403 ALA A O 1
ATOM 3216 N N . LEU A 1 404 ? -23.795 1.618 -28.526 1.00 90.25 404 LEU A N 1
ATOM 3217 C CA . LEU A 1 404 ? -23.734 0.325 -27.853 1.00 90.25 404 LEU A CA 1
ATOM 3218 C C . LEU A 1 404 ? -23.099 0.441 -26.461 1.00 90.25 404 LEU A C 1
ATOM 3220 O O . LEU A 1 404 ? -23.686 -0.006 -25.479 1.00 90.25 404 LEU A O 1
ATOM 3224 N N . CYS A 1 405 ? -21.966 1.145 -26.344 1.00 90.06 405 CYS A N 1
ATOM 3225 C CA . CYS A 1 405 ? -21.344 1.451 -25.055 1.00 90.06 405 CYS A CA 1
ATOM 3226 C C . CYS A 1 405 ? -22.326 2.167 -24.118 1.00 90.06 405 CYS A C 1
ATOM 3228 O O . CYS A 1 405 ? -22.481 1.770 -22.964 1.00 90.06 405 CYS A O 1
ATOM 3230 N N . LYS A 1 406 ? -23.060 3.171 -24.618 1.00 90.19 406 LYS A N 1
ATOM 3231 C CA . LYS A 1 406 ? -24.066 3.892 -23.825 1.00 90.19 406 LYS A CA 1
ATOM 3232 C C . LYS A 1 406 ? -25.197 2.975 -23.346 1.00 90.19 406 LYS A C 1
ATOM 3234 O O . LYS A 1 406 ? -25.611 3.089 -22.195 1.00 90.19 406 LYS A O 1
ATOM 3239 N N . GLN A 1 407 ? -25.684 2.074 -24.200 1.00 90.56 407 GLN A N 1
ATOM 3240 C CA . GLN A 1 407 ? -26.738 1.115 -23.855 1.00 90.56 407 GLN A CA 1
ATOM 3241 C C . GLN A 1 407 ? -26.279 0.101 -22.796 1.00 90.56 407 GLN A C 1
ATOM 3243 O O . GLN A 1 407 ? -27.047 -0.236 -21.897 1.00 90.56 407 GLN A O 1
ATOM 3248 N N . LEU A 1 408 ? -25.024 -0.347 -22.870 1.00 89.38 408 LEU A N 1
ATOM 3249 C CA . LEU A 1 408 ? -24.418 -1.289 -21.922 1.00 89.38 408 LEU A CA 1
ATOM 3250 C C . LEU A 1 408 ? -23.989 -0.629 -20.596 1.00 89.38 408 LEU A C 1
ATOM 3252 O O . LEU A 1 408 ? -23.565 -1.311 -19.661 1.00 89.38 408 LEU A O 1
ATOM 3256 N N . GLY A 1 409 ? -24.099 0.700 -20.490 1.00 89.50 409 GLY A N 1
ATOM 3257 C CA . GLY A 1 409 ? -23.618 1.462 -19.336 1.00 89.50 409 GLY A CA 1
ATOM 3258 C C . GLY A 1 409 ? -22.090 1.521 -19.251 1.00 89.50 409 GLY A C 1
ATOM 3259 O O . GLY A 1 409 ? -21.543 1.651 -18.156 1.00 89.50 409 GLY A O 1
ATOM 3260 N N . TYR A 1 410 ? -21.406 1.390 -20.388 1.00 92.62 410 TYR A N 1
ATOM 3261 C CA . TYR A 1 410 ? -19.961 1.538 -20.507 1.00 92.62 410 TYR A CA 1
ATOM 3262 C C . TYR A 1 410 ? -19.609 3.014 -20.704 1.00 92.62 410 TYR A C 1
ATOM 3264 O O . TYR A 1 410 ? -20.241 3.728 -21.486 1.00 92.62 410 TYR A O 1
ATOM 3272 N N . THR A 1 411 ? -18.573 3.471 -20.010 1.00 91.38 411 THR A N 1
ATOM 3273 C CA . THR A 1 411 ? -17.951 4.767 -20.291 1.00 91.38 411 THR A CA 1
ATOM 3274 C C . THR A 1 411 ? -16.997 4.584 -21.464 1.00 91.38 411 THR A C 1
ATOM 3276 O O . THR A 1 411 ? -16.161 3.691 -21.415 1.00 91.38 411 THR A O 1
ATOM 3279 N N . LEU A 1 412 ? -17.103 5.416 -22.499 1.00 91.50 412 LEU A N 1
ATOM 3280 C CA . LEU A 1 412 ? -16.183 5.417 -23.637 1.00 91.50 412 LEU A CA 1
ATOM 3281 C C . LEU A 1 412 ? -15.424 6.749 -23.673 1.00 91.50 412 LEU A C 1
ATOM 3283 O O . LEU A 1 412 ? -16.056 7.807 -23.675 1.00 91.50 412 LEU A O 1
ATOM 3287 N N . ILE A 1 413 ? -14.092 6.697 -23.678 1.00 89.75 413 ILE A N 1
ATOM 3288 C CA . ILE A 1 413 ? -13.215 7.867 -23.820 1.00 89.75 413 ILE A CA 1
ATOM 3289 C C . ILE A 1 413 ? -12.434 7.736 -25.121 1.00 89.75 413 ILE A C 1
ATOM 3291 O O . ILE A 1 413 ? -11.734 6.756 -25.337 1.00 89.75 413 ILE A O 1
ATOM 3295 N N . GLU A 1 414 ? -12.522 8.749 -25.969 1.00 88.00 414 GLU A N 1
ATOM 3296 C CA . GLU A 1 414 ? -11.871 8.758 -27.277 1.00 88.00 414 GLU A CA 1
ATOM 3297 C C . GLU A 1 414 ? -10.785 9.835 -27.288 1.00 88.00 414 GLU A C 1
ATOM 3299 O O . GLU A 1 414 ? -11.017 10.953 -26.820 1.00 88.00 414 GLU A O 1
ATOM 3304 N N . PHE A 1 415 ? -9.606 9.504 -27.803 1.00 80.19 415 PHE A N 1
ATOM 3305 C CA . PHE A 1 415 ? -8.497 10.428 -28.023 1.00 80.19 415 PHE A CA 1
ATOM 3306 C C . PHE A 1 415 ? -8.286 10.604 -29.520 1.00 80.19 415 PHE A C 1
ATOM 3308 O O . PHE A 1 415 ? -8.182 9.618 -30.244 1.00 80.19 415 PHE A O 1
ATOM 3315 N N . ARG A 1 416 ? -8.242 11.845 -30.002 1.00 77.00 416 ARG A N 1
ATOM 3316 C CA . ARG A 1 416 ? -7.988 12.127 -31.419 1.00 77.00 416 ARG A CA 1
ATOM 3317 C C . ARG A 1 416 ? -6.501 12.059 -31.749 1.00 77.00 416 ARG A C 1
ATOM 3319 O O . ARG A 1 416 ? -5.645 12.186 -30.874 1.00 77.00 416 ARG A O 1
ATOM 3326 N N . PHE A 1 417 ? -6.205 11.909 -33.036 1.00 67.00 417 PHE A N 1
ATOM 3327 C CA . PHE A 1 417 ? -4.836 11.781 -33.518 1.00 67.00 417 PHE A CA 1
ATOM 3328 C C . PHE A 1 417 ? -3.952 13.007 -33.267 1.00 67.00 417 PHE A C 1
ATOM 3330 O O . PHE A 1 417 ? -2.746 12.867 -33.085 1.00 67.00 417 PHE A O 1
ATOM 3337 N N . ASP A 1 418 ? -4.570 14.188 -33.248 1.00 64.69 418 ASP A N 1
ATOM 3338 C CA . ASP A 1 418 ? -3.946 15.494 -33.047 1.00 64.69 418 ASP A CA 1
ATOM 3339 C C . ASP A 1 418 ? -3.747 15.839 -31.563 1.00 64.69 418 ASP A C 1
ATOM 3341 O O . ASP A 1 418 ? -3.204 16.894 -31.233 1.00 64.69 418 ASP A O 1
ATOM 3345 N N . GLU A 1 419 ? -4.157 14.950 -30.655 1.00 63.69 419 GLU A N 1
ATOM 3346 C CA . GLU A 1 419 ? -3.971 15.138 -29.224 1.00 63.69 419 GLU A CA 1
ATOM 3347 C C . GLU A 1 419 ? -2.599 14.658 -28.759 1.00 63.69 419 GLU A C 1
ATOM 3349 O O . GLU A 1 419 ? -2.170 13.532 -29.024 1.00 63.69 419 GLU A O 1
ATOM 3354 N N . GLU A 1 420 ? -1.932 15.497 -27.969 1.00 58.03 420 GLU A N 1
ATOM 3355 C CA . GLU A 1 420 ? -0.702 15.109 -27.296 1.00 58.03 420 GLU A CA 1
ATOM 3356 C C . GLU A 1 420 ? -1.021 14.124 -26.157 1.00 58.03 420 GLU A C 1
ATOM 3358 O O . GLU A 1 420 ? -1.516 14.502 -25.087 1.00 58.03 420 GLU A O 1
ATOM 3363 N N . LEU A 1 421 ? -0.739 12.839 -26.394 1.00 62.94 421 LEU A N 1
ATOM 3364 C CA . LEU A 1 421 ? -0.909 11.751 -25.426 1.00 62.94 421 LEU A CA 1
ATOM 3365 C C . LEU A 1 421 ? 0.190 11.762 -24.354 1.00 62.94 421 LEU A C 1
ATOM 3367 O O . LEU A 1 421 ? 0.993 10.838 -24.235 1.00 62.94 421 LEU A O 1
ATOM 3371 N N . THR A 1 422 ? 0.236 12.822 -23.556 1.00 58.16 422 THR A N 1
ATOM 3372 C CA . THR A 1 422 ? 1.054 12.853 -22.342 1.00 58.16 422 THR A CA 1
ATOM 3373 C C . THR A 1 422 ? 0.321 12.169 -21.189 1.00 58.16 422 THR A C 1
ATOM 3375 O O . THR A 1 422 ? -0.912 12.101 -21.150 1.00 58.16 422 THR A O 1
ATOM 3378 N N . GLU A 1 423 ? 1.077 11.688 -20.201 1.00 56.72 423 GLU A N 1
ATOM 3379 C CA . GLU A 1 423 ? 0.515 11.094 -18.982 1.00 56.72 423 GLU A CA 1
ATOM 3380 C C . GLU A 1 423 ? -0.467 12.050 -18.283 1.00 56.72 423 GLU A C 1
ATOM 3382 O O . GLU A 1 423 ? -1.537 11.631 -17.850 1.00 56.72 423 GLU A O 1
ATOM 3387 N N . THR A 1 424 ? -0.169 13.353 -18.265 1.00 57.34 424 THR A N 1
ATOM 3388 C CA . THR A 1 424 ? -1.017 14.394 -17.666 1.00 57.34 424 THR A CA 1
ATOM 3389 C C . THR A 1 424 ? -2.324 14.616 -18.430 1.00 57.34 424 THR A C 1
ATOM 3391 O O . THR A 1 424 ? -3.376 14.772 -17.797 1.00 57.34 424 THR A O 1
ATOM 3394 N N . THR A 1 425 ? -2.303 14.600 -19.768 1.00 64.62 425 THR A N 1
ATOM 3395 C CA . THR A 1 425 ? -3.514 14.715 -20.603 1.00 64.62 425 THR A CA 1
ATOM 3396 C C . THR A 1 425 ? -4.439 13.520 -20.383 1.00 64.62 425 THR A C 1
ATOM 3398 O O . THR A 1 425 ? -5.633 13.681 -20.102 1.00 64.62 425 THR A O 1
ATOM 3401 N N . VAL A 1 426 ? -3.877 12.311 -20.444 1.00 70.00 426 VAL A N 1
ATOM 3402 C CA . VAL A 1 426 ? -4.622 11.059 -20.279 1.00 70.00 426 VAL A CA 1
ATOM 3403 C C . VAL A 1 426 ? -5.173 10.953 -18.851 1.00 70.00 426 VAL A C 1
ATOM 3405 O O . VAL A 1 426 ? -6.368 10.710 -18.666 1.00 70.00 426 VAL A O 1
ATOM 3408 N N . GLN A 1 427 ? -4.360 11.267 -17.836 1.00 67.06 427 GLN A N 1
ATOM 3409 C CA . GLN A 1 427 ? -4.782 11.321 -16.433 1.00 67.06 427 GLN A CA 1
ATOM 3410 C C . GLN A 1 427 ? -5.913 12.326 -16.207 1.00 67.06 427 GLN A C 1
ATOM 3412 O O . GLN A 1 427 ? -6.865 12.020 -15.492 1.00 67.06 427 GLN A O 1
ATOM 3417 N N . SER A 1 428 ? -5.856 13.508 -16.825 1.00 71.94 428 SER A N 1
ATOM 3418 C CA . SER A 1 428 ? -6.887 14.540 -16.666 1.00 71.94 428 SER A CA 1
ATOM 3419 C C . SER A 1 428 ? -8.243 14.101 -17.222 1.00 71.94 428 SER A C 1
ATOM 3421 O O . SER A 1 428 ? -9.266 14.332 -16.573 1.00 71.94 428 SER A O 1
ATOM 3423 N N . ARG A 1 429 ? -8.268 13.417 -18.376 1.00 77.19 429 ARG A N 1
ATOM 3424 C CA . ARG A 1 429 ? -9.509 12.853 -18.940 1.00 77.19 429 ARG A CA 1
ATOM 3425 C C . ARG A 1 429 ? -10.034 11.676 -18.128 1.00 77.19 429 ARG A C 1
ATOM 3427 O O . ARG A 1 429 ? -11.238 11.567 -17.905 1.00 77.19 429 ARG A O 1
ATOM 3434 N N . LEU A 1 430 ? -9.135 10.839 -17.622 1.00 76.44 430 LEU A N 1
ATOM 3435 C CA . LEU A 1 430 ? -9.488 9.689 -16.796 1.00 76.44 430 LEU A CA 1
ATOM 3436 C C . LEU A 1 430 ? -9.847 10.074 -15.353 1.00 76.44 430 LEU A C 1
ATOM 3438 O O . LEU A 1 430 ? -10.475 9.283 -14.659 1.00 76.44 430 LEU A O 1
ATOM 3442 N N . LYS A 1 431 ? -9.527 11.292 -14.891 1.00 70.81 431 LYS A N 1
ATOM 3443 C CA . LYS A 1 431 ? -9.649 11.747 -13.490 1.00 70.81 431 LYS A CA 1
ATOM 3444 C C . LYS A 1 431 ? -11.030 11.545 -12.860 1.00 70.81 431 LYS A C 1
ATOM 3446 O O . LYS A 1 431 ? -11.119 11.330 -11.658 1.00 70.81 431 LYS A O 1
ATOM 3451 N N . ARG A 1 432 ? -12.110 11.623 -13.646 1.00 67.38 432 ARG A N 1
ATOM 3452 C CA . ARG A 1 432 ? -13.488 11.396 -13.156 1.00 67.38 432 ARG A CA 1
ATOM 3453 C C . ARG A 1 432 ? -13.816 9.914 -12.931 1.00 67.38 432 ARG A C 1
ATOM 3455 O O . ARG A 1 432 ? -14.808 9.610 -12.279 1.00 67.38 432 ARG A O 1
ATOM 3462 N N . HIS A 1 433 ? -12.989 9.024 -13.471 1.00 66.94 433 HIS A N 1
ATOM 3463 C CA . HIS A 1 433 ? -13.160 7.570 -13.492 1.00 66.94 433 HIS A CA 1
ATOM 3464 C C . HIS A 1 433 ? -12.033 6.836 -12.738 1.00 66.94 433 HIS A C 1
ATOM 3466 O O . HIS A 1 433 ? -12.178 5.672 -12.363 1.00 66.94 433 HIS A O 1
ATOM 3472 N N . LEU A 1 434 ? -10.917 7.521 -12.471 1.00 58.47 434 LEU A N 1
ATOM 3473 C CA . LEU A 1 434 ? -9.859 7.079 -11.570 1.00 58.47 434 LEU A CA 1
ATOM 3474 C C . LEU A 1 434 ? -10.245 7.376 -10.109 1.00 58.47 434 LEU A C 1
ATOM 3476 O O . LEU A 1 434 ? -10.815 8.430 -9.826 1.00 58.47 434 LEU A O 1
ATOM 3480 N N . PRO A 1 435 ? -9.925 6.489 -9.151 1.00 48.88 435 PRO A N 1
ATOM 3481 C CA . PRO A 1 435 ? -9.976 6.839 -7.742 1.00 48.88 435 PRO A CA 1
ATOM 3482 C C . PRO A 1 435 ? -8.970 7.969 -7.493 1.00 48.88 435 PRO A C 1
ATOM 3484 O O . PRO A 1 435 ? -7.875 7.971 -8.052 1.00 48.88 435 PRO A O 1
ATOM 3487 N N . VAL A 1 436 ? -9.363 8.957 -6.689 1.00 41.53 436 VAL A N 1
ATOM 3488 C CA . VAL A 1 436 ? -8.522 10.116 -6.360 1.00 41.53 436 VAL A CA 1
ATOM 3489 C C . VAL A 1 436 ? -7.196 9.627 -5.773 1.00 41.53 436 VAL A C 1
ATOM 3491 O O . VAL A 1 436 ? -7.198 8.971 -4.733 1.00 41.53 436 VAL A O 1
ATOM 3494 N N . ALA A 1 437 ? -6.087 9.945 -6.446 1.00 37.69 437 ALA A N 1
ATOM 3495 C CA . ALA A 1 437 ? -4.744 9.770 -5.909 1.00 37.69 437 ALA A CA 1
ATOM 3496 C C . ALA A 1 437 ? -4.571 10.643 -4.657 1.00 37.69 437 ALA A C 1
ATOM 3498 O O . ALA A 1 437 ? -5.021 11.792 -4.627 1.00 37.69 437 ALA A O 1
ATOM 3499 N N . ASP A 1 438 ? -3.934 10.078 -3.634 1.00 33.44 438 ASP A N 1
ATOM 3500 C CA . ASP A 1 438 ? -3.619 10.747 -2.374 1.00 33.44 438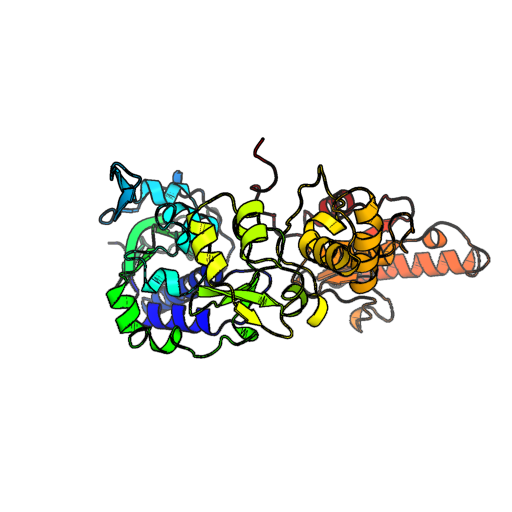 ASP A CA 1
ATOM 3501 C C . ASP A 1 438 ? -2.820 12.045 -2.656 1.00 33.44 438 ASP A C 1
ATOM 3503 O O . ASP A 1 438 ? -1.787 11.973 -3.330 1.00 33.44 438 ASP A O 1
ATOM 3507 N N . PRO A 1 439 ? -3.258 13.242 -2.207 1.00 27.66 439 PRO A N 1
ATOM 3508 C CA . PRO A 1 439 ? -2.630 14.523 -2.562 1.00 27.66 439 PRO A CA 1
ATOM 3509 C C . PRO A 1 439 ? -1.174 14.721 -2.090 1.00 27.66 439 PRO A C 1
ATOM 3511 O O . PRO A 1 439 ? -0.626 15.811 -2.238 1.00 27.66 439 PRO A O 1
ATOM 3514 N N . ALA A 1 440 ? -0.519 13.716 -1.511 1.00 34.69 440 ALA A N 1
ATOM 3515 C CA . ALA A 1 440 ? 0.770 13.874 -0.843 1.00 34.69 440 ALA A CA 1
ATOM 3516 C C . ALA A 1 440 ? 2.009 13.856 -1.764 1.00 34.69 440 ALA A C 1
ATOM 3518 O O . ALA A 1 440 ? 3.108 14.104 -1.275 1.00 34.69 440 ALA A O 1
ATOM 3519 N N . GLN A 1 441 ? 1.880 13.618 -3.076 1.00 34.28 441 GLN A N 1
ATOM 3520 C CA . GLN A 1 441 ? 3.035 13.678 -3.996 1.00 34.28 441 GLN A CA 1
ATOM 3521 C C . GLN A 1 441 ? 3.240 15.044 -4.670 1.00 34.28 441 GLN A C 1
ATOM 3523 O O . GLN A 1 441 ? 4.245 15.242 -5.345 1.00 34.28 441 GLN A O 1
ATOM 3528 N N . SER A 1 442 ? 2.348 16.018 -4.452 1.00 29.05 442 SER A N 1
ATOM 3529 C CA . SER A 1 442 ? 2.494 17.381 -4.984 1.00 29.05 442 SER A CA 1
ATOM 3530 C C . SER A 1 442 ? 2.593 18.434 -3.881 1.00 29.05 442 SER A C 1
ATOM 3532 O O . SER A 1 442 ? 1.938 19.467 -3.946 1.00 29.05 442 SER A O 1
ATOM 3534 N N . SER A 1 443 ? 3.380 18.184 -2.840 1.00 28.66 443 SER A N 1
ATOM 3535 C CA . SER A 1 443 ? 3.918 19.271 -2.020 1.00 28.66 443 SER A CA 1
ATOM 3536 C C . SER A 1 443 ? 4.959 18.731 -1.056 1.00 28.66 443 SER A C 1
ATOM 3538 O O . SER A 1 443 ? 4.608 18.159 -0.022 1.00 28.66 443 SER A O 1
ATOM 3540 N N . ARG A 1 444 ? 6.229 18.994 -1.349 1.00 24.73 444 ARG A N 1
ATOM 3541 C CA . ARG A 1 444 ? 7.107 19.730 -0.435 1.00 24.73 444 ARG A CA 1
ATOM 3542 C C . ARG A 1 444 ? 8.335 20.238 -1.211 1.00 24.73 444 ARG A C 1
ATOM 3544 O O . ARG A 1 444 ? 8.752 19.545 -2.135 1.00 24.73 444 ARG A O 1
ATOM 3551 N N . PRO A 1 445 ? 8.805 21.459 -0.898 1.00 29.97 445 PRO A N 1
ATOM 3552 C CA . PRO A 1 445 ? 9.970 22.079 -1.528 1.00 29.97 445 PRO A CA 1
ATOM 3553 C C . PRO A 1 445 ? 11.268 21.312 -1.269 1.00 29.97 445 PRO A C 1
ATOM 3555 O O . PRO A 1 445 ? 11.327 20.579 -0.251 1.00 29.97 445 PRO A O 1
#

pLDDT: mean 81.78, std 13.51, range [24.73, 97.12]

Foldseek 3Di:
DAQEQELELVLLLQLLVQLQVDFAALPDFSLRSSLVSSLVSVQVSCVVSVFHFDPDDDFDQLLPFDFPWFDDWDWAQADPVRDTDTHAQNNLSNQTADQVQLLSSCVRLPVLSAQQAPVSLQPDAFRWSGKHKTFGDAPRGHHDYDYDPQWDFRTKGWDNHGVVNRTMIMGGTITGGNCRVCVSNVNLCVQQVDPDADLRQWYFHDDDLDVAAGWTARNRNRQIEGEPLRVVQDPLVPSLVVRPPDPVSNVRSNRYDYDYQRDCLNVNDWASDFNDDPVVDDPQCRGCVNQLVSQCSVVVHDPPPCSQVSSCVSCVSNVHHHVVDDDPVLVLLQVLCVVQQPPFDKDAFDDDVLLVRDTARIARPVLLEGEEEAEPLCPAQDVVQPGPVSNVVSVVSVVSNVVSSVVVVHHYHYHYNPDDSDSVVSCVSCVVRGDDDDPPVPDDD

Radius of gyration: 25.52 Å; chains: 1; bounding box: 61×43×79 Å

Sequence (445 aa):
MPIEVPVSSDHVRRAFMRAVDLAPTRRSDFFADVRSMLRTSFEEAMVEAGVRPAQWDVRPQLSRA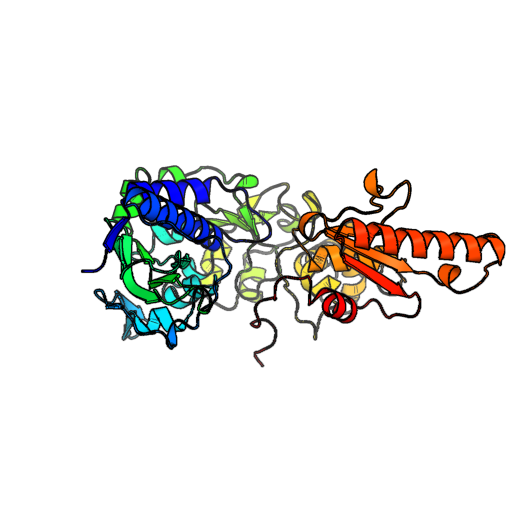RAVDSGTPIQHRAGDYQKLVTLDSAFCAGYGTADYSASAINYLCGPHAKLPSLRAFLEVDLFSAGNILVPLTPGTNEFRFVPATPMRIVGHIADTGPRKRKPYVAALGVHFERQGIRDLLGDGATLIDHERCEVAWLDEVHVGTIHFPILYICRYCGRLHACECFQPHFDVQMDIRRLVARSEDRDRMESLTFTSGLCHLCRGGVPRHSYGHPMYYSSFAQRYLPYVELFARRAGLPLGPERRAAENEARAHFGFPAIGERWTSETILLRVVEALVAPREVVHHYRGKELEGLELDVWVPELRLGIEYQGEQHYEAIKHWGGDEGLAKRQANDRRKRALCKQLGYTLIEFRFDEELTETTVQSRLKRHLPVADPAQSSRP